Protein AF-0000000085113743 (afdb_homodimer)

Sequence (530 aa):
MKLGFIGAGNMARAIINGLIAEQKISGEDVYIHSAHKSSYESYAKEKGLNPCESNSDVVKNAEIVFLAVKPIVSKDVLEEVSTEFERKNPVLVSMVTGVSIAELADALHFPAAKIIRIMPNVNVEIGEGMTALKAGKKVTETEFSEVTDLFDSIGKTTEMEEKDFSTFVALAGSSPAYVYLFIDAMSRSGVKYGLNKRQATEIAAQAVLGSALKVLEASKSPMDLVDDVCSPGGTTVAGLLAMEEYGFTTSVIKGLDATVDKDKKMKLGFIGAGNMARAIINGLIAEQKISGEDVYIHSAHKSSYESYAKEKGLNPCESNSDVVKNAEIVFLAVKPIVSKDVLEEVSTEFERKNPVLVSMVTGVSIAELADALHFPAAKIIRIMPNVNVEIGEGMTALKAGKKVTETEFSEVTDLFDSIGKTTEMEEKDFSTFVALAGSSPAYVYLFIDAMSRSGVKYGLNKRQATEIAAQAVLGSALKVLEASKSPMDLVDDVCSPGGTTVAGLLAMEEYGFTTSVIKGLDATVDKDKK

Structure (mmCIF, N/CA/C/O backbone):
data_AF-0000000085113743-model_v1
#
loop_
_entity.id
_entity.type
_entity.pdbx_description
1 polymer 'Pyrroline-5-carboxylate reductase'
#
loop_
_atom_site.group_PDB
_atom_site.id
_atom_site.type_symbol
_atom_site.label_atom_id
_atom_site.label_alt_id
_atom_site.label_comp_id
_atom_site.label_asym_id
_atom_site.label_entity_id
_atom_site.label_seq_id
_atom_site.pdbx_PDB_ins_code
_atom_site.Cartn_x
_atom_site.Cartn_y
_atom_site.Cartn_z
_atom_site.occupancy
_atom_site.B_iso_or_equiv
_atom_site.auth_seq_id
_atom_site.auth_comp_id
_atom_site.auth_asym_id
_atom_site.auth_atom_id
_atom_site.pdbx_PDB_model_num
ATOM 1 N N . MET A 1 1 ? 1.242 13 29.062 1 93.88 1 MET A N 1
ATOM 2 C CA . MET A 1 1 ? 1.198 14.047 28.031 1 93.88 1 MET A CA 1
ATOM 3 C C . MET A 1 1 ? -0.242 14.43 27.719 1 93.88 1 MET A C 1
ATOM 5 O O . MET A 1 1 ? -1.102 13.562 27.562 1 93.88 1 MET A O 1
ATOM 9 N N . LYS A 1 2 ? -0.592 15.703 27.812 1 98.38 2 LYS A N 1
ATOM 10 C CA . LYS A 1 2 ? -1.937 16.203 27.531 1 98.38 2 LYS A CA 1
ATOM 11 C C . LYS A 1 2 ? -1.987 16.922 26.188 1 98.38 2 LYS A C 1
ATOM 13 O O . LYS A 1 2 ? -1.237 17.875 25.953 1 98.38 2 LYS A O 1
ATOM 18 N N . LEU A 1 3 ? -2.883 16.438 25.312 1 98.81 3 LEU A N 1
ATOM 19 C CA . LEU A 1 3 ? -3.035 17.016 23.984 1 98.81 3 LEU A CA 1
ATOM 20 C C . LEU A 1 3 ? -4.309 17.844 23.891 1 98.81 3 LEU A C 1
ATOM 22 O O . LEU A 1 3 ? -5.34 17.469 24.453 1 98.81 3 LEU A O 1
ATOM 26 N N . GLY A 1 4 ? -4.211 18.969 23.281 1 98.75 4 GLY A N 1
ATOM 27 C CA . GLY A 1 4 ? -5.371 19.781 22.969 1 98.75 4 GLY A CA 1
ATOM 28 C C . GLY A 1 4 ? -5.629 19.938 21.484 1 98.75 4 GLY A C 1
ATOM 29 O O . GLY A 1 4 ? -4.688 20.062 20.703 1 98.75 4 GLY A O 1
ATOM 30 N N . PHE A 1 5 ? -6.895 19.875 21.109 1 98.75 5 PHE A N 1
ATOM 31 C CA . PHE A 1 5 ? -7.289 20.078 19.719 1 98.75 5 PHE A CA 1
ATOM 32 C C . PHE A 1 5 ? -8.281 21.219 19.594 1 98.75 5 PHE A C 1
ATOM 34 O O . PHE A 1 5 ? -9.375 21.172 20.172 1 98.75 5 PHE A O 1
ATOM 41 N N . ILE A 1 6 ? -7.844 22.266 18.938 1 98.12 6 ILE A N 1
ATOM 42 C CA . ILE A 1 6 ? -8.758 23.312 18.516 1 98.12 6 ILE A CA 1
ATOM 43 C C . ILE A 1 6 ? -9.273 23.031 17.109 1 98.12 6 ILE A C 1
ATOM 45 O O . ILE A 1 6 ? -8.547 23.219 16.125 1 98.12 6 ILE A O 1
ATOM 49 N N . GLY A 1 7 ? -10.492 22.688 17 1 96.56 7 GLY A N 1
ATOM 50 C CA . GLY A 1 7 ? -11.047 22.109 15.781 1 96.56 7 GLY A CA 1
ATOM 51 C C . GLY A 1 7 ? -11.234 20.609 15.875 1 96.56 7 GLY A C 1
ATOM 52 O O . GLY A 1 7 ? -10.344 19.891 16.344 1 96.56 7 GLY A O 1
ATOM 53 N N . ALA A 1 8 ? -12.383 20.141 15.5 1 95.31 8 ALA A N 1
ATOM 54 C CA . ALA A 1 8 ? -12.727 18.719 15.602 1 95.31 8 ALA A CA 1
ATOM 55 C C . ALA A 1 8 ? -13.164 18.172 14.25 1 95.31 8 ALA A C 1
ATOM 57 O O . ALA A 1 8 ? -14.102 17.375 14.172 1 95.31 8 ALA A O 1
ATOM 58 N N . GLY A 1 9 ? -12.5 18.672 13.211 1 92.44 9 GLY A N 1
ATOM 59 C CA . GLY A 1 9 ? -12.812 18.188 11.875 1 92.44 9 GLY A CA 1
ATOM 60 C C . GLY A 1 9 ? -12.273 16.797 11.609 1 92.44 9 GLY A C 1
ATOM 61 O O . GLY A 1 9 ? -11.836 16.109 12.531 1 92.44 9 GLY A O 1
ATOM 62 N N . ASN A 1 10 ? -12.312 16.359 10.367 1 91.62 10 ASN A N 1
ATOM 63 C CA . ASN A 1 10 ? -11.945 15.008 9.961 1 91.62 10 ASN A CA 1
ATOM 64 C C . ASN A 1 10 ? -10.492 14.695 10.305 1 91.62 10 ASN A C 1
ATOM 66 O O . ASN A 1 10 ? -10.18 13.609 10.789 1 91.62 10 ASN A O 1
ATOM 70 N N . MET A 1 11 ? -9.602 15.633 10.047 1 94.44 11 MET A N 1
ATOM 71 C CA . MET A 1 11 ? -8.18 15.383 10.266 1 94.44 11 MET A CA 1
ATOM 72 C C . MET A 1 11 ? -7.871 15.281 11.758 1 94.44 11 MET A C 1
ATOM 74 O O . MET A 1 11 ? -7.094 14.422 12.172 1 94.44 11 MET A O 1
ATOM 78 N N . ALA A 1 12 ? -8.445 16.219 12.539 1 96.94 12 ALA A N 1
ATOM 79 C CA . ALA A 1 12 ? -8.266 16.141 13.984 1 96.94 12 ALA A CA 1
ATOM 80 C C . ALA A 1 12 ? -8.719 14.781 14.523 1 96.94 12 ALA A C 1
ATOM 82 O O . ALA A 1 12 ? -8 14.141 15.289 1 96.94 12 ALA A O 1
ATOM 83 N N . ARG A 1 13 ? -9.883 14.367 14.078 1 96.81 13 ARG A N 1
ATOM 84 C CA . ARG A 1 13 ? -10.438 13.086 14.523 1 96.81 13 ARG A CA 1
ATOM 85 C C . ARG A 1 13 ? -9.547 11.93 14.078 1 96.81 13 ARG A C 1
ATOM 87 O O . ARG A 1 13 ? -9.344 10.977 14.828 1 96.81 13 ARG A O 1
ATOM 94 N N . ALA A 1 14 ? -9.039 11.977 12.859 1 96.94 14 ALA A N 1
ATOM 95 C CA . ALA A 1 14 ? -8.164 10.93 12.344 1 96.94 14 ALA A CA 1
ATOM 96 C C . ALA A 1 14 ? -6.918 10.781 13.219 1 96.94 14 ALA A C 1
ATOM 98 O O . ALA A 1 14 ? -6.512 9.656 13.539 1 96.94 14 ALA A O 1
ATOM 99 N N . ILE A 1 15 ? -6.352 11.898 13.586 1 98.44 15 ILE A N 1
ATOM 100 C CA . ILE A 1 15 ? -5.152 11.891 14.414 1 98.44 15 ILE A CA 1
ATOM 101 C C . ILE A 1 15 ? -5.484 11.32 15.797 1 98.44 15 ILE A C 1
ATOM 103 O O . ILE A 1 15 ? -4.797 10.414 16.281 1 98.44 15 ILE A O 1
ATOM 107 N N . ILE A 1 16 ? -6.566 11.805 16.406 1 98.44 16 ILE A N 1
ATOM 108 C CA . ILE A 1 16 ? -6.977 11.352 17.734 1 98.44 16 ILE A CA 1
ATOM 109 C C . ILE A 1 16 ? -7.262 9.852 17.703 1 98.44 16 ILE A C 1
ATOM 111 O O . ILE A 1 16 ? -6.758 9.102 18.547 1 98.44 16 ILE A O 1
ATOM 115 N N . ASN A 1 17 ? -8.07 9.422 16.719 1 98 17 ASN A N 1
ATOM 116 C CA . ASN A 1 17 ? -8.414 8.008 16.594 1 98 17 ASN A CA 1
ATOM 117 C C . ASN A 1 17 ? -7.164 7.141 16.422 1 98 17 ASN A C 1
ATOM 119 O O . ASN A 1 17 ? -7.047 6.09 17.062 1 98 17 ASN A O 1
ATOM 123 N N . GLY A 1 18 ? -6.266 7.586 15.57 1 98.25 18 GLY A N 1
ATOM 124 C CA . GLY A 1 18 ? -5.031 6.848 15.367 1 98.25 18 GLY A CA 1
ATOM 125 C C . GLY A 1 18 ? -4.199 6.711 16.625 1 98.25 18 GLY A C 1
ATOM 126 O O . GLY A 1 18 ? -3.715 5.621 16.938 1 98.25 18 GLY A O 1
ATOM 127 N N . LEU A 1 19 ? -4.016 7.816 17.312 1 98.56 19 LEU A N 1
ATOM 128 C CA . LEU A 1 19 ? -3.195 7.816 18.516 1 98.56 19 LEU A CA 1
ATOM 129 C C . LEU A 1 19 ? -3.803 6.922 19.594 1 98.56 19 LEU A C 1
ATOM 131 O O . LEU A 1 19 ? -3.08 6.223 20.312 1 98.56 19 LEU A O 1
ATOM 135 N N . ILE A 1 20 ? -5.121 6.98 19.719 1 98.31 20 ILE A N 1
ATOM 136 C CA . ILE A 1 20 ? -5.805 6.141 20.688 1 98.31 20 ILE A CA 1
ATOM 137 C C . ILE A 1 20 ? -5.68 4.672 20.297 1 98.31 20 ILE A C 1
ATOM 139 O O . ILE A 1 20 ? -5.383 3.818 21.125 1 98.31 20 ILE A O 1
ATOM 143 N N . ALA A 1 21 ? -5.898 4.375 19.047 1 97.5 21 ALA A N 1
ATOM 144 C CA . ALA A 1 21 ? -5.832 3.002 18.547 1 97.5 21 ALA A CA 1
ATOM 145 C C . ALA A 1 21 ? -4.441 2.406 18.766 1 97.5 21 ALA A C 1
ATOM 147 O O . ALA A 1 21 ? -4.312 1.217 19.062 1 97.5 21 ALA A O 1
ATOM 148 N N . GLU A 1 22 ? -3.465 3.203 18.594 1 97.5 22 GLU A N 1
ATOM 149 C CA . GLU A 1 22 ? -2.086 2.754 18.766 1 97.5 22 GLU A CA 1
ATOM 150 C C . GLU A 1 22 ? -1.679 2.807 20.234 1 97.5 22 GLU A C 1
ATOM 152 O O . GLU A 1 22 ? -0.511 2.596 20.578 1 97.5 22 GLU A O 1
ATOM 157 N N . GLN A 1 23 ? -2.594 3.172 21.156 1 97 23 GLN A N 1
ATOM 158 C CA . GLN A 1 23 ? -2.396 3.242 22.594 1 97 23 GLN A CA 1
ATOM 159 C C . GLN A 1 23 ? -1.28 4.223 22.953 1 97 23 GLN A C 1
ATOM 161 O O . GLN A 1 23 ? -0.516 3.986 23.891 1 97 23 GLN A O 1
ATOM 166 N N . LYS A 1 24 ? -1.139 5.195 22.078 1 96.88 24 LYS A N 1
ATOM 167 C CA . LYS A 1 24 ? -0.133 6.219 22.344 1 96.88 24 LYS A CA 1
ATOM 168 C C . LYS A 1 24 ? -0.659 7.258 23.328 1 96.88 24 LYS A C 1
ATOM 170 O O . LYS A 1 24 ? 0.116 7.879 24.062 1 96.88 24 LYS A O 1
ATOM 175 N N . ILE A 1 25 ? -1.967 7.457 23.344 1 97.31 25 ILE A N 1
ATOM 176 C CA . ILE A 1 25 ? -2.621 8.383 24.266 1 97.31 25 ILE A CA 1
ATOM 177 C C . ILE A 1 25 ? -3.963 7.805 24.719 1 97.31 25 ILE A C 1
ATOM 179 O O . ILE A 1 25 ? -4.535 6.949 24.031 1 97.31 25 ILE A O 1
ATOM 183 N N . SER A 1 26 ? -4.371 8.195 25.875 1 97.81 26 SER A N 1
ATOM 184 C CA . SER A 1 26 ? -5.719 7.895 26.344 1 97.81 26 SER A CA 1
ATOM 185 C C . SER A 1 26 ? -6.676 9.047 26.047 1 97.81 26 SER A C 1
ATOM 187 O O . SER A 1 26 ? -6.273 10.211 26.047 1 97.81 26 SER A O 1
ATOM 189 N N . GLY A 1 27 ? -7.895 8.703 25.828 1 98 27 GLY A N 1
ATOM 190 C CA . GLY A 1 27 ? -8.891 9.734 25.594 1 98 27 GLY A CA 1
ATOM 191 C C . GLY A 1 27 ? -8.938 10.781 26.688 1 98 27 GLY A C 1
ATOM 192 O O . GLY A 1 27 ? -9.188 11.953 26.422 1 98 27 GLY A O 1
ATOM 193 N N . GLU A 1 28 ? -8.656 10.398 27.922 1 97.94 28 GLU A N 1
ATOM 194 C CA . GLU A 1 28 ? -8.734 11.289 29.078 1 97.94 28 GLU A CA 1
ATOM 195 C C . GLU A 1 28 ? -7.641 12.352 29.016 1 97.94 28 GLU A C 1
ATOM 197 O O . GLU A 1 28 ? -7.723 13.367 29.703 1 97.94 28 GLU A O 1
ATOM 202 N N . ASP A 1 29 ? -6.676 12.094 28.188 1 98.5 29 ASP A N 1
ATOM 203 C CA . ASP A 1 29 ? -5.562 13.031 28.078 1 98.5 29 ASP A CA 1
ATOM 204 C C . ASP A 1 29 ? -5.742 13.953 26.875 1 98.5 29 ASP A C 1
ATOM 206 O O . ASP A 1 29 ? -4.828 14.703 26.516 1 98.5 29 ASP A O 1
ATOM 210 N N . VAL A 1 30 ? -6.871 13.922 26.234 1 98.75 30 VAL A N 1
ATOM 211 C CA . VAL A 1 30 ? -7.141 14.734 25.062 1 98.75 30 VAL A CA 1
ATOM 212 C C . VAL A 1 30 ? -8.219 15.773 25.375 1 98.75 30 VAL A C 1
ATOM 214 O O . VAL A 1 30 ? -9.312 15.422 25.844 1 98.75 30 VAL A O 1
ATOM 217 N N . TYR A 1 31 ? -7.906 17.031 25.188 1 98.56 31 TYR A N 1
ATOM 218 C CA . TYR A 1 31 ? -8.836 18.141 25.328 1 98.56 31 TYR A CA 1
ATOM 219 C C . TYR A 1 31 ? -9.227 18.688 23.953 1 98.56 31 TYR A C 1
ATOM 221 O O . TYR A 1 31 ? -8.367 18.922 23.109 1 98.56 31 TYR A O 1
ATOM 229 N N . ILE A 1 32 ? -10.57 18.906 23.781 1 98.31 32 ILE A N 1
ATOM 230 C CA . ILE A 1 32 ? -11 19.219 22.422 1 98.31 32 ILE A CA 1
ATOM 231 C C . ILE A 1 32 ? -12.102 20.281 22.469 1 98.31 32 ILE A C 1
ATOM 233 O O . ILE A 1 32 ? -12.906 20.312 23.406 1 98.31 32 ILE A O 1
ATOM 237 N N . HIS A 1 33 ? -12.07 21.188 21.531 1 97.38 33 HIS A N 1
ATOM 238 C CA . HIS A 1 33 ? -13.133 22.172 21.328 1 97.38 33 HIS A CA 1
ATOM 239 C C . HIS A 1 33 ? -13.297 22.516 19.844 1 97.38 33 HIS A C 1
ATOM 241 O O . HIS A 1 33 ? -12.32 22.5 19.094 1 97.38 33 HIS A O 1
ATOM 247 N N . SER A 1 34 ? -14.555 22.734 19.438 1 95.31 34 SER A N 1
ATOM 248 C CA . SER A 1 34 ? -14.875 23.266 18.109 1 95.31 34 SER A CA 1
ATOM 249 C C . SER A 1 34 ? -16.031 24.25 18.172 1 95.31 34 SER A C 1
ATOM 251 O O . SER A 1 34 ? -16.641 24.438 19.234 1 95.31 34 SER A O 1
ATOM 253 N N . ALA A 1 35 ? -16.297 24.922 17.047 1 89.31 35 ALA A N 1
ATOM 254 C CA . ALA A 1 35 ? -17.266 26.016 17.016 1 89.31 35 ALA A CA 1
ATOM 255 C C . ALA A 1 35 ? -18.656 25.531 17.375 1 89.31 35 ALA A C 1
ATOM 257 O O . ALA A 1 35 ? -19.422 26.219 18.062 1 89.31 35 ALA A O 1
ATOM 258 N N . HIS A 1 36 ? -18.953 24.328 16.953 1 87.75 36 HIS A N 1
ATOM 259 C CA . HIS A 1 36 ? -20.297 23.797 17.219 1 87.75 36 HIS A CA 1
ATOM 260 C C . HIS A 1 36 ? -20.234 22.578 18.125 1 87.75 36 HIS A C 1
ATOM 262 O O . HIS A 1 36 ? -19.906 21.469 17.688 1 87.75 36 HIS A O 1
ATOM 268 N N . LYS A 1 37 ? -20.781 22.781 19.266 1 84.94 37 LYS A N 1
ATOM 269 C CA . LYS A 1 37 ? -20.719 21.75 20.297 1 84.94 37 LYS A CA 1
ATOM 270 C C . LYS A 1 37 ? -21.344 20.453 19.797 1 84.94 37 LYS A C 1
ATOM 272 O O . LYS A 1 37 ? -20.844 19.359 20.078 1 84.94 37 LYS A O 1
ATOM 277 N N . SER A 1 38 ? -22.391 20.594 19.125 1 85.38 38 SER A N 1
ATOM 278 C CA . SER A 1 38 ? -23.141 19.438 18.672 1 85.38 38 SER A CA 1
ATOM 279 C C . SER A 1 38 ? -22.344 18.609 17.672 1 85.38 38 SER A C 1
ATOM 281 O O . SER A 1 38 ? -22.594 17.406 17.516 1 85.38 38 SER A O 1
ATOM 283 N N . SER A 1 39 ? -21.328 19.234 17.188 1 83.56 39 SER A N 1
ATOM 284 C CA . SER A 1 39 ? -20.594 18.562 16.125 1 83.56 39 SER A CA 1
ATOM 285 C C . SER A 1 39 ? -19.562 17.594 16.688 1 83.56 39 SER A C 1
ATOM 287 O O . SER A 1 39 ? -19.125 16.672 16 1 83.56 39 SER A O 1
ATOM 289 N N . TYR A 1 40 ? -19.156 17.812 18 1 91.25 40 TYR A N 1
ATOM 290 C CA . TYR A 1 40 ? -18.062 16.938 18.438 1 91.25 40 TYR A CA 1
ATOM 291 C C . TYR A 1 40 ? -18.344 16.344 19.812 1 91.25 40 TYR A C 1
ATOM 293 O O . TYR A 1 40 ? -17.578 15.531 20.312 1 91.25 40 TYR A O 1
ATOM 301 N N . GLU A 1 41 ? -19.391 16.75 20.469 1 91.56 41 GLU A N 1
ATOM 302 C CA . GLU A 1 41 ? -19.703 16.25 21.812 1 91.56 41 GLU A CA 1
ATOM 303 C C . GLU A 1 41 ? -19.875 14.734 21.812 1 91.56 41 GLU A C 1
ATOM 305 O O . GLU A 1 41 ? -19.391 14.055 22.719 1 91.56 41 GLU A O 1
ATOM 310 N N . SER A 1 42 ? -20.719 14.312 20.859 1 94.44 42 SER A N 1
ATOM 311 C CA . SER A 1 42 ? -20.938 12.875 20.781 1 94.44 42 SER A CA 1
ATOM 312 C C . SER A 1 42 ? -19.641 12.125 20.516 1 94.44 42 SER A C 1
ATOM 314 O O . SER A 1 42 ? -19.406 11.055 21.094 1 94.44 42 SER A O 1
ATOM 316 N N . TYR A 1 43 ? -18.797 12.672 19.75 1 96.62 43 TYR A N 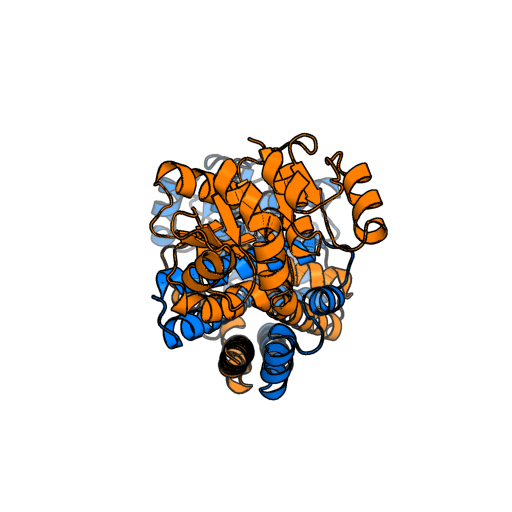1
ATOM 317 C CA . TYR A 1 43 ? -17.5 12.078 19.438 1 96.62 43 TYR A CA 1
ATOM 318 C C . TYR A 1 43 ? -16.625 12.039 20.688 1 96.62 43 TYR A C 1
ATOM 320 O O . TYR A 1 43 ? -15.992 11.023 20.969 1 96.62 43 TYR A O 1
ATOM 328 N N . ALA A 1 44 ? -16.578 13.156 21.406 1 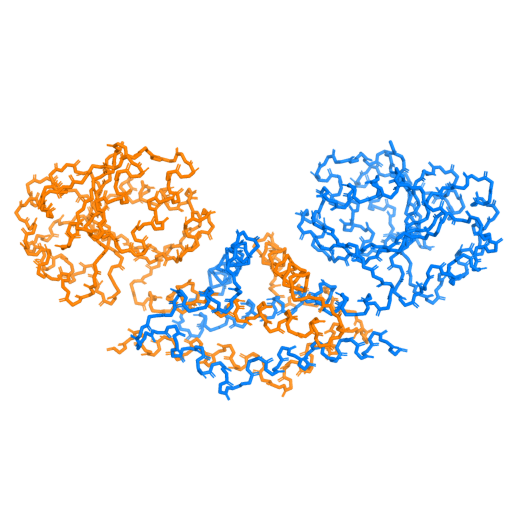97.25 44 ALA A N 1
ATOM 329 C CA . ALA A 1 44 ? -15.789 13.242 22.641 1 97.25 44 ALA A CA 1
ATOM 330 C C . ALA A 1 44 ? -16.234 12.195 23.656 1 97.25 44 ALA A C 1
ATOM 332 O O . ALA A 1 44 ? -15.398 11.562 24.312 1 97.25 44 ALA A O 1
ATOM 333 N N . LYS A 1 45 ? -17.531 12.078 23.734 1 96.5 45 LYS A N 1
ATOM 334 C CA . LYS A 1 45 ? -18.078 11.086 24.656 1 96.5 45 LYS A CA 1
ATOM 335 C C . LYS A 1 45 ? -17.703 9.672 24.234 1 96.5 45 LYS A C 1
ATOM 337 O O . LYS A 1 45 ? -17.281 8.867 25.062 1 96.5 45 LYS A O 1
ATOM 342 N N . GLU A 1 46 ? -17.859 9.422 23.016 1 97.12 46 GLU A N 1
ATOM 343 C CA . GLU A 1 46 ? -17.562 8.102 22.469 1 97.12 46 GLU A CA 1
ATOM 344 C C . GLU A 1 46 ? -16.109 7.715 22.719 1 97.12 46 GLU A C 1
ATOM 346 O O . GLU A 1 46 ? -15.805 6.555 23.031 1 97.12 46 GLU A O 1
ATOM 351 N N . LYS A 1 47 ? -15.18 8.633 22.625 1 97.75 47 LYS A N 1
ATOM 352 C CA . LYS A 1 47 ? -13.75 8.336 22.703 1 97.75 47 LYS A CA 1
ATOM 353 C C . LYS A 1 47 ? -13.195 8.625 24.094 1 97.75 47 LYS A C 1
ATOM 355 O O . LYS A 1 47 ? -12.016 8.398 24.344 1 97.75 47 LYS A O 1
ATOM 360 N N . GLY A 1 48 ? -14.039 9.133 24.969 1 98.12 48 GLY A N 1
ATOM 361 C CA . GLY A 1 48 ? -13.609 9.453 26.328 1 98.12 48 GLY A CA 1
ATOM 362 C C . GLY A 1 48 ? -12.719 10.68 26.391 1 98.12 48 GLY A C 1
ATOM 363 O O . GLY A 1 48 ? -11.773 10.727 27.172 1 98.12 48 GLY A O 1
ATOM 364 N N . LEU A 1 49 ? -12.914 11.641 25.516 1 98.44 49 LEU A N 1
ATOM 365 C CA . LEU A 1 49 ? -12.133 12.875 25.484 1 98.44 49 LEU A CA 1
ATOM 366 C C . LEU A 1 49 ? -12.695 13.891 26.469 1 98.44 49 LEU A C 1
ATOM 368 O O . LEU A 1 49 ? -13.742 13.656 27.078 1 98.44 49 LEU A O 1
ATOM 372 N N . ASN A 1 50 ? -11.977 15 26.703 1 98 50 ASN A N 1
ATOM 373 C CA . ASN A 1 50 ? -12.43 16.125 27.531 1 98 50 ASN A CA 1
ATOM 374 C C . ASN A 1 50 ? -12.906 17.281 26.672 1 98 50 ASN A C 1
ATOM 376 O O . ASN A 1 50 ? -12.102 18.109 26.234 1 98 50 ASN A O 1
ATOM 380 N N . PRO A 1 51 ? -14.25 17.344 26.438 1 97.31 51 PRO A N 1
ATOM 381 C CA . PRO A 1 51 ? -14.727 18.516 25.719 1 97.31 51 PRO A CA 1
ATOM 382 C C . PRO A 1 51 ? -14.562 19.812 26.5 1 97.31 51 PRO A C 1
ATOM 384 O O . PRO A 1 51 ? -14.789 19.828 27.719 1 97.31 51 PRO A O 1
ATOM 387 N N . CYS A 1 52 ? -14.102 20.828 25.828 1 96.69 52 CYS A N 1
ATOM 388 C CA . CYS A 1 52 ? -13.883 22.125 26.469 1 96.69 52 CYS A CA 1
ATOM 389 C C . CYS A 1 52 ? -14.945 23.125 26.047 1 96.69 52 CYS A C 1
ATOM 391 O O . CYS A 1 52 ? -15.609 22.938 25.031 1 96.69 52 CYS A O 1
ATOM 393 N N . GLU A 1 53 ? -15.086 24.203 26.812 1 94.69 53 GLU A N 1
ATOM 394 C CA . GLU A 1 53 ? -16.125 25.203 26.562 1 94.69 53 GLU A CA 1
ATOM 395 C C . GLU A 1 53 ? -15.625 26.281 25.594 1 94.69 53 GLU A C 1
ATOM 397 O O . GLU A 1 53 ? -16.422 27.016 25 1 94.69 53 GLU A O 1
ATOM 402 N N . SER A 1 54 ? -14.328 26.375 25.516 1 96.25 54 SER A N 1
ATOM 403 C CA . SER A 1 54 ? -13.742 27.391 24.656 1 96.25 54 SER A CA 1
ATOM 404 C C . SER A 1 54 ? -12.375 26.953 24.141 1 96.25 54 SER A C 1
ATOM 406 O O . SER A 1 54 ? -11.773 26.031 24.672 1 96.25 54 SER A O 1
ATOM 408 N N . ASN A 1 55 ? -11.922 27.609 23.094 1 97.88 55 ASN A N 1
ATOM 409 C CA . ASN A 1 55 ? -10.57 27.391 22.609 1 97.88 55 ASN A CA 1
ATOM 410 C C . ASN A 1 55 ? -9.531 27.672 23.688 1 97.88 55 ASN A C 1
ATOM 412 O O . ASN A 1 55 ? -8.531 26.969 23.797 1 97.88 55 ASN A O 1
ATOM 416 N N . SER A 1 56 ? -9.773 28.703 24.453 1 97.5 56 SER A N 1
ATOM 417 C CA . SER A 1 56 ? -8.867 29.078 25.531 1 97.5 56 SER A CA 1
ATOM 418 C C . SER A 1 56 ? -8.742 27.984 26.578 1 97.5 56 SER A C 1
ATOM 420 O O . SER A 1 56 ? -7.664 27.766 27.125 1 97.5 56 SER A O 1
ATOM 422 N N . ASP A 1 57 ? -9.844 27.359 26.797 1 97.38 57 ASP A N 1
ATOM 423 C CA . ASP A 1 57 ? -9.836 26.266 27.766 1 97.38 57 ASP A CA 1
ATOM 424 C C . ASP A 1 57 ? -8.953 25.125 27.281 1 97.38 57 ASP A C 1
ATOM 426 O O . ASP A 1 57 ? -8.297 24.453 28.078 1 97.38 57 ASP A O 1
ATOM 430 N N . VAL A 1 58 ? -8.961 24.828 26 1 98.38 58 VAL A N 1
ATOM 431 C CA . VAL A 1 58 ? -8.094 23.812 25.422 1 98.38 58 VAL A CA 1
ATOM 432 C C . VAL A 1 58 ? -6.633 24.156 25.719 1 98.38 58 VAL A C 1
ATOM 434 O O . VAL A 1 58 ? -5.867 23.312 26.188 1 98.38 58 VAL A O 1
ATOM 437 N N . VAL A 1 59 ? -6.242 25.359 25.469 1 98.44 59 VAL A N 1
ATOM 438 C CA . VAL A 1 59 ? -4.863 25.812 25.625 1 98.44 59 VAL A CA 1
ATOM 439 C C . VAL A 1 59 ? -4.449 25.703 27.094 1 98.44 59 VAL A C 1
ATOM 441 O O . VAL A 1 59 ? -3.336 25.266 27.391 1 98.44 59 VAL A O 1
ATOM 444 N N . LYS A 1 60 ? -5.34 26.031 28 1 97.62 60 LYS A N 1
ATOM 445 C CA . LYS A 1 60 ? -5.051 26.016 29.422 1 97.62 60 LYS A CA 1
ATOM 446 C C . LYS A 1 60 ? -4.73 24.609 29.922 1 97.62 60 LYS A C 1
ATOM 448 O O . LYS A 1 60 ? -3.945 24.438 30.844 1 97.62 60 LYS A O 1
ATOM 453 N N . ASN A 1 61 ? -5.238 23.688 29.234 1 97.94 61 ASN A N 1
ATOM 454 C CA . ASN A 1 61 ? -5.207 22.328 29.797 1 97.94 61 ASN A CA 1
ATOM 455 C C . ASN A 1 61 ? -4.211 21.438 29.047 1 97.94 61 ASN A C 1
ATOM 457 O O . ASN A 1 61 ? -3.918 20.328 29.5 1 97.94 61 ASN A O 1
ATOM 461 N N . ALA A 1 62 ? -3.672 21.875 27.984 1 98.44 62 ALA A N 1
ATOM 462 C CA . ALA A 1 62 ? -2.871 21 27.141 1 98.44 62 ALA A CA 1
ATOM 463 C C . ALA A 1 62 ? -1.407 21.422 27.141 1 98.44 62 ALA A C 1
ATOM 465 O O . ALA A 1 62 ? -1.099 22.609 27.312 1 98.44 62 ALA A O 1
ATOM 466 N N . GLU A 1 63 ? -0.546 20.484 26.922 1 98.38 63 GLU A N 1
ATOM 467 C CA . GLU A 1 63 ? 0.882 20.734 26.75 1 98.38 63 GLU A CA 1
ATOM 468 C C . GLU A 1 63 ? 1.241 20.922 25.281 1 98.38 63 GLU A C 1
ATOM 470 O O . GLU A 1 63 ? 2.189 21.641 24.953 1 98.38 63 GLU A O 1
ATOM 475 N N . ILE A 1 64 ? 0.612 20.25 24.438 1 98.75 64 ILE A N 1
ATOM 476 C CA . ILE A 1 64 ? 0.668 20.375 22.984 1 98.75 64 ILE A CA 1
ATOM 477 C C . ILE A 1 64 ? -0.722 20.688 22.438 1 98.75 64 ILE A C 1
ATOM 479 O O . ILE A 1 64 ? -1.692 20 22.75 1 98.75 64 ILE A O 1
ATOM 483 N N . VAL A 1 65 ? -0.808 21.766 21.719 1 98.81 65 VAL A N 1
ATOM 484 C CA . VAL A 1 65 ? -2.092 22.203 21.188 1 98.81 65 VAL A CA 1
ATOM 485 C C . VAL A 1 65 ? -2.078 22.094 19.656 1 98.81 65 VAL A C 1
ATOM 487 O O . VAL A 1 65 ? -1.257 22.734 19 1 98.81 65 VAL A O 1
ATOM 490 N N . PHE A 1 66 ? -2.977 21.297 19.125 1 98.88 66 PHE A N 1
ATOM 491 C CA . PHE A 1 66 ? -3.145 21.156 17.688 1 98.88 66 PHE A CA 1
ATOM 492 C C . PHE A 1 66 ? -4.156 22.172 17.156 1 98.88 66 PHE A C 1
ATOM 494 O O . PHE A 1 66 ? -5.273 22.266 17.672 1 98.88 66 PHE A O 1
ATOM 501 N N . LEU A 1 67 ? -3.748 22.922 16.234 1 98.62 67 LEU A N 1
ATOM 502 C CA . LEU A 1 67 ? -4.645 23.828 15.531 1 98.62 67 LEU A CA 1
ATOM 503 C C . LEU A 1 67 ? -5.199 23.172 14.273 1 98.62 67 LEU A C 1
ATOM 505 O O . LEU A 1 67 ? -4.516 23.109 13.25 1 98.62 67 LEU A O 1
ATOM 509 N N . ALA A 1 68 ? -6.402 22.719 14.328 1 97 68 ALA A N 1
ATOM 510 C CA . ALA A 1 68 ? -7.062 21.969 13.266 1 97 68 ALA A CA 1
ATOM 511 C C . ALA A 1 68 ? -8.328 22.672 12.797 1 97 68 ALA A C 1
ATOM 513 O O . ALA A 1 68 ? -9.406 22.078 12.758 1 97 68 ALA A O 1
ATOM 514 N N . VAL A 1 69 ? -8.195 23.875 12.352 1 96.06 69 VAL A N 1
ATOM 515 C CA . VAL A 1 69 ? -9.305 24.688 11.859 1 96.06 69 VAL A CA 1
ATOM 516 C C . VAL A 1 69 ? -9.062 25.062 10.406 1 96.06 69 VAL A C 1
ATOM 518 O O . VAL A 1 69 ? -7.98 24.828 9.867 1 96.06 69 VAL A O 1
ATOM 521 N N . LYS A 1 70 ? -10.078 25.625 9.773 1 91.56 70 LYS A N 1
ATOM 522 C CA . LYS A 1 70 ? -9.93 26.125 8.406 1 91.56 70 LYS A CA 1
ATOM 523 C C . LYS A 1 70 ? -9.055 27.375 8.359 1 91.56 70 LYS A C 1
ATOM 525 O O . LYS A 1 70 ? -9.039 28.156 9.305 1 91.56 70 LYS A O 1
ATOM 530 N N . PRO A 1 71 ? -8.398 27.531 7.238 1 92.5 71 PRO A N 1
ATOM 531 C CA . PRO A 1 71 ? -7.523 28.703 7.121 1 92.5 71 PRO A CA 1
ATOM 532 C C . PRO A 1 71 ? -8.258 30.016 7.355 1 92.5 71 PRO A C 1
ATOM 534 O O . PRO A 1 71 ? -7.742 30.906 8.039 1 92.5 71 PRO A O 1
ATOM 537 N N . ILE A 1 72 ? -9.469 30.125 6.996 1 91.69 72 ILE A N 1
ATOM 538 C CA . ILE A 1 72 ? -10.203 31.375 6.992 1 91.69 72 ILE A CA 1
ATOM 539 C C . ILE A 1 72 ? -10.492 31.812 8.43 1 91.69 72 ILE A C 1
ATOM 541 O O . ILE A 1 72 ? -10.641 33 8.703 1 91.69 72 ILE A O 1
ATOM 545 N N . VAL A 1 73 ? -10.484 30.875 9.375 1 94.88 73 VAL A N 1
ATOM 546 C CA . VAL A 1 73 ? -10.852 31.25 10.734 1 94.88 73 VAL A CA 1
ATOM 547 C C . VAL A 1 73 ? -9.617 31.188 11.633 1 94.88 73 VAL A C 1
ATOM 549 O O . VAL A 1 73 ? -9.695 31.516 12.82 1 94.88 73 VAL A O 1
ATOM 552 N N . SER A 1 74 ? -8.484 30.719 11.156 1 96.5 74 SER A N 1
ATOM 553 C CA . SER A 1 74 ? -7.301 30.453 11.961 1 96.5 74 SER A CA 1
ATOM 554 C C . SER A 1 74 ? -6.809 31.703 12.672 1 96.5 74 SER A C 1
ATOM 556 O O . SER A 1 74 ? -6.453 31.656 13.852 1 96.5 74 SER A O 1
ATOM 558 N N . LYS A 1 75 ? -6.785 32.812 11.984 1 96.81 75 LYS A N 1
ATOM 559 C CA . LYS A 1 75 ? -6.312 34.062 12.578 1 96.81 75 LYS A CA 1
ATOM 560 C C . LYS A 1 75 ? -7.168 34.438 13.773 1 96.81 75 LYS A C 1
ATOM 562 O O . LYS A 1 75 ? -6.645 34.812 14.836 1 96.81 75 LYS A O 1
ATOM 567 N N . ASP A 1 76 ? -8.477 34.438 13.562 1 97.06 76 ASP A N 1
ATOM 568 C CA . ASP A 1 76 ? -9.398 34.781 14.633 1 97.06 76 ASP A CA 1
ATOM 569 C C . ASP A 1 76 ? -9.219 33.906 15.852 1 97.06 76 ASP A C 1
ATOM 571 O O . ASP A 1 76 ? -9.227 34.375 16.984 1 97.06 76 ASP A O 1
ATOM 575 N N . VAL A 1 77 ? -9.094 32.594 15.625 1 97.88 77 VAL A N 1
ATOM 576 C CA . VAL A 1 77 ? -8.914 31.625 16.688 1 97.88 77 VAL A CA 1
ATOM 577 C C . VAL A 1 77 ? -7.621 31.922 17.453 1 97.88 77 VAL A C 1
ATOM 579 O O . VAL A 1 77 ? -7.59 31.875 18.688 1 97.88 77 VAL A O 1
ATOM 582 N N . LEU A 1 78 ? -6.578 32.156 16.719 1 98.06 78 LEU A N 1
ATOM 583 C CA . LEU A 1 78 ? -5.277 32.406 17.344 1 98.06 78 LEU A CA 1
ATOM 584 C C . LEU A 1 78 ? -5.305 33.688 18.172 1 98.06 78 LEU A C 1
ATOM 586 O O . LEU A 1 78 ? -4.711 33.75 19.25 1 98.06 78 LEU A O 1
ATOM 590 N N . GLU A 1 79 ? -5.961 34.688 17.656 1 97.12 79 GLU A N 1
ATOM 591 C CA . GLU A 1 79 ? -6.117 35.906 18.422 1 97.12 79 GLU A CA 1
ATOM 592 C C . GLU A 1 79 ? -6.887 35.688 19.719 1 97.12 79 GLU A C 1
ATOM 594 O O . GLU A 1 79 ? -6.539 36.219 20.766 1 97.12 79 GLU A O 1
ATOM 599 N N . GLU A 1 80 ? -7.84 34.875 19.562 1 96.75 80 GLU A N 1
ATOM 600 C CA . GLU A 1 80 ? -8.695 34.562 20.703 1 96.75 80 GLU A CA 1
ATOM 601 C C . GLU A 1 80 ? -7.895 33.906 21.812 1 96.75 80 GLU A C 1
ATOM 603 O O . GLU A 1 80 ? -8.156 34.125 23 1 96.75 80 GLU A O 1
ATOM 608 N N . VAL A 1 81 ? -6.938 33.094 21.484 1 97.56 81 VAL A N 1
ATOM 609 C CA . VAL A 1 81 ? -6.277 32.281 22.5 1 97.56 81 VAL A CA 1
ATOM 610 C C . VAL A 1 81 ? -4.91 32.875 22.828 1 97.56 81 VAL A C 1
ATOM 612 O O . VAL A 1 81 ? -4.121 32.281 23.562 1 97.56 81 VAL A O 1
ATOM 615 N N . SER A 1 82 ? -4.59 34 22.297 1 97 82 SER A N 1
ATOM 616 C CA . SER A 1 82 ? -3.254 34.594 22.391 1 97 82 SER A CA 1
ATOM 617 C C . SER A 1 82 ? -2.818 34.781 23.844 1 97 82 SER A C 1
ATOM 619 O O . SER A 1 82 ? -1.682 34.469 24.188 1 97 82 SER A O 1
ATOM 621 N N . THR A 1 83 ? -3.678 35.25 24.688 1 96.31 83 THR A N 1
ATOM 622 C CA . THR A 1 83 ? -3.359 35.5 26.078 1 96.31 83 THR A CA 1
ATOM 623 C C . THR A 1 83 ? -3.002 34.219 26.797 1 96.31 83 THR A C 1
ATOM 625 O O . THR A 1 83 ? -2.031 34.156 27.562 1 96.31 83 THR A O 1
ATOM 628 N N . GLU A 1 84 ? -3.816 33.188 26.594 1 96.12 84 GLU A N 1
ATOM 629 C CA . GLU A 1 84 ? -3.561 31.891 27.219 1 96.12 84 GLU A CA 1
ATOM 630 C C . GLU A 1 84 ? -2.258 31.281 26.719 1 96.12 84 GLU A C 1
ATOM 632 O O . GLU A 1 84 ? -1.54 30.625 27.484 1 96.12 84 GLU A O 1
ATOM 637 N N . PHE A 1 85 ? -1.939 31.438 25.453 1 96.06 85 PHE A N 1
ATOM 638 C CA . PHE A 1 85 ? -0.697 30.922 24.891 1 96.06 85 PHE A CA 1
ATOM 639 C C . PHE A 1 85 ? 0.508 31.609 25.516 1 96.06 85 PHE A C 1
ATOM 641 O O . PHE A 1 85 ? 1.526 30.969 25.781 1 96.06 85 PHE A O 1
ATOM 648 N N . GLU A 1 86 ? 0.36 32.875 25.672 1 94.75 86 GLU A N 1
ATOM 649 C CA . GLU A 1 86 ? 1.453 33.625 26.297 1 94.75 86 GLU A CA 1
ATOM 650 C C . GLU A 1 86 ? 1.695 33.156 27.734 1 94.75 86 GLU A C 1
ATOM 652 O O . GLU A 1 86 ? 2.842 33.062 28.172 1 94.75 86 GLU A O 1
ATOM 657 N N . ARG A 1 87 ? 0.642 32.906 28.406 1 95.12 87 ARG A N 1
ATOM 658 C CA . ARG A 1 87 ? 0.728 32.531 29.812 1 95.12 87 ARG A CA 1
ATOM 659 C C . ARG A 1 87 ? 1.294 31.109 29.969 1 95.12 87 ARG A C 1
ATOM 661 O O . ARG A 1 87 ? 2.166 30.875 30.812 1 95.12 87 ARG A O 1
ATOM 668 N N . LYS A 1 88 ? 0.89 30.203 29.172 1 95.44 88 LYS A N 1
ATOM 669 C CA . LYS A 1 88 ? 1.219 28.797 29.344 1 95.44 88 LYS A CA 1
ATOM 670 C C . LYS A 1 88 ? 2.379 28.391 28.438 1 95.44 88 LYS A C 1
ATOM 672 O O . LYS A 1 88 ? 3.156 27.484 28.781 1 95.44 88 LYS A O 1
ATOM 677 N N . ASN A 1 89 ? 2.482 28.906 27.266 1 95.62 89 ASN A N 1
ATOM 678 C CA . ASN A 1 89 ? 3.467 28.688 26.219 1 95.62 89 ASN A CA 1
ATOM 679 C C . ASN A 1 89 ? 3.553 27.203 25.828 1 95.62 89 ASN A C 1
ATOM 681 O O . ASN A 1 89 ? 4.637 26.625 25.828 1 95.62 89 ASN A O 1
ATOM 685 N N . PRO A 1 90 ? 2.41 26.609 25.562 1 98.06 90 PRO A N 1
ATOM 686 C CA . PRO A 1 90 ? 2.449 25.25 25.016 1 98.06 90 PRO A CA 1
ATOM 687 C C . PRO A 1 90 ? 3.025 25.188 23.609 1 98.06 90 PRO A C 1
ATOM 689 O O . PRO A 1 90 ? 3.227 26.219 22.969 1 98.06 90 PRO A O 1
ATOM 692 N N . VAL A 1 91 ? 3.436 24 23.141 1 98.69 91 VAL A N 1
ATOM 693 C CA . VAL A 1 91 ? 3.814 23.828 21.75 1 98.69 91 VAL A CA 1
ATOM 694 C C . VAL A 1 91 ? 2.57 23.875 20.859 1 98.69 91 VAL A C 1
ATOM 696 O O . VAL A 1 91 ? 1.614 23.125 21.094 1 98.69 91 VAL A O 1
ATOM 699 N N . LEU A 1 92 ? 2.518 24.812 19.953 1 98.81 92 LEU A N 1
ATOM 700 C CA . LEU A 1 92 ? 1.449 24.875 18.969 1 98.81 92 LEU A CA 1
ATOM 701 C C . LEU A 1 92 ? 1.795 24.047 17.734 1 98.81 92 LEU A C 1
ATOM 703 O O . LEU A 1 92 ? 2.828 24.266 17.094 1 98.81 92 LEU A O 1
ATOM 707 N N . VAL A 1 93 ? 1.001 23.062 17.406 1 98.88 93 VAL A N 1
ATOM 708 C CA . VAL A 1 93 ? 1.153 22.234 16.219 1 98.88 93 VAL A CA 1
ATOM 709 C C . VAL A 1 93 ? 0.054 22.578 15.211 1 98.88 93 VAL A C 1
ATOM 711 O O . VAL A 1 93 ? -1.11 22.219 15.414 1 98.88 93 VAL A O 1
ATOM 714 N N . SER A 1 94 ? 0.427 23.172 14.156 1 98.69 94 SER A N 1
ATOM 715 C CA . SER A 1 94 ? -0.574 23.656 13.211 1 98.69 94 SER A CA 1
ATOM 716 C C . SER A 1 94 ? -0.624 22.781 11.961 1 98.69 94 SER A C 1
ATOM 718 O O . SER A 1 94 ? 0.415 22.469 11.383 1 98.69 94 SER A O 1
ATOM 720 N N . MET A 1 95 ? -1.813 22.422 11.555 1 97.25 95 MET A N 1
ATOM 721 C CA . MET A 1 95 ? -2.023 21.719 10.289 1 97.25 95 MET A CA 1
ATOM 722 C C . MET A 1 95 ? -2.883 22.547 9.344 1 97.25 95 MET A C 1
ATOM 724 O O . MET A 1 95 ? -3.559 21.984 8.469 1 97.25 95 MET A O 1
ATOM 728 N N . VAL A 1 96 ? -2.959 23.859 9.648 1 94.81 96 VAL A N 1
ATOM 729 C CA . VAL A 1 96 ? -3.703 24.781 8.781 1 94.81 96 VAL A CA 1
ATOM 730 C C . VAL A 1 96 ? -2.947 24.969 7.473 1 94.81 96 VAL A C 1
ATOM 732 O O . VAL A 1 96 ? -1.79 25.406 7.473 1 94.81 96 VAL A O 1
ATOM 735 N N . THR A 1 97 ? -3.641 24.734 6.367 1 88.94 97 THR A N 1
ATOM 736 C CA . THR A 1 97 ? -3.012 24.781 5.055 1 88.94 97 THR A CA 1
ATOM 737 C C . THR A 1 97 ? -2.727 26.234 4.645 1 88.94 97 THR A C 1
ATOM 739 O O . THR A 1 97 ? -3.562 27.109 4.852 1 88.94 97 THR A O 1
ATOM 742 N N . GLY A 1 98 ? -1.524 26.453 4.137 1 89.38 98 GLY A N 1
ATOM 743 C CA . GLY A 1 98 ? -1.206 27.734 3.51 1 89.38 98 GLY A CA 1
ATOM 744 C C . GLY A 1 98 ? -0.78 28.797 4.504 1 89.38 98 GLY A C 1
ATOM 745 O O . GLY A 1 98 ? -0.634 29.969 4.145 1 89.38 98 GLY A O 1
ATOM 746 N N . VAL A 1 99 ? -0.675 28.531 5.762 1 94.88 99 VAL A N 1
ATOM 747 C CA . VAL A 1 99 ? -0.279 29.5 6.77 1 94.88 99 VAL A CA 1
ATOM 748 C C . VAL A 1 99 ? 1.099 29.141 7.32 1 94.88 99 VAL A C 1
ATOM 750 O O . VAL A 1 99 ? 1.301 28.047 7.836 1 94.88 99 VAL A O 1
ATOM 753 N N . SER A 1 100 ? 1.998 30 7.227 1 96.38 100 SER A N 1
ATOM 754 C CA . SER A 1 100 ? 3.377 29.75 7.633 1 96.38 100 SER A CA 1
ATOM 755 C C . SER A 1 100 ? 3.541 29.875 9.141 1 96.38 100 SER A C 1
ATOM 757 O O . SER A 1 100 ? 2.658 30.391 9.828 1 96.38 100 SER A O 1
ATOM 759 N N . ILE A 1 101 ? 4.645 29.422 9.625 1 97.75 101 ILE A N 1
ATOM 760 C CA . ILE A 1 101 ? 4.988 29.531 11.039 1 97.75 101 ILE A CA 1
ATOM 761 C C . ILE A 1 101 ? 5.039 31.016 11.438 1 97.75 101 ILE A C 1
ATOM 763 O O . ILE A 1 101 ? 4.531 31.391 12.492 1 97.75 101 ILE A O 1
ATOM 767 N N . ALA A 1 102 ? 5.629 31.828 10.562 1 96.75 102 ALA A N 1
ATOM 768 C CA . ALA A 1 102 ? 5.73 33.25 10.836 1 96.75 102 ALA A CA 1
ATOM 769 C C . ALA A 1 102 ? 4.348 33.906 10.945 1 96.75 102 ALA A C 1
ATOM 771 O O . ALA A 1 102 ? 4.105 34.719 11.844 1 96.75 102 ALA A O 1
ATOM 772 N N . GLU A 1 103 ? 3.484 33.531 10.07 1 96.44 103 GLU A N 1
ATOM 773 C CA . GLU A 1 103 ? 2.127 34.062 10.094 1 96.44 103 GLU A CA 1
ATOM 774 C C . GLU A 1 103 ? 1.379 33.625 11.352 1 96.44 103 GLU A C 1
ATOM 776 O O . GLU A 1 103 ? 0.586 34.375 11.906 1 96.44 103 GLU A O 1
ATOM 781 N N . LEU A 1 104 ? 1.6 32.406 11.766 1 97.56 104 LEU A N 1
ATOM 782 C CA . LEU A 1 104 ? 0.979 31.891 12.984 1 97.56 104 LEU A CA 1
ATOM 783 C C . LEU A 1 104 ? 1.459 32.656 14.211 1 97.56 104 LEU A C 1
ATOM 785 O O . LEU A 1 104 ? 0.654 33.031 15.062 1 97.56 104 LEU A O 1
ATOM 789 N N . ALA A 1 105 ? 2.748 32.844 14.266 1 96.69 105 ALA A N 1
ATOM 790 C CA . ALA A 1 105 ? 3.322 33.594 15.383 1 96.69 105 ALA A CA 1
ATOM 791 C C . ALA A 1 105 ? 2.791 35.031 15.414 1 96.69 105 ALA A C 1
ATOM 793 O O . ALA A 1 105 ? 2.514 35.562 16.484 1 96.69 105 ALA A O 1
ATOM 794 N N . ASP A 1 106 ? 2.703 35.625 14.258 1 96.56 106 ASP A N 1
ATOM 795 C CA . ASP A 1 106 ? 2.174 36.969 14.148 1 96.56 106 ASP A CA 1
ATOM 796 C C . ASP A 1 106 ? 0.727 37.031 14.625 1 96.56 106 ASP A C 1
ATOM 798 O O . ASP A 1 106 ? 0.353 37.969 15.359 1 96.56 106 ASP A O 1
ATOM 802 N N . ALA A 1 107 ? -0.031 36.062 14.227 1 96.81 107 ALA A N 1
ATOM 803 C CA . ALA A 1 107 ? -1.443 36.031 14.594 1 96.81 107 ALA A CA 1
ATOM 804 C C . ALA A 1 107 ? -1.611 35.844 16.109 1 96.81 107 ALA A C 1
ATOM 806 O O . ALA A 1 107 ? -2.553 36.375 16.703 1 96.81 107 ALA A O 1
ATOM 807 N N . LEU A 1 108 ? -0.715 35.156 16.719 1 96.38 108 LEU A N 1
ATOM 808 C CA . LEU A 1 108 ? -0.732 34.906 18.172 1 96.38 108 LEU A CA 1
ATOM 809 C C . LEU A 1 108 ? -0.251 36.156 18.922 1 96.38 108 LEU A C 1
ATOM 811 O O . LEU A 1 108 ? -0.43 36.25 20.125 1 96.38 108 LEU A O 1
ATOM 815 N N . HIS A 1 109 ? 0.371 37.094 18.203 1 95.25 109 HIS A N 1
ATOM 816 C CA . HIS A 1 109 ? 1.031 38.25 18.797 1 95.25 109 HIS A CA 1
ATOM 817 C C . HIS A 1 109 ? 2.035 37.812 19.859 1 95.25 109 HIS A C 1
ATOM 819 O O . HIS A 1 109 ? 2.111 38.438 20.938 1 95.25 109 HIS A O 1
ATOM 825 N N . PHE A 1 110 ? 2.668 36.781 19.609 1 93.81 110 PHE A N 1
ATOM 826 C CA . PHE A 1 110 ? 3.615 36.156 20.547 1 93.81 110 PHE A CA 1
ATOM 827 C C . PHE A 1 110 ? 4.82 35.594 19.797 1 93.81 110 PHE A C 1
ATOM 829 O O . PHE A 1 110 ? 4.902 34.406 19.562 1 93.81 110 PHE A O 1
ATOM 836 N N . PRO A 1 111 ? 5.832 36.375 19.547 1 90.62 111 PRO A N 1
ATOM 837 C CA . PRO A 1 111 ? 6.984 35.969 18.75 1 90.62 111 PRO A CA 1
ATOM 838 C C . PRO A 1 111 ? 7.742 34.812 19.359 1 90.62 111 PRO A C 1
ATOM 840 O O . PRO A 1 111 ? 8.461 34.094 18.641 1 90.62 111 PRO A O 1
ATOM 843 N N . ALA A 1 112 ? 7.578 34.594 20.641 1 93.06 112 ALA A N 1
ATOM 844 C CA . ALA A 1 112 ? 8.312 33.531 21.328 1 93.06 112 ALA A CA 1
ATOM 845 C C . ALA A 1 112 ? 7.543 32.219 21.266 1 93.06 112 ALA A C 1
ATOM 847 O O . ALA A 1 112 ? 7.988 31.219 21.812 1 93.06 112 ALA A O 1
ATOM 848 N N . ALA A 1 113 ? 6.453 32.219 20.562 1 96.5 113 ALA A N 1
ATOM 849 C CA . ALA A 1 113 ? 5.602 31.031 20.516 1 96.5 113 ALA A CA 1
ATOM 850 C C . ALA A 1 113 ? 6.363 29.828 19.938 1 96.5 113 ALA A C 1
ATOM 852 O O . ALA A 1 113 ? 7.133 29.984 18.984 1 96.5 113 ALA A O 1
ATOM 853 N N . LYS A 1 114 ? 6.277 28.656 20.531 1 98.38 114 LYS A N 1
ATOM 854 C CA . LYS A 1 114 ? 6.809 27.391 20.031 1 98.38 114 LYS A CA 1
ATOM 855 C C . LYS A 1 114 ? 5.852 26.75 19.031 1 98.38 114 LYS A C 1
ATOM 857 O O . LYS A 1 114 ? 4.848 26.141 19.422 1 98.38 114 LYS A O 1
ATOM 862 N N . ILE A 1 115 ? 6.223 26.844 17.75 1 98.69 115 ILE A N 1
ATOM 863 C CA . ILE A 1 115 ? 5.277 26.438 16.719 1 98.69 115 ILE A CA 1
ATOM 864 C C . ILE A 1 115 ? 5.902 25.359 15.836 1 98.69 115 ILE A C 1
ATOM 866 O O . ILE A 1 115 ? 7.055 25.484 15.414 1 98.69 115 ILE A O 1
ATOM 870 N N . ILE A 1 116 ? 5.227 24.297 15.656 1 98.88 116 ILE A N 1
ATOM 871 C CA . ILE A 1 116 ? 5.543 23.266 14.672 1 98.88 116 ILE A CA 1
ATOM 872 C C . ILE A 1 116 ? 4.449 23.203 13.609 1 98.88 116 ILE A C 1
ATOM 874 O O . ILE A 1 116 ? 3.266 23.094 13.938 1 98.88 116 ILE A O 1
ATOM 878 N N . ARG A 1 117 ? 4.793 23.391 12.367 1 98.75 117 ARG A N 1
ATOM 879 C CA . ARG A 1 117 ? 3.857 23.188 11.266 1 98.75 117 ARG A CA 1
ATOM 880 C C . ARG A 1 117 ? 3.875 21.75 10.797 1 98.75 117 ARG A C 1
ATOM 882 O O . ARG A 1 117 ? 4.945 21.141 10.648 1 98.75 117 ARG A O 1
ATOM 889 N N . ILE A 1 118 ? 2.699 21.188 10.594 1 98.69 118 ILE A N 1
ATOM 890 C CA . ILE A 1 118 ? 2.633 19.812 10.109 1 98.69 118 ILE A CA 1
ATOM 891 C C . ILE A 1 118 ? 1.638 19.734 8.953 1 98.69 118 ILE A C 1
ATOM 893 O O . ILE A 1 118 ? 0.807 20.625 8.773 1 98.69 118 ILE A O 1
ATOM 897 N N . MET A 1 119 ? 1.783 18.703 8.172 1 98 119 MET A N 1
ATOM 898 C CA . MET A 1 119 ? 0.811 18.297 7.164 1 98 119 MET A CA 1
ATOM 899 C C . MET A 1 119 ? 0.653 16.781 7.156 1 98 119 MET A C 1
ATOM 901 O O . MET A 1 119 ? 1.448 16.062 6.531 1 98 119 MET A O 1
ATOM 905 N N . PRO A 1 120 ? -0.337 16.297 7.805 1 98 120 PRO A N 1
ATOM 906 C CA . PRO A 1 120 ? -0.607 14.852 7.781 1 98 120 PRO A CA 1
ATOM 907 C C . PRO A 1 120 ? -1.498 14.438 6.609 1 98 120 PRO A C 1
ATOM 909 O O . PRO A 1 120 ? -1.906 15.281 5.812 1 98 120 PRO A O 1
ATOM 912 N N . ASN A 1 121 ? -1.65 13.156 6.402 1 97.12 121 ASN A N 1
ATOM 913 C CA . ASN A 1 121 ? -2.707 12.648 5.535 1 97.12 121 ASN A CA 1
ATOM 914 C C . ASN A 1 121 ? -3.674 11.75 6.301 1 97.12 121 ASN A C 1
ATOM 916 O O . ASN A 1 121 ? -3.453 11.445 7.477 1 97.12 121 ASN A O 1
ATOM 920 N N . VAL A 1 122 ? -4.734 11.414 5.695 1 96.44 122 VAL A N 1
ATOM 921 C CA . VAL A 1 122 ? -5.871 10.781 6.352 1 96.44 122 VAL A CA 1
ATOM 922 C C . VAL A 1 122 ? -5.477 9.398 6.859 1 96.44 122 VAL A C 1
ATOM 924 O O . VAL A 1 122 ? -6.148 8.828 7.723 1 96.44 122 VAL A O 1
ATOM 927 N N . ASN A 1 123 ? -4.449 8.828 6.41 1 98.25 123 ASN A N 1
ATOM 928 C CA . ASN A 1 123 ? -4.043 7.473 6.766 1 98.25 123 ASN A CA 1
ATOM 929 C C . ASN A 1 123 ? -3.51 7.406 8.195 1 98.25 123 ASN A C 1
ATOM 931 O O . ASN A 1 123 ? -3.314 6.316 8.734 1 98.25 123 ASN A O 1
ATOM 935 N N . VAL A 1 124 ? -3.322 8.547 8.867 1 98.31 124 VAL A N 1
ATOM 936 C CA . VAL A 1 124 ? -2.951 8.562 10.281 1 98.31 124 VAL A CA 1
ATOM 937 C C . VAL A 1 124 ? -4.016 7.844 11.102 1 98.31 124 VAL A C 1
ATOM 939 O O . VAL A 1 124 ? -3.721 7.285 12.164 1 98.31 124 VAL A O 1
ATOM 942 N N . GLU A 1 125 ? -5.191 7.816 10.594 1 97.06 125 GLU A N 1
ATOM 943 C CA . GLU A 1 125 ? -6.32 7.207 11.289 1 97.06 125 GLU A CA 1
ATOM 944 C C . GLU A 1 125 ? -6.074 5.723 11.547 1 97.06 125 GLU A C 1
ATOM 946 O O . GLU A 1 125 ? -6.52 5.176 12.555 1 97.06 125 GLU A O 1
ATOM 951 N N . ILE A 1 126 ? -5.316 5.086 10.633 1 97.19 126 ILE A N 1
ATOM 952 C CA . ILE A 1 126 ? -5.125 3.645 10.742 1 97.19 126 ILE A CA 1
ATOM 953 C C . ILE A 1 126 ? -3.658 3.338 11.031 1 97.19 126 ILE A C 1
ATOM 955 O O . ILE A 1 126 ? -3.182 2.232 10.758 1 97.19 126 ILE A O 1
ATOM 959 N N . GLY A 1 127 ? -2.971 4.336 11.406 1 97.88 127 GLY A N 1
ATOM 960 C CA . GLY A 1 127 ? -1.6 4.148 11.852 1 97.88 127 GLY A CA 1
ATOM 961 C C . GLY A 1 127 ? -0.607 4.066 10.711 1 97.88 127 GLY A C 1
ATOM 962 O O . GLY A 1 127 ? 0.526 3.617 10.891 1 97.88 127 GLY A O 1
ATOM 963 N N . GLU A 1 128 ? -1.01 4.398 9.508 1 98.25 128 GLU A N 1
ATOM 964 C CA . GLU A 1 128 ? -0.146 4.324 8.336 1 98.25 128 GLU A CA 1
ATOM 965 C C . GLU A 1 128 ? -0.062 5.676 7.633 1 98.25 128 GLU A C 1
ATOM 967 O O . GLU A 1 128 ? -0.075 5.742 6.398 1 98.25 128 GLU A O 1
ATOM 972 N N . GLY A 1 129 ? -0.048 6.727 8.383 1 98.56 129 GLY A N 1
ATOM 973 C CA . GLY A 1 129 ? -0.001 8.086 7.863 1 98.56 129 GLY A CA 1
ATOM 974 C C . GLY A 1 129 ? 1.367 8.477 7.336 1 98.56 129 GLY A C 1
ATOM 975 O O . GLY A 1 129 ? 2.342 7.742 7.523 1 98.56 129 GLY A O 1
ATOM 976 N N . MET A 1 130 ? 1.464 9.484 6.586 1 98.75 130 MET A N 1
ATOM 977 C CA . MET A 1 130 ? 2.643 10.258 6.203 1 98.75 130 MET A CA 1
ATOM 978 C C . MET A 1 130 ? 2.48 11.727 6.59 1 98.75 130 MET A C 1
ATOM 980 O O . MET A 1 130 ? 1.526 12.383 6.168 1 98.75 130 MET A O 1
ATOM 984 N N . THR A 1 131 ? 3.4 12.234 7.434 1 98.81 131 THR A N 1
ATOM 985 C CA . THR A 1 131 ? 3.242 13.586 7.961 1 98.81 131 THR A CA 1
ATOM 986 C C . THR A 1 131 ? 4.508 14.406 7.738 1 98.81 131 THR A C 1
ATOM 988 O O . THR A 1 131 ? 5.609 13.961 8.086 1 98.81 131 THR A O 1
ATOM 991 N N . ALA A 1 132 ? 4.395 15.516 7.117 1 98.75 132 ALA A N 1
ATOM 992 C CA . ALA A 1 132 ? 5.48 16.484 7.031 1 98.75 132 ALA A CA 1
ATOM 993 C C . ALA A 1 132 ? 5.504 17.391 8.258 1 98.75 132 ALA A C 1
ATOM 995 O O . ALA A 1 132 ? 4.453 17.781 8.773 1 98.75 132 ALA A O 1
ATOM 996 N N . LEU A 1 133 ? 6.695 17.734 8.75 1 98.75 133 LEU A N 1
ATOM 997 C CA . LEU A 1 133 ? 6.844 18.594 9.922 1 98.75 133 LEU A CA 1
ATOM 998 C C . LEU A 1 133 ? 7.914 19.656 9.68 1 98.75 133 LEU A C 1
ATOM 1000 O O . LEU A 1 133 ? 8.922 19.391 9.016 1 98.75 133 LEU A O 1
ATOM 1004 N N . LYS A 1 134 ? 7.734 20.75 10.211 1 98.69 134 LYS A N 1
ATOM 1005 C CA . LYS A 1 134 ? 8.727 21.828 10.281 1 98.69 134 LYS A CA 1
ATOM 1006 C C . LYS A 1 134 ? 8.641 22.562 11.609 1 98.69 134 LYS A C 1
ATOM 1008 O O . LYS A 1 134 ? 7.586 23.078 11.977 1 98.69 134 LYS A O 1
ATOM 1013 N N . ALA A 1 135 ? 9.727 22.625 12.328 1 98.69 135 ALA A N 1
ATOM 1014 C CA . ALA A 1 135 ? 9.781 23.328 13.609 1 98.69 135 ALA A CA 1
ATOM 1015 C C . ALA A 1 135 ? 10.102 24.812 13.414 1 98.69 135 ALA A C 1
ATOM 1017 O O . ALA A 1 135 ? 10.93 25.156 12.57 1 98.69 135 ALA A O 1
ATOM 1018 N N . GLY A 1 136 ? 9.398 25.656 14.156 1 98.19 136 GLY A N 1
ATOM 1019 C CA . GLY A 1 136 ? 9.828 27.031 14.289 1 98.19 136 GLY A CA 1
ATOM 1020 C C . GLY A 1 136 ? 11.094 27.188 15.109 1 98.19 136 GLY A C 1
ATOM 1021 O O . GLY A 1 136 ? 11.57 26.234 15.719 1 98.19 136 GLY A O 1
ATOM 1022 N N . LYS A 1 137 ? 11.594 28.359 15.156 1 96.75 137 LYS A N 1
ATOM 1023 C CA . LYS A 1 137 ? 12.898 28.656 15.742 1 96.75 137 LYS A CA 1
ATOM 1024 C C . LYS A 1 137 ? 12.875 28.484 17.25 1 96.75 137 LYS A C 1
ATOM 1026 O O . LYS A 1 137 ? 13.906 28.219 17.875 1 96.75 137 LYS A O 1
ATOM 1031 N N . LYS A 1 138 ? 11.727 28.609 17.844 1 97.56 138 LYS A N 1
ATOM 1032 C CA . LYS A 1 138 ? 11.641 28.641 19.312 1 97.56 138 LYS A CA 1
ATOM 1033 C C . LYS A 1 138 ? 11.359 27.25 19.859 1 97.56 138 LYS A C 1
ATOM 1035 O O . LYS A 1 138 ? 11.305 27.047 21.078 1 97.56 138 LYS A O 1
ATOM 1040 N N . VAL A 1 139 ? 11.18 26.25 19.016 1 98.5 139 VAL A N 1
ATOM 1041 C CA . VAL A 1 139 ? 10.914 24.875 19.422 1 98.5 139 VAL A CA 1
ATOM 1042 C C . VAL A 1 139 ? 12.227 24.172 19.781 1 98.5 139 VAL A C 1
ATOM 1044 O O . VAL A 1 139 ? 13.188 24.234 19.016 1 98.5 139 VAL A O 1
ATOM 1047 N N . THR A 1 140 ? 12.258 23.531 20.922 1 98.19 140 THR A N 1
ATOM 1048 C CA . THR A 1 140 ? 13.445 22.781 21.297 1 98.19 140 THR A CA 1
ATOM 1049 C C . THR A 1 140 ? 13.492 21.438 20.594 1 98.19 140 THR A C 1
ATOM 1051 O O . THR A 1 140 ? 12.477 20.953 20.078 1 98.19 140 THR A O 1
ATOM 1054 N N . GLU A 1 141 ? 14.695 20.859 20.594 1 98.19 141 GLU A N 1
ATOM 1055 C CA . GLU A 1 141 ? 14.852 19.531 20 1 98.19 141 GLU A CA 1
ATOM 1056 C C . GLU A 1 141 ? 13.961 18.5 20.688 1 98.19 141 GLU A C 1
ATOM 1058 O O . GLU A 1 141 ? 13.406 17.625 20.047 1 98.19 141 GLU A O 1
ATOM 1063 N N . THR A 1 142 ? 13.891 18.609 21.938 1 98.25 142 THR A N 1
ATOM 1064 C CA . THR A 1 142 ? 13.078 17.688 22.719 1 98.25 142 THR A CA 1
ATOM 1065 C C . THR A 1 142 ? 11.602 17.812 22.359 1 98.25 142 THR A C 1
ATOM 1067 O O . THR A 1 142 ? 10.914 16.812 22.172 1 98.25 142 THR A O 1
ATOM 1070 N N . GLU A 1 143 ? 11.141 19.047 22.281 1 98.12 143 GLU A N 1
ATOM 1071 C CA . GLU A 1 143 ? 9.75 19.297 21.922 1 98.12 143 GLU A CA 1
ATOM 1072 C C . GLU A 1 143 ? 9.445 18.797 20.5 1 98.12 143 GLU A C 1
ATOM 1074 O O . GLU A 1 143 ? 8.406 18.188 20.266 1 98.12 143 GLU A O 1
ATOM 1079 N N . PHE A 1 144 ? 10.391 19.062 19.625 1 98.69 144 PHE A N 1
ATOM 1080 C CA . PHE A 1 144 ? 10.219 18.609 18.234 1 98.69 144 PHE A CA 1
ATOM 1081 C C . PHE A 1 144 ? 10.172 17.094 18.172 1 98.69 144 PHE A C 1
ATOM 1083 O O . PHE A 1 144 ? 9.336 16.516 17.469 1 98.69 144 PHE A O 1
ATOM 1090 N N . SER A 1 145 ? 11 16.438 18.875 1 98.5 145 SER A N 1
ATOM 1091 C CA . SER A 1 145 ? 11.055 14.977 18.906 1 98.5 145 SER A CA 1
ATOM 1092 C C . SER A 1 145 ? 9.773 14.383 19.484 1 98.5 145 SER A C 1
ATOM 1094 O O . SER A 1 145 ? 9.305 13.344 19.031 1 98.5 145 SER A O 1
ATOM 1096 N N . GLU A 1 146 ? 9.281 15.039 20.438 1 98.06 146 GLU A N 1
ATOM 1097 C CA . GLU A 1 146 ? 8.047 14.57 21.062 1 98.06 146 GLU A CA 1
ATOM 1098 C C . GLU A 1 146 ? 6.895 14.555 20.047 1 98.06 146 GLU A C 1
ATOM 1100 O O . GLU A 1 146 ? 6.137 13.586 19.984 1 98.06 146 GLU A O 1
ATOM 1105 N N . VAL A 1 147 ? 6.77 15.617 19.312 1 98.62 147 VAL A N 1
ATOM 1106 C CA . VAL A 1 147 ? 5.707 15.703 18.312 1 98.62 147 VAL A CA 1
ATOM 1107 C C . VAL A 1 147 ? 5.977 14.719 17.188 1 98.62 147 VAL A C 1
ATOM 1109 O O . VAL A 1 147 ? 5.059 14.047 16.703 1 98.62 147 VAL A O 1
ATOM 1112 N N . THR A 1 148 ? 7.23 14.641 16.781 1 98.69 148 THR A N 1
ATOM 1113 C CA . THR A 1 148 ? 7.617 13.688 15.734 1 98.69 148 THR A CA 1
ATOM 1114 C C . THR A 1 148 ? 7.281 12.266 16.156 1 98.69 148 THR A C 1
ATOM 1116 O O . THR A 1 148 ? 6.758 11.484 15.359 1 98.69 148 THR A O 1
ATOM 1119 N N . ASP A 1 149 ? 7.543 11.945 17.375 1 98.38 149 ASP A N 1
ATOM 1120 C CA . ASP A 1 149 ? 7.285 10.609 17.891 1 98.38 149 ASP A CA 1
ATOM 1121 C C . ASP A 1 149 ? 5.793 10.297 17.891 1 98.38 149 ASP A C 1
ATOM 1123 O O . ASP A 1 149 ? 5.391 9.148 17.672 1 98.38 149 ASP A O 1
ATOM 1127 N N . LEU A 1 150 ? 4.98 11.289 18.219 1 98.31 150 LEU A N 1
ATOM 1128 C CA . LEU A 1 150 ? 3.537 11.102 18.156 1 98.31 150 LEU A CA 1
ATOM 1129 C C . LEU A 1 150 ? 3.111 10.633 16.766 1 98.31 150 LEU A C 1
ATOM 1131 O O . LEU A 1 150 ? 2.361 9.664 16.641 1 98.31 150 LEU A O 1
ATOM 1135 N N . PHE A 1 151 ? 3.662 11.266 15.773 1 98.75 151 PHE A N 1
ATOM 1136 C CA . PHE A 1 151 ? 3.229 10.977 14.414 1 98.75 151 PHE A CA 1
ATOM 1137 C C . PHE A 1 151 ? 3.918 9.719 13.883 1 98.75 151 PHE A C 1
ATOM 1139 O O . PHE A 1 151 ? 3.359 9 13.055 1 98.75 151 PHE A O 1
ATOM 1146 N N . ASP A 1 152 ? 5.129 9.414 14.398 1 98.56 152 ASP A N 1
ATOM 1147 C CA . ASP A 1 152 ? 5.785 8.156 14.055 1 98.56 152 ASP A CA 1
ATOM 1148 C C . ASP A 1 152 ? 4.98 6.957 14.562 1 98.56 152 ASP A C 1
ATOM 1150 O O . ASP A 1 152 ? 5.039 5.871 13.984 1 98.56 152 ASP A O 1
ATOM 1154 N N . SER A 1 153 ? 4.211 7.203 15.609 1 98.31 153 SER A N 1
ATOM 1155 C CA . SER A 1 153 ? 3.4 6.125 16.156 1 98.31 153 SER A CA 1
ATOM 1156 C C . SER A 1 153 ? 2.195 5.824 15.281 1 98.31 153 SER A C 1
ATOM 1158 O O . SER A 1 153 ? 1.601 4.75 15.375 1 98.31 153 SER A O 1
ATOM 1160 N N . ILE A 1 154 ? 1.82 6.777 14.43 1 98.5 154 ILE A N 1
ATOM 1161 C CA . ILE A 1 154 ? 0.649 6.566 13.586 1 98.5 154 ILE A CA 1
ATOM 1162 C C . ILE A 1 154 ? 1.035 6.738 12.117 1 98.5 154 ILE A C 1
ATOM 1164 O O . ILE A 1 154 ? 0.244 7.242 11.312 1 98.5 154 ILE A O 1
ATOM 1168 N N . GLY A 1 155 ? 2.213 6.402 11.766 1 98.44 155 GLY A N 1
ATOM 1169 C CA . GLY A 1 155 ? 2.717 6.469 10.398 1 98.44 155 GLY A CA 1
ATOM 1170 C C . GLY A 1 155 ? 4.199 6.781 10.328 1 98.44 155 GLY A C 1
ATOM 1171 O O . GLY A 1 155 ? 4.984 6.281 11.133 1 98.44 155 GLY A O 1
ATOM 1172 N N . LYS A 1 156 ? 4.582 7.512 9.305 1 98.62 156 LYS A N 1
ATOM 1173 C CA . LYS A 1 156 ? 5.945 7.992 9.102 1 98.62 156 LYS A CA 1
ATOM 1174 C C . LYS A 1 156 ? 5.984 9.516 9.008 1 98.62 156 LYS A C 1
ATOM 1176 O O . LYS A 1 156 ? 4.973 10.148 8.711 1 98.62 156 LYS A O 1
ATOM 1181 N N . THR A 1 157 ? 7.121 10.039 9.336 1 98.75 157 THR A N 1
ATOM 1182 C CA . THR A 1 157 ? 7.273 11.492 9.297 1 98.75 157 THR A CA 1
ATOM 1183 C C . THR A 1 157 ? 8.438 11.891 8.406 1 98.75 157 THR A C 1
ATOM 1185 O O . THR A 1 157 ? 9.305 11.07 8.094 1 98.75 157 THR A O 1
ATOM 1188 N N . THR A 1 158 ? 8.391 13.062 7.891 1 98.62 158 THR A N 1
ATOM 1189 C CA . THR A 1 158 ? 9.492 13.664 7.152 1 98.62 158 THR A CA 1
ATOM 1190 C C . THR A 1 158 ? 9.594 15.156 7.457 1 98.62 158 THR A C 1
ATOM 1192 O O . THR A 1 158 ? 8.578 15.852 7.543 1 98.62 158 THR A O 1
ATOM 1195 N N . GLU A 1 159 ? 10.781 15.586 7.789 1 98.19 159 GLU A N 1
ATOM 1196 C CA . GLU A 1 159 ? 11 17.016 7.945 1 98.19 159 GLU A CA 1
ATOM 1197 C C . GLU A 1 159 ? 11.172 17.703 6.594 1 98.19 159 GLU A C 1
ATOM 1199 O O . GLU A 1 159 ? 11.836 17.172 5.703 1 98.19 159 GLU A O 1
ATOM 1204 N N . MET A 1 160 ? 10.531 18.875 6.488 1 96.94 160 MET A N 1
ATOM 1205 C CA . MET A 1 160 ? 10.648 19.578 5.219 1 96.94 160 MET A CA 1
ATOM 1206 C C . MET A 1 160 ? 10.484 21.078 5.426 1 96.94 160 MET A C 1
ATOM 1208 O O . MET A 1 160 ? 9.938 21.516 6.438 1 96.94 160 MET A O 1
ATOM 1212 N N . GLU A 1 161 ? 11.016 21.812 4.457 1 97.44 161 GLU A N 1
ATOM 1213 C CA . GLU A 1 161 ? 10.852 23.266 4.496 1 97.44 161 GLU A CA 1
ATOM 1214 C C . GLU A 1 161 ? 9.414 23.656 4.176 1 97.44 161 GLU A C 1
ATOM 1216 O O . GLU A 1 161 ? 8.734 22.984 3.402 1 97.44 161 GLU A O 1
ATOM 1221 N N . GLU A 1 162 ? 8.992 24.781 4.719 1 96.94 162 GLU A N 1
ATOM 1222 C CA . GLU A 1 162 ? 7.613 25.234 4.543 1 96.94 162 GLU A CA 1
ATOM 1223 C C . GLU A 1 162 ? 7.273 25.422 3.066 1 96.94 162 GLU A C 1
ATOM 1225 O O . GLU A 1 162 ? 6.145 25.172 2.646 1 96.94 162 GLU A O 1
ATOM 1230 N N . LYS A 1 163 ? 8.234 25.844 2.262 1 95.81 163 LYS A N 1
ATOM 1231 C CA . LYS A 1 163 ? 8 26.109 0.844 1 95.81 163 LYS A CA 1
ATOM 1232 C C . LYS A 1 163 ? 7.617 24.828 0.1 1 95.81 163 LYS A C 1
ATOM 1234 O O . LYS A 1 163 ? 7.07 24.891 -1.003 1 95.81 163 LYS A O 1
ATOM 1239 N N . ASP A 1 164 ? 7.965 23.672 0.654 1 97.38 164 ASP A N 1
ATOM 1240 C CA . ASP A 1 164 ? 7.754 22.391 -0.017 1 97.38 164 ASP A CA 1
ATOM 1241 C C . ASP A 1 164 ? 6.449 21.734 0.44 1 97.38 164 ASP A C 1
ATOM 1243 O O . ASP A 1 164 ? 6.102 20.656 -0.015 1 97.38 164 ASP A O 1
ATOM 1247 N N . PHE A 1 165 ? 5.656 22.375 1.321 1 97.44 165 PHE A N 1
ATOM 1248 C CA . PHE A 1 165 ? 4.465 21.766 1.901 1 97.44 165 PHE A CA 1
ATOM 1249 C C . PHE A 1 165 ? 3.381 21.594 0.845 1 97.44 165 PHE A C 1
ATOM 1251 O O . PHE A 1 165 ? 2.594 20.641 0.909 1 97.44 165 PHE A O 1
ATOM 1258 N N . SER A 1 166 ? 3.346 22.469 -0.13 1 97 166 SER A N 1
ATOM 1259 C CA . SER A 1 166 ? 2.369 22.281 -1.199 1 97 166 SER A CA 1
ATOM 1260 C C . SER A 1 166 ? 2.66 21.016 -2.004 1 97 166 SER A C 1
ATOM 1262 O O . SER A 1 166 ? 1.736 20.328 -2.434 1 97 166 SER A O 1
ATOM 1264 N N . THR A 1 167 ? 3.932 20.812 -2.283 1 98 167 THR A N 1
ATOM 1265 C CA . THR A 1 167 ? 4.336 19.578 -2.947 1 98 167 THR A CA 1
ATOM 1266 C C . THR A 1 167 ? 3.934 18.359 -2.119 1 98 167 THR A C 1
ATOM 1268 O O . THR A 1 167 ? 3.457 17.359 -2.662 1 98 167 THR A O 1
ATOM 1271 N N . PHE A 1 168 ? 4.059 18.453 -0.78 1 98.44 168 PHE A N 1
ATOM 1272 C CA . PHE A 1 168 ? 3.668 17.375 0.111 1 98.44 168 PHE A CA 1
ATOM 1273 C C . PHE A 1 168 ? 2.164 17.141 0.047 1 98.44 168 PHE A C 1
ATOM 1275 O O . PHE A 1 168 ? 1.711 15.992 0.063 1 98.44 168 PHE A O 1
ATOM 1282 N N . VAL A 1 169 ? 1.43 18.172 -0 1 97 169 VAL A N 1
ATOM 1283 C CA . VAL A 1 169 ? -0.02 18.047 -0.092 1 97 169 VAL A CA 1
ATOM 1284 C C . VAL A 1 169 ? -0.386 17.188 -1.307 1 97 169 VAL A C 1
ATOM 1286 O O . VAL A 1 169 ? -1.232 16.297 -1.215 1 97 169 VAL A O 1
ATOM 1289 N N . ALA A 1 170 ? 0.244 17.422 -2.406 1 98.06 170 ALA A N 1
ATOM 1290 C CA . ALA A 1 170 ? -0.025 16.656 -3.619 1 98.06 170 ALA A CA 1
ATOM 1291 C C . ALA A 1 170 ? 0.407 15.203 -3.453 1 98.06 170 ALA A C 1
ATOM 1293 O O . ALA A 1 170 ? -0.351 14.289 -3.771 1 98.06 170 ALA A O 1
ATOM 1294 N N . LEU A 1 171 ? 1.58 14.945 -2.932 1 98.56 171 LEU A N 1
ATOM 1295 C CA . LEU A 1 171 ? 2.199 13.625 -2.883 1 98.56 171 LEU A CA 1
ATOM 1296 C C . LEU A 1 171 ? 1.531 12.75 -1.825 1 98.56 171 LEU A C 1
ATOM 1298 O O . LEU A 1 171 ? 1.435 11.531 -1.991 1 98.56 171 LEU A O 1
ATOM 1302 N N . ALA A 1 172 ? 1.094 13.414 -0.741 1 98.31 172 ALA A N 1
ATOM 1303 C CA . ALA A 1 172 ? 0.655 12.57 0.365 1 98.31 172 ALA A CA 1
ATOM 1304 C C . ALA A 1 172 ? -0.679 13.055 0.93 1 98.31 172 ALA A C 1
ATOM 1306 O O . ALA A 1 172 ? -1.461 12.258 1.456 1 98.31 172 ALA A O 1
ATOM 1307 N N . GLY A 1 173 ? -0.944 14.297 0.851 1 96.69 173 GLY A N 1
ATOM 1308 C CA . GLY A 1 173 ? -2.197 14.82 1.368 1 96.69 173 GLY A CA 1
ATOM 1309 C C . GLY A 1 173 ? -3.398 14.438 0.526 1 96.69 173 GLY A C 1
ATOM 1310 O O . GLY A 1 173 ? -4.387 13.914 1.045 1 96.69 173 GLY A O 1
ATOM 1311 N N . SER A 1 174 ? -3.232 14.664 -0.761 1 97.56 174 SER A N 1
ATOM 1312 C CA . SER A 1 174 ? -4.332 14.438 -1.694 1 97.56 174 SER A CA 1
ATOM 1313 C C . SER A 1 174 ? -4.227 13.062 -2.346 1 97.56 174 SER A C 1
ATOM 1315 O O . SER A 1 174 ? -5.223 12.516 -2.82 1 97.56 174 SER A O 1
ATOM 1317 N N . SER A 1 175 ? -3.062 12.516 -2.387 1 98.38 175 SER A N 1
ATOM 1318 C CA . SER A 1 175 ? -2.762 11.344 -3.199 1 98.38 175 SER A CA 1
ATOM 1319 C C . SER A 1 175 ? -3.562 10.133 -2.734 1 98.38 175 SER A C 1
ATOM 1321 O O . SER A 1 175 ? -3.832 9.219 -3.52 1 98.38 175 SER A O 1
ATOM 1323 N N . PRO A 1 176 ? -3.982 10 -1.436 1 98.62 176 PRO A N 1
ATOM 1324 C CA . PRO A 1 176 ? -4.859 8.875 -1.103 1 98.62 176 PRO A CA 1
ATOM 1325 C C . PRO A 1 176 ? -6.039 8.742 -2.061 1 98.62 176 PRO A C 1
ATOM 1327 O O . PRO A 1 176 ? -6.371 7.629 -2.492 1 98.62 176 PRO A O 1
ATOM 1330 N N . ALA A 1 177 ? -6.652 9.82 -2.42 1 98.62 177 ALA A N 1
ATOM 1331 C CA . ALA A 1 177 ? -7.766 9.789 -3.367 1 98.62 177 ALA A CA 1
ATOM 1332 C C . ALA A 1 177 ? -7.328 9.211 -4.711 1 98.62 177 ALA A C 1
ATOM 1334 O O . ALA A 1 177 ? -8.086 8.484 -5.355 1 98.62 177 ALA A O 1
ATOM 1335 N N . TYR A 1 178 ? -6.145 9.539 -5.164 1 98.88 178 TYR A N 1
ATOM 1336 C CA . TYR A 1 178 ? -5.629 9.062 -6.441 1 98.88 178 TYR A CA 1
ATOM 1337 C C . TYR A 1 178 ? -5.32 7.574 -6.383 1 98.88 178 TYR A C 1
ATOM 1339 O O . TYR A 1 178 ? -5.5 6.855 -7.367 1 98.88 178 TYR A O 1
ATOM 1347 N N . VAL A 1 179 ? -4.844 7.152 -5.25 1 98.94 179 VAL A N 1
ATOM 1348 C CA . VAL A 1 179 ? -4.59 5.73 -5.043 1 98.94 179 VAL A CA 1
ATOM 1349 C C . VAL A 1 179 ? -5.91 4.961 -5.059 1 98.94 179 VAL A C 1
ATOM 1351 O O . VAL A 1 179 ? -6.004 3.889 -5.656 1 98.94 179 VAL A O 1
ATOM 1354 N N . TYR A 1 180 ? -6.965 5.535 -4.344 1 98.88 180 TYR A N 1
ATOM 1355 C CA . TYR A 1 180 ? -8.281 4.914 -4.387 1 98.88 180 TYR A CA 1
ATOM 1356 C C . TYR A 1 180 ? -8.781 4.789 -5.824 1 98.88 180 TYR A C 1
ATOM 1358 O O . TYR A 1 180 ? -9.328 3.754 -6.207 1 98.88 180 TYR A O 1
ATOM 1366 N N . LEU A 1 181 ? -8.602 5.844 -6.57 1 98.88 181 LEU A N 1
ATOM 1367 C CA . LEU A 1 181 ? -9.016 5.848 -7.969 1 98.88 181 LEU A CA 1
ATOM 1368 C C . LEU A 1 181 ? -8.266 4.773 -8.758 1 98.88 181 LEU A C 1
ATOM 1370 O O . LEU A 1 181 ? -8.859 4.082 -9.586 1 98.88 181 LEU A O 1
ATOM 1374 N N . PHE A 1 182 ? -6.965 4.645 -8.516 1 98.94 182 PHE A N 1
ATOM 1375 C CA . PHE A 1 182 ? -6.133 3.635 -9.156 1 98.94 182 PHE A CA 1
ATOM 1376 C C . PHE A 1 182 ? -6.645 2.232 -8.844 1 98.94 182 PHE A C 1
ATOM 1378 O O . PHE A 1 182 ? -6.848 1.426 -9.758 1 98.94 182 PHE A O 1
ATOM 1385 N N . ILE A 1 183 ? -6.938 1.938 -7.59 1 98.88 183 ILE A N 1
ATOM 1386 C CA . ILE A 1 183 ? -7.422 0.634 -7.152 1 98.88 183 ILE A CA 1
ATOM 1387 C C . ILE A 1 183 ? -8.797 0.363 -7.758 1 98.88 183 ILE A C 1
ATOM 1389 O O . ILE A 1 183 ? -9.078 -0.755 -8.195 1 98.88 183 ILE A O 1
ATOM 1393 N N . ASP A 1 184 ? -9.609 1.417 -7.785 1 98.81 184 ASP A N 1
ATOM 1394 C CA . ASP A 1 184 ? -10.938 1.255 -8.375 1 98.81 184 ASP A CA 1
ATOM 1395 C C . ASP A 1 184 ? -10.844 0.915 -9.859 1 98.81 184 ASP A C 1
ATOM 1397 O O . ASP A 1 184 ? -11.586 0.06 -10.352 1 98.81 184 ASP A O 1
ATOM 1401 N N . ALA A 1 185 ? -10.008 1.61 -10.555 1 98.81 185 ALA A N 1
ATOM 1402 C CA . ALA A 1 185 ? -9.812 1.338 -11.977 1 98.81 185 ALA A CA 1
ATOM 1403 C C . ALA A 1 185 ? -9.352 -0.099 -12.203 1 98.81 185 ALA A C 1
ATOM 1405 O O . ALA A 1 185 ? -9.859 -0.79 -13.094 1 98.81 185 ALA A O 1
ATOM 1406 N N . MET A 1 186 ? -8.414 -0.566 -11.445 1 98.81 186 MET A N 1
ATOM 1407 C CA . MET A 1 186 ? -7.961 -1.953 -11.516 1 98.81 186 MET A CA 1
ATOM 1408 C C . MET A 1 186 ? -9.117 -2.916 -11.258 1 98.81 186 MET A C 1
ATOM 1410 O O . MET A 1 186 ? -9.297 -3.889 -11.992 1 98.81 186 MET A O 1
ATOM 1414 N N . SER A 1 187 ? -9.852 -2.598 -10.211 1 98.56 187 SER A N 1
ATOM 1415 C CA . SER A 1 187 ? -10.969 -3.451 -9.828 1 98.56 187 SER A CA 1
ATOM 1416 C C . SER A 1 187 ? -12 -3.549 -10.945 1 98.56 187 SER A C 1
ATOM 1418 O O . SER A 1 187 ? -12.555 -4.621 -11.195 1 98.56 187 SER A O 1
ATOM 1420 N N . ARG A 1 188 ? -12.281 -2.48 -11.586 1 98.31 188 ARG A N 1
ATOM 1421 C CA . ARG A 1 188 ? -13.25 -2.465 -12.68 1 98.31 188 ARG A CA 1
ATOM 1422 C C . ARG A 1 188 ? -12.758 -3.307 -13.852 1 98.31 188 ARG A C 1
ATOM 1424 O O . ARG A 1 188 ? -13.562 -3.926 -14.555 1 98.31 188 ARG A O 1
ATOM 1431 N N . SER A 1 189 ? -11.492 -3.252 -14.086 1 98.38 189 SER A N 1
ATOM 1432 C CA . SER A 1 189 ? -10.945 -4.148 -15.102 1 98.38 189 SER A CA 1
ATOM 1433 C C . SER A 1 189 ? -11.203 -5.609 -14.742 1 98.38 189 SER A C 1
ATOM 1435 O O . SER A 1 189 ? -11.492 -6.43 -15.617 1 98.38 189 SER A O 1
ATOM 1437 N N . GLY A 1 190 ? -10.977 -5.965 -13.438 1 98.38 190 GLY A N 1
ATOM 1438 C CA . GLY A 1 190 ? -11.328 -7.305 -13 1 98.38 190 GLY A CA 1
ATOM 1439 C C . GLY A 1 190 ? -12.773 -7.664 -13.273 1 98.38 190 GLY A C 1
ATOM 1440 O O . GLY A 1 190 ? -13.07 -8.766 -13.75 1 98.38 190 GLY A O 1
ATOM 1441 N N . VAL A 1 191 ? -13.703 -6.738 -13.008 1 98.31 191 VAL A N 1
ATOM 1442 C CA . VAL A 1 191 ? -15.125 -6.945 -13.25 1 98.31 191 VAL A CA 1
ATOM 1443 C C . VAL A 1 191 ? -15.375 -7.129 -14.742 1 98.31 191 VAL A C 1
ATOM 1445 O O . VAL A 1 191 ? -16.156 -7.984 -15.148 1 98.31 191 VAL A O 1
ATOM 1448 N N . LYS A 1 192 ? -14.734 -6.348 -15.539 1 98.31 192 LYS A N 1
ATOM 1449 C CA . LYS A 1 192 ? -14.82 -6.449 -17 1 98.31 192 LYS A CA 1
ATOM 1450 C C . LYS A 1 192 ? -14.578 -7.883 -17.453 1 98.31 192 LYS A C 1
ATOM 1452 O O . LYS A 1 192 ? -15.234 -8.359 -18.391 1 98.31 192 LYS A O 1
ATOM 1457 N N . TYR A 1 193 ? -13.703 -8.57 -16.812 1 97.81 193 TYR A N 1
ATOM 1458 C CA . TYR A 1 193 ? -13.32 -9.914 -17.25 1 97.81 193 TYR A CA 1
ATOM 1459 C C . TYR A 1 193 ? -14.023 -10.977 -16.406 1 97.81 193 TYR A C 1
ATOM 1461 O O . TYR A 1 193 ? -13.648 -12.148 -16.453 1 97.81 193 TYR A O 1
ATOM 1469 N N . GLY A 1 194 ? -14.953 -10.562 -15.57 1 97.12 194 GLY A N 1
ATOM 1470 C CA . GLY A 1 194 ? -15.883 -11.555 -15.039 1 97.12 194 GLY A CA 1
ATOM 1471 C C . GLY A 1 194 ? -15.773 -11.727 -13.539 1 97.12 194 GLY A C 1
ATOM 1472 O O . GLY A 1 194 ? -16.531 -12.492 -12.938 1 97.12 194 GLY A O 1
ATOM 1473 N N . LEU A 1 195 ? -14.914 -11.039 -12.836 1 98.06 195 LEU A N 1
ATOM 1474 C CA . LEU A 1 195 ? -14.836 -11.125 -11.383 1 98.06 195 LEU A CA 1
ATOM 1475 C C . LEU A 1 195 ? -15.906 -10.25 -10.734 1 98.06 195 LEU A C 1
ATOM 1477 O O . LEU A 1 195 ? -16.344 -9.266 -11.32 1 98.06 195 LEU A O 1
ATOM 1481 N N . ASN A 1 196 ? -16.312 -10.703 -9.578 1 97.06 196 ASN A N 1
ATOM 1482 C CA . ASN A 1 196 ? -17.156 -9.766 -8.836 1 97.06 196 ASN A CA 1
ATOM 1483 C C . ASN A 1 196 ? -16.344 -8.602 -8.273 1 97.06 196 ASN A C 1
ATOM 1485 O O . ASN A 1 196 ? -15.141 -8.734 -8.055 1 97.06 196 ASN A O 1
ATOM 1489 N N . LYS A 1 197 ? -17.047 -7.516 -8.047 1 97.31 197 LYS A N 1
ATOM 1490 C CA . LYS A 1 197 ? -16.375 -6.266 -7.699 1 97.31 197 LYS A CA 1
ATOM 1491 C C . LYS A 1 197 ? -15.633 -6.391 -6.375 1 97.31 197 LYS A C 1
ATOM 1493 O O . LYS A 1 197 ? -14.523 -5.867 -6.227 1 97.31 197 LYS A O 1
ATOM 1498 N N . ARG A 1 198 ? -16.203 -6.984 -5.391 1 97.12 198 ARG A N 1
ATOM 1499 C CA . ARG A 1 198 ? -15.594 -7.137 -4.074 1 97.12 198 ARG A CA 1
ATOM 1500 C C . ARG A 1 198 ? -14.281 -7.906 -4.168 1 97.12 198 ARG A C 1
ATOM 1502 O O . ARG A 1 198 ? -13.258 -7.461 -3.646 1 97.12 198 ARG A O 1
ATOM 1509 N N . GLN A 1 199 ? -14.258 -9.047 -4.836 1 98 199 GLN A N 1
ATOM 1510 C CA . GLN A 1 199 ? -13.062 -9.867 -5.012 1 98 199 GLN A CA 1
ATOM 1511 C C . GLN A 1 199 ? -11.992 -9.117 -5.801 1 98 199 GLN A C 1
ATOM 1513 O O . GLN A 1 199 ? -10.82 -9.125 -5.426 1 98 199 GLN A O 1
ATOM 1518 N N . ALA A 1 200 ? -12.422 -8.453 -6.875 1 98.62 200 ALA A N 1
ATOM 1519 C CA . ALA A 1 200 ? -11.492 -7.691 -7.707 1 98.62 200 ALA A CA 1
ATOM 1520 C C . ALA A 1 200 ? -10.82 -6.582 -6.902 1 98.62 200 ALA A C 1
ATOM 1522 O O . ALA A 1 200 ? -9.617 -6.355 -7.027 1 98.62 200 ALA A O 1
ATOM 1523 N N . THR A 1 201 ? -11.594 -5.879 -6.07 1 98.75 201 THR A N 1
ATOM 1524 C CA . THR A 1 201 ? -11.07 -4.777 -5.27 1 98.75 201 THR A CA 1
ATOM 1525 C C . THR A 1 201 ? -10.07 -5.293 -4.234 1 98.75 201 THR A C 1
ATOM 1527 O O . THR A 1 201 ? -9.016 -4.688 -4.023 1 98.75 201 THR A O 1
ATOM 1530 N N . GLU A 1 202 ? -10.391 -6.398 -3.613 1 98.5 202 GLU A N 1
ATOM 1531 C CA . GLU A 1 202 ? -9.484 -6.977 -2.621 1 98.5 202 GLU A CA 1
ATOM 1532 C C . GLU A 1 202 ? -8.164 -7.395 -3.254 1 98.5 202 GLU A C 1
ATOM 1534 O O . GLU A 1 202 ? -7.094 -7.148 -2.689 1 98.5 202 GLU A O 1
ATOM 1539 N N . ILE A 1 203 ? -8.273 -8.055 -4.398 1 98.81 203 ILE A N 1
ATOM 1540 C CA . ILE A 1 203 ? -7.078 -8.492 -5.113 1 98.81 203 ILE A CA 1
ATOM 1541 C C . ILE A 1 203 ? -6.223 -7.281 -5.477 1 98.81 203 ILE A C 1
ATOM 1543 O O . ILE A 1 203 ? -5.02 -7.258 -5.195 1 98.81 203 ILE A O 1
ATOM 1547 N N . ALA A 1 204 ? -6.848 -6.234 -6.055 1 98.81 204 ALA A N 1
ATOM 1548 C CA . ALA A 1 204 ? -6.137 -5.035 -6.492 1 98.81 204 ALA A CA 1
ATOM 1549 C C . ALA A 1 204 ? -5.496 -4.312 -5.312 1 98.81 204 ALA A C 1
ATOM 1551 O O . ALA A 1 204 ? -4.316 -3.963 -5.355 1 98.81 204 ALA A O 1
ATOM 1552 N N . ALA A 1 205 ? -6.273 -4.105 -4.238 1 98.88 205 ALA A N 1
ATOM 1553 C CA . ALA A 1 205 ? -5.793 -3.365 -3.072 1 98.88 205 ALA A CA 1
ATOM 1554 C C . ALA A 1 205 ? -4.625 -4.09 -2.408 1 98.88 205 ALA A C 1
ATOM 1556 O O . ALA A 1 205 ? -3.652 -3.459 -1.991 1 98.88 205 ALA A O 1
ATOM 1557 N N . GLN A 1 206 ? -4.688 -5.406 -2.326 1 98.88 206 GLN A N 1
ATOM 1558 C CA . GLN A 1 206 ? -3.613 -6.188 -1.723 1 98.88 206 GLN A CA 1
ATOM 1559 C C . GLN A 1 206 ? -2.342 -6.113 -2.562 1 98.88 206 GLN A C 1
ATOM 1561 O O . GLN A 1 206 ? -1.235 -6.047 -2.021 1 98.88 206 GLN A O 1
ATOM 1566 N N . ALA A 1 207 ? -2.527 -6.191 -3.885 1 98.81 207 ALA A N 1
ATOM 1567 C CA . ALA A 1 207 ? -1.375 -6.062 -4.773 1 98.81 207 ALA A CA 1
ATOM 1568 C C . ALA A 1 207 ? -0.716 -4.695 -4.625 1 98.81 207 ALA A C 1
ATOM 1570 O O . ALA A 1 207 ? 0.512 -4.59 -4.586 1 98.81 207 ALA A O 1
ATOM 1571 N N . VAL A 1 208 ? -1.528 -3.65 -4.52 1 98.88 208 VAL A N 1
ATOM 1572 C CA . VAL A 1 208 ? -1.016 -2.295 -4.344 1 98.88 208 VAL A CA 1
ATOM 1573 C C . VAL A 1 208 ? -0.296 -2.182 -3.004 1 98.88 208 VAL A C 1
ATOM 1575 O O . VAL A 1 208 ? 0.809 -1.64 -2.928 1 98.88 208 VAL A O 1
ATOM 1578 N N . LEU A 1 209 ? -0.898 -2.713 -1.943 1 98.81 209 LEU A N 1
ATOM 1579 C CA . LEU A 1 209 ? -0.319 -2.686 -0.604 1 98.81 209 LEU A CA 1
ATOM 1580 C C . LEU A 1 209 ? 1.058 -3.344 -0.594 1 98.81 209 LEU A C 1
ATOM 1582 O O . LEU A 1 209 ? 2.037 -2.734 -0.161 1 98.81 209 LEU A O 1
ATOM 1586 N N . GLY A 1 210 ? 1.134 -4.57 -1.069 1 98.75 210 GLY A N 1
ATOM 1587 C CA . GLY A 1 210 ? 2.396 -5.289 -1.078 1 98.75 210 GLY A CA 1
ATOM 1588 C C . GLY A 1 210 ? 3.467 -4.605 -1.91 1 98.75 210 GLY A C 1
ATOM 1589 O O . GLY A 1 210 ? 4.641 -4.605 -1.54 1 98.75 210 GLY A O 1
ATOM 1590 N N . SER A 1 211 ? 3.082 -4.043 -3.027 1 98.81 211 SER A N 1
ATOM 1591 C CA . SER A 1 211 ? 4.031 -3.385 -3.92 1 98.81 211 SER A CA 1
ATOM 1592 C C . SER A 1 211 ? 4.582 -2.105 -3.297 1 98.81 211 SER A C 1
ATOM 1594 O O . SER A 1 211 ? 5.766 -1.797 -3.447 1 98.81 211 SER A O 1
ATOM 1596 N N . ALA A 1 212 ? 3.674 -1.344 -2.635 1 98.81 212 ALA A N 1
ATOM 1597 C CA . ALA A 1 212 ? 4.141 -0.147 -1.94 1 98.81 212 ALA A CA 1
ATOM 1598 C C . ALA A 1 212 ? 5.148 -0.501 -0.853 1 98.81 212 ALA A C 1
ATOM 1600 O O . ALA A 1 212 ? 6.164 0.178 -0.696 1 98.81 212 ALA A O 1
ATOM 1601 N N . LEU A 1 213 ? 4.867 -1.514 -0.128 1 98.44 213 LEU A N 1
ATOM 1602 C CA . LEU A 1 213 ? 5.773 -1.963 0.922 1 98.44 213 LEU A CA 1
ATOM 1603 C C . LEU A 1 213 ? 7.113 -2.395 0.333 1 98.44 213 LEU A C 1
ATOM 1605 O O . LEU A 1 213 ? 8.164 -2.131 0.917 1 98.44 213 LEU A O 1
ATOM 1609 N N . LYS A 1 214 ? 7.047 -3.08 -0.79 1 97.62 214 LYS A N 1
ATOM 1610 C CA . LYS A 1 214 ? 8.281 -3.496 -1.454 1 97.62 214 LYS A CA 1
ATOM 1611 C C . LYS A 1 214 ? 9.148 -2.293 -1.805 1 97.62 214 LYS A C 1
ATOM 1613 O O . LYS A 1 214 ? 10.367 -2.332 -1.635 1 97.62 214 LYS A O 1
ATOM 1618 N N . VAL A 1 215 ? 8.562 -1.247 -2.303 1 98.38 215 VAL A N 1
ATOM 1619 C CA . VAL A 1 215 ? 9.297 -0.033 -2.637 1 98.38 215 VAL A CA 1
ATOM 1620 C C . VAL A 1 215 ? 9.945 0.54 -1.381 1 98.38 215 VAL A C 1
ATOM 1622 O O . VAL A 1 215 ? 11.102 0.969 -1.414 1 98.38 215 VAL A O 1
ATOM 1625 N N . LEU A 1 216 ? 9.219 0.588 -0.244 1 98 216 LEU A N 1
ATOM 1626 C CA . LEU A 1 216 ? 9.703 1.173 1.002 1 98 216 LEU A CA 1
ATOM 1627 C C . LEU A 1 216 ? 10.859 0.362 1.571 1 98 216 LEU A C 1
ATOM 1629 O O . LEU A 1 216 ? 11.75 0.914 2.223 1 98 216 LEU A O 1
ATOM 1633 N N . GLU A 1 217 ? 10.883 -0.949 1.286 1 95.56 217 GLU A N 1
ATOM 1634 C CA . GLU A 1 217 ? 11.875 -1.833 1.896 1 95.56 217 GLU A CA 1
ATOM 1635 C C . GLU A 1 217 ? 13.07 -2.053 0.969 1 95.56 217 GLU A C 1
ATOM 1637 O O . GLU A 1 217 ? 14.133 -2.488 1.411 1 95.56 217 GLU A O 1
ATOM 1642 N N . ALA A 1 218 ? 12.844 -1.79 -0.246 1 91.81 218 ALA A N 1
ATOM 1643 C CA . ALA A 1 218 ? 13.867 -2.111 -1.237 1 91.81 218 ALA A CA 1
ATOM 1644 C C . ALA A 1 218 ? 14.977 -1.061 -1.243 1 91.81 218 ALA A C 1
ATOM 1646 O O . ALA A 1 218 ? 14.734 0.102 -0.907 1 91.81 218 ALA A O 1
ATOM 1647 N N . SER A 1 219 ? 16.188 -1.504 -1.597 1 91.88 219 SER A N 1
ATOM 1648 C CA . SER A 1 219 ? 17.297 -0.584 -1.859 1 91.88 219 SER A CA 1
ATOM 1649 C C . SER A 1 219 ? 17.281 -0.11 -3.309 1 91.88 219 SER A C 1
ATOM 1651 O O . SER A 1 219 ? 17.906 0.902 -3.641 1 91.88 219 SER A O 1
ATOM 1653 N N . LYS A 1 220 ? 16.547 -0.793 -4.148 1 93.19 220 LYS A N 1
ATOM 1654 C CA . LYS A 1 220 ? 16.438 -0.482 -5.57 1 93.19 220 LYS A CA 1
ATOM 1655 C C . LYS A 1 220 ? 15.438 0.644 -5.809 1 93.19 220 LYS A C 1
ATOM 1657 O O . LYS A 1 220 ? 14.539 0.869 -4.992 1 93.19 220 LYS A O 1
ATOM 1662 N N . SER A 1 221 ? 15.625 1.398 -6.918 1 96.75 221 SER A N 1
ATOM 1663 C CA . SER A 1 221 ? 14.633 2.383 -7.336 1 96.75 221 SER A CA 1
ATOM 1664 C C . SER A 1 221 ? 13.344 1.707 -7.789 1 96.75 221 SER A C 1
ATOM 1666 O O . SER A 1 221 ? 13.352 0.53 -8.156 1 96.75 221 SER A O 1
ATOM 1668 N N . PRO A 1 222 ? 12.227 2.447 -7.762 1 98 222 PRO A N 1
ATOM 1669 C CA . PRO A 1 222 ? 10.977 1.878 -8.281 1 98 222 PRO A CA 1
ATOM 1670 C C . PRO A 1 222 ? 11.117 1.359 -9.711 1 98 222 PRO A C 1
ATOM 1672 O O . PRO A 1 222 ? 10.586 0.292 -10.031 1 98 222 PRO A O 1
ATOM 1675 N N . MET A 1 223 ? 11.828 2.043 -10.555 1 97.69 223 MET A N 1
ATOM 1676 C CA . MET A 1 223 ? 11.969 1.626 -11.945 1 97.69 223 MET A CA 1
ATOM 1677 C C . MET A 1 223 ? 12.82 0.366 -12.062 1 97.69 223 MET A C 1
ATOM 1679 O O . MET A 1 223 ? 12.578 -0.474 -12.93 1 97.69 223 MET A O 1
ATOM 1683 N N . ASP A 1 224 ? 13.805 0.206 -11.188 1 97.56 224 ASP A N 1
ATOM 1684 C CA . ASP A 1 224 ? 14.539 -1.056 -11.133 1 97.56 224 ASP A CA 1
ATOM 1685 C C . ASP A 1 224 ? 13.609 -2.211 -10.75 1 97.56 224 ASP A C 1
ATOM 1687 O O . ASP A 1 224 ? 13.75 -3.32 -11.273 1 97.56 224 ASP A O 1
ATOM 1691 N N . LEU A 1 225 ? 12.734 -1.958 -9.836 1 97.5 225 LEU A N 1
ATOM 1692 C CA . LEU A 1 225 ? 11.766 -2.973 -9.438 1 97.5 225 LEU A CA 1
ATOM 1693 C C . LEU A 1 225 ? 10.844 -3.33 -10.594 1 97.5 225 LEU A C 1
ATOM 1695 O O . LEU A 1 225 ? 10.453 -4.488 -10.75 1 97.5 225 LEU A O 1
ATOM 1699 N N . VAL A 1 226 ? 10.422 -2.273 -11.398 1 97.88 226 VAL A N 1
ATOM 1700 C CA . VAL A 1 226 ? 9.641 -2.535 -12.602 1 97.88 226 VAL A CA 1
ATOM 1701 C C . VAL A 1 226 ? 10.383 -3.533 -13.492 1 97.88 226 VAL A C 1
ATOM 1703 O O . VAL A 1 226 ? 9.789 -4.508 -13.969 1 97.88 226 VAL A O 1
ATOM 1706 N N . ASP A 1 227 ? 11.656 -3.326 -13.672 1 95.88 227 ASP A N 1
ATOM 1707 C CA . ASP A 1 227 ? 12.469 -4.191 -14.516 1 95.88 227 ASP A CA 1
ATOM 1708 C C . ASP A 1 227 ? 12.539 -5.605 -13.953 1 95.88 227 ASP A C 1
ATOM 1710 O O . ASP A 1 227 ? 12.539 -6.582 -14.711 1 95.88 227 ASP A O 1
ATOM 1714 N N . ASP A 1 228 ? 12.602 -5.684 -12.68 1 93.56 228 ASP A N 1
ATOM 1715 C CA . ASP A 1 228 ? 12.688 -6.988 -12.023 1 93.56 228 ASP A CA 1
ATOM 1716 C C . ASP A 1 228 ? 11.445 -7.824 -12.305 1 93.56 228 ASP A C 1
ATOM 1718 O O . ASP A 1 228 ? 11.516 -9.055 -12.375 1 93.56 228 ASP A O 1
ATOM 1722 N N . VAL A 1 229 ? 10.312 -7.184 -12.469 1 94.5 229 VAL A N 1
ATOM 1723 C CA . VAL A 1 229 ? 9.039 -7.891 -12.617 1 94.5 229 VAL A CA 1
ATOM 1724 C C . VAL A 1 229 ? 8.773 -8.164 -14.094 1 94.5 229 VAL A C 1
ATOM 1726 O O . VAL A 1 229 ? 7.988 -9.055 -14.438 1 94.5 229 VAL A O 1
ATOM 1729 N N . CYS A 1 230 ? 9.391 -7.41 -14.953 1 94.12 230 CYS A N 1
ATOM 1730 C CA . CYS A 1 230 ? 9.172 -7.531 -16.391 1 94.12 230 CYS A CA 1
ATOM 1731 C C . CYS A 1 230 ? 10.094 -8.578 -17 1 94.12 230 CYS A C 1
ATOM 1733 O O . CYS A 1 230 ? 11.312 -8.406 -17 1 94.12 230 CYS A O 1
ATOM 1735 N N . SER A 1 231 ? 9.586 -9.672 -17.516 1 90.19 231 SER A N 1
ATOM 1736 C CA . SER A 1 231 ? 10.352 -10.641 -18.297 1 90.19 231 SER A CA 1
ATOM 1737 C C . SER A 1 231 ? 10.344 -10.281 -19.781 1 90.19 231 SER A C 1
ATOM 1739 O O . SER A 1 231 ? 9.422 -9.625 -20.266 1 90.19 231 SER A O 1
ATOM 1741 N N . PRO A 1 232 ? 11.406 -10.656 -20.547 1 91.94 232 PRO A N 1
ATOM 1742 C CA . PRO A 1 232 ? 11.422 -10.383 -21.984 1 91.94 232 PRO A CA 1
ATOM 1743 C C . PRO A 1 232 ? 10.195 -10.945 -22.703 1 91.94 232 PRO A C 1
ATOM 1745 O O . PRO A 1 232 ? 9.945 -12.156 -22.641 1 91.94 232 PRO A O 1
ATOM 1748 N N . GLY A 1 233 ? 9.469 -10.047 -23.359 1 92.06 233 GLY A N 1
ATOM 1749 C CA . GLY A 1 233 ? 8.289 -10.461 -24.109 1 92.06 233 GLY A CA 1
ATOM 1750 C C . GLY A 1 233 ? 7.129 -10.867 -23.219 1 92.06 233 GLY A C 1
ATOM 1751 O O . GLY A 1 233 ? 6.176 -11.5 -23.688 1 92.06 233 GLY A O 1
ATOM 1752 N N . GLY A 1 234 ? 7.156 -10.469 -21.984 1 93.38 234 GLY A N 1
ATOM 1753 C CA . GLY A 1 234 ? 6.176 -10.945 -21.016 1 93.38 234 GLY A CA 1
ATOM 1754 C C . GLY A 1 234 ? 4.914 -10.109 -20.984 1 93.38 234 GLY A C 1
ATOM 1755 O O . GLY A 1 234 ? 4.793 -9.125 -21.719 1 93.38 234 GLY A O 1
ATOM 1756 N N . THR A 1 235 ? 3.912 -10.523 -20.156 1 95.69 235 THR A N 1
ATOM 1757 C CA . THR A 1 235 ? 2.617 -9.867 -20.031 1 95.69 235 THR A CA 1
ATOM 1758 C C . THR A 1 235 ? 2.768 -8.5 -19.375 1 95.69 235 THR A C 1
ATOM 1760 O O . THR A 1 235 ? 2.109 -7.539 -19.781 1 95.69 235 THR A O 1
ATOM 1763 N N . THR A 1 236 ? 3.646 -8.391 -18.406 1 97 236 THR A N 1
ATOM 1764 C CA . THR A 1 236 ? 3.811 -7.18 -17.625 1 97 236 THR A CA 1
ATOM 1765 C C . THR A 1 236 ? 4.27 -6.02 -18.5 1 97 236 THR A C 1
ATOM 1767 O O . THR A 1 236 ? 3.727 -4.914 -18.422 1 97 236 THR A O 1
ATOM 1770 N N . VAL A 1 237 ? 5.297 -6.285 -19.359 1 97.81 237 VAL A N 1
ATOM 1771 C CA . VAL A 1 237 ? 5.812 -5.219 -20.219 1 97.81 237 VAL A CA 1
ATOM 1772 C C . VAL A 1 237 ? 4.75 -4.82 -21.234 1 97.81 237 VAL A C 1
ATOM 1774 O O . VAL A 1 237 ? 4.656 -3.652 -21.625 1 97.81 237 VAL A O 1
ATOM 1777 N N . ALA A 1 238 ? 3.971 -5.77 -21.719 1 98.06 238 ALA A N 1
ATOM 1778 C CA . ALA A 1 238 ? 2.871 -5.445 -22.625 1 98.06 238 ALA A C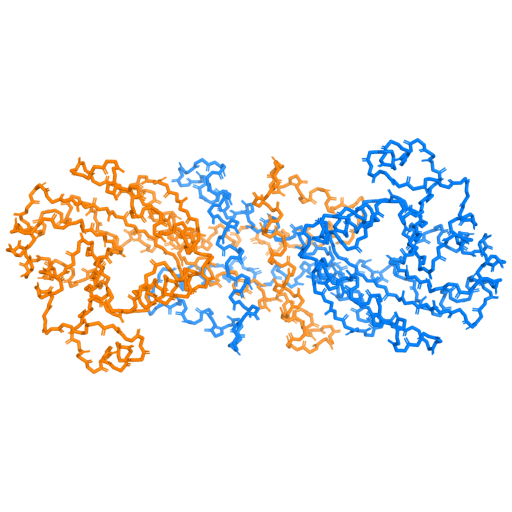A 1
ATOM 1779 C C . ALA A 1 238 ? 1.903 -4.457 -21.969 1 98.06 238 ALA A C 1
ATOM 1781 O O . ALA A 1 238 ? 1.479 -3.488 -22.609 1 98.06 238 ALA A O 1
ATOM 1782 N N . GLY A 1 239 ? 1.534 -4.703 -20.75 1 98.62 239 GLY A N 1
ATOM 1783 C CA . GLY A 1 239 ? 0.655 -3.805 -20.016 1 98.62 239 GLY A CA 1
ATOM 1784 C C . GLY A 1 239 ? 1.273 -2.443 -19.75 1 98.62 239 GLY A C 1
ATOM 1785 O O . GLY A 1 239 ? 0.612 -1.415 -19.906 1 98.62 239 GLY A O 1
ATOM 1786 N N . LEU A 1 240 ? 2.562 -2.445 -19.359 1 98.56 240 LEU A N 1
ATOM 1787 C CA . LEU A 1 240 ? 3.279 -1.207 -19.078 1 98.56 240 LEU A CA 1
ATOM 1788 C C . LEU A 1 240 ? 3.297 -0.294 -20.297 1 98.56 240 LEU A C 1
ATOM 1790 O O . LEU A 1 240 ? 3.039 0.906 -20.188 1 98.56 240 LEU A O 1
ATOM 1794 N N . LEU A 1 241 ? 3.668 -0.878 -21.406 1 98.38 241 LEU A N 1
ATOM 1795 C CA . LEU A 1 241 ? 3.76 -0.1 -22.641 1 98.38 241 LEU A CA 1
ATOM 1796 C C . LEU A 1 241 ? 2.391 0.433 -23.047 1 98.38 241 LEU A C 1
ATOM 1798 O O . LEU A 1 241 ? 2.277 1.563 -23.531 1 98.38 241 LEU A O 1
ATOM 1802 N N . ALA A 1 242 ? 1.354 -0.347 -22.891 1 98.75 242 ALA A N 1
ATOM 1803 C CA . ALA A 1 242 ? -0.001 0.116 -23.172 1 98.75 242 ALA A CA 1
ATOM 1804 C C . ALA A 1 242 ? -0.389 1.27 -22.25 1 98.75 242 ALA A C 1
ATOM 1806 O O . ALA A 1 242 ? -0.988 2.252 -22.688 1 98.75 242 ALA A O 1
ATOM 1807 N N . MET A 1 243 ? -0.112 1.143 -20.922 1 98.75 243 MET A N 1
ATOM 1808 C CA . MET A 1 243 ? -0.399 2.219 -19.984 1 98.75 243 MET A CA 1
ATOM 1809 C C . MET A 1 243 ? 0.258 3.521 -20.422 1 98.75 243 MET A C 1
ATOM 1811 O O . MET A 1 243 ? -0.376 4.578 -20.406 1 98.75 243 MET A O 1
ATOM 1815 N N . GLU A 1 244 ? 1.521 3.432 -20.828 1 98.38 244 GLU A N 1
ATOM 1816 C CA . GLU A 1 244 ? 2.244 4.621 -21.266 1 98.38 244 GLU A CA 1
ATOM 1817 C C . GLU A 1 244 ? 1.655 5.188 -22.547 1 98.38 244 GLU A C 1
ATOM 1819 O O . GLU A 1 244 ? 1.562 6.406 -22.719 1 98.38 244 GLU A O 1
ATOM 1824 N N . GLU A 1 245 ? 1.336 4.293 -23.469 1 98.44 245 GLU A N 1
ATOM 1825 C CA . GLU A 1 245 ? 0.72 4.715 -24.719 1 98.44 245 GLU A CA 1
ATOM 1826 C C . GLU A 1 245 ? -0.536 5.543 -24.469 1 98.44 245 GLU A C 1
ATOM 1828 O O . GLU A 1 245 ? -0.819 6.492 -25.203 1 98.44 245 GLU A O 1
ATOM 1833 N N . TYR A 1 246 ? -1.211 5.262 -23.406 1 98.5 246 TYR A N 1
ATOM 1834 C CA . TYR A 1 246 ? -2.475 5.941 -23.141 1 98.5 246 TYR A CA 1
ATOM 1835 C C . TYR A 1 246 ? -2.303 7.012 -22.062 1 98.5 246 TYR A C 1
ATOM 1837 O O . TYR A 1 246 ? -3.285 7.477 -21.484 1 98.5 246 TYR A O 1
ATOM 1845 N N . GLY A 1 247 ? -1.081 7.352 -21.672 1 98.44 247 GLY A N 1
ATOM 1846 C CA . GLY A 1 247 ? -0.788 8.57 -20.938 1 98.44 247 GLY A CA 1
ATOM 1847 C C . GLY A 1 247 ? -0.762 8.352 -19.422 1 98.44 247 GLY A C 1
ATOM 1848 O O . GLY A 1 247 ? -1.067 9.266 -18.656 1 98.44 247 GLY A O 1
ATOM 1849 N N . PHE A 1 248 ? -0.409 7.184 -18.953 1 98.75 248 PHE A N 1
ATOM 1850 C CA . PHE A 1 248 ? -0.455 6.879 -17.516 1 98.75 248 PHE A CA 1
ATOM 1851 C C . PHE A 1 248 ? 0.426 7.844 -16.734 1 98.75 248 PHE A C 1
ATOM 1853 O O . PHE A 1 248 ? -0.065 8.586 -15.883 1 98.75 248 PHE A O 1
ATOM 1860 N N . THR A 1 249 ? 1.729 7.859 -17.047 1 98.75 249 THR A N 1
ATOM 1861 C CA . THR A 1 249 ? 2.668 8.695 -16.312 1 98.75 249 THR A CA 1
ATOM 1862 C C . THR A 1 249 ? 2.299 10.172 -16.438 1 98.75 249 THR A C 1
ATOM 1864 O O . THR A 1 249 ? 2.297 10.906 -15.453 1 98.75 249 THR A O 1
ATOM 1867 N N . THR A 1 250 ? 1.929 10.586 -17.625 1 98.69 250 THR A N 1
ATOM 1868 C CA . THR A 1 250 ? 1.534 11.969 -17.875 1 98.69 250 THR A CA 1
ATOM 1869 C C . THR A 1 250 ? 0.323 12.344 -17.016 1 98.69 250 THR A C 1
ATOM 1871 O O . THR A 1 250 ? 0.273 13.438 -16.438 1 98.69 250 THR A O 1
ATOM 1874 N N . SER A 1 251 ? -0.663 11.469 -16.953 1 98.81 251 SER A N 1
ATOM 1875 C CA . SER A 1 251 ? -1.871 11.75 -16.188 1 98.81 251 SER A CA 1
ATOM 1876 C C . SER A 1 251 ? -1.556 11.93 -14.711 1 98.81 251 SER A C 1
ATOM 1878 O O . SER A 1 251 ? -2.131 12.789 -14.047 1 98.81 251 SER A O 1
ATOM 1880 N N . VAL A 1 252 ? -0.647 11.117 -14.148 1 98.88 252 VAL A N 1
ATOM 1881 C CA . VAL A 1 252 ? -0.252 11.234 -12.75 1 98.88 252 VAL A CA 1
ATOM 1882 C C . VAL A 1 252 ? 0.424 12.578 -12.508 1 98.88 252 VAL A C 1
ATOM 1884 O O . VAL A 1 252 ? 0.06 13.312 -11.578 1 98.88 252 VAL A O 1
ATOM 1887 N N . ILE A 1 253 ? 1.379 12.953 -13.375 1 98.75 253 ILE A N 1
ATOM 1888 C CA . ILE A 1 253 ? 2.148 14.188 -13.219 1 98.75 253 ILE A CA 1
ATOM 1889 C C . ILE A 1 253 ? 1.218 15.391 -13.328 1 98.75 253 ILE A C 1
ATOM 1891 O O . ILE A 1 253 ? 1.279 16.312 -12.5 1 98.75 253 ILE A O 1
ATOM 1895 N N . LYS A 1 254 ? 0.329 15.375 -14.281 1 98.81 254 LYS A N 1
ATOM 1896 C CA . LYS A 1 254 ? -0.581 16.5 -14.484 1 98.81 254 LYS A CA 1
ATOM 1897 C C . LYS A 1 254 ? -1.575 16.625 -13.336 1 98.81 254 LYS A C 1
ATOM 1899 O O . LYS A 1 254 ? -1.982 17.719 -12.969 1 98.81 254 LYS A O 1
ATOM 1904 N N . GLY A 1 255 ? -2.055 15.453 -12.828 1 98.81 255 GLY A N 1
ATOM 1905 C CA . GLY A 1 255 ? -2.889 15.492 -11.633 1 98.81 255 GLY A CA 1
ATOM 1906 C C . GLY A 1 255 ? -2.205 16.141 -10.453 1 98.81 255 GLY A C 1
ATOM 1907 O O . GLY A 1 255 ? -2.791 17 -9.781 1 98.81 255 GLY A O 1
ATOM 1908 N N . LEU A 1 256 ? -0.973 15.781 -10.188 1 98.75 256 LEU A N 1
ATOM 1909 C CA . LEU A 1 256 ? -0.223 16.344 -9.07 1 98.75 256 LEU A CA 1
ATOM 1910 C C . LEU A 1 256 ? 0.109 17.812 -9.32 1 98.75 256 LEU A C 1
ATOM 1912 O O . LEU A 1 256 ? 0.103 18.609 -8.391 1 98.75 256 LEU A O 1
ATOM 1916 N N . ASP A 1 257 ? 0.411 18.188 -10.617 1 98.69 257 ASP A N 1
ATOM 1917 C CA . ASP A 1 257 ? 0.585 19.594 -10.969 1 98.69 257 ASP A CA 1
ATOM 1918 C C . ASP A 1 257 ? -0.642 20.422 -10.578 1 98.69 257 ASP A C 1
ATOM 1920 O O . ASP A 1 257 ? -0.516 21.484 -9.953 1 98.69 257 ASP A O 1
ATOM 1924 N N . ALA A 1 258 ? -1.787 19.938 -10.961 1 98.62 258 ALA A N 1
ATOM 1925 C CA . ALA A 1 258 ? -3.033 20.641 -10.68 1 98.62 258 ALA A CA 1
ATOM 1926 C C . ALA A 1 258 ? -3.268 20.781 -9.18 1 98.62 258 ALA A C 1
ATOM 1928 O O . ALA A 1 258 ? -3.801 21.781 -8.711 1 98.62 258 ALA A O 1
ATOM 1929 N N . THR A 1 259 ? -2.896 19.734 -8.461 1 98.06 259 THR A N 1
ATOM 1930 C CA . THR A 1 259 ? -3.035 19.75 -7.008 1 98.06 259 THR A CA 1
ATOM 1931 C C . THR A 1 259 ? -2.145 20.828 -6.395 1 98.06 259 THR A C 1
ATOM 1933 O O . THR A 1 259 ? -2.6 21.625 -5.57 1 98.06 259 THR A O 1
ATOM 1936 N N . VAL A 1 260 ? -0.876 20.859 -6.773 1 97.44 260 VAL A N 1
ATOM 1937 C CA . VAL A 1 260 ? 0.068 21.844 -6.254 1 97.44 260 VAL A CA 1
ATOM 1938 C C . VAL A 1 260 ? -0.396 23.25 -6.617 1 97.44 260 VAL A C 1
ATOM 1940 O O . VAL A 1 260 ? -0.4 24.141 -5.773 1 97.44 260 VAL A O 1
ATOM 1943 N N . ASP A 1 261 ? -0.781 23.453 -7.887 1 97 261 ASP A N 1
ATOM 1944 C CA . ASP A 1 261 ? -1.216 24.75 -8.367 1 97 261 ASP A CA 1
ATOM 1945 C C . ASP A 1 261 ? -2.416 25.266 -7.578 1 97 261 ASP A C 1
ATOM 1947 O O . ASP A 1 261 ? -2.477 26.438 -7.219 1 97 261 ASP A O 1
ATOM 1951 N N . LYS A 1 262 ? -3.381 24.406 -7.352 1 95.31 262 LYS A N 1
ATOM 1952 C CA . LYS A 1 262 ? -4.57 24.781 -6.59 1 95.31 262 LYS A CA 1
ATOM 1953 C C . LYS A 1 262 ? -4.211 25.125 -5.148 1 95.31 262 LYS A C 1
ATOM 1955 O O . LYS A 1 262 ? -4.773 26.062 -4.566 1 95.31 262 LYS A O 1
ATOM 1960 N N . ASP A 1 263 ? -3.281 24.375 -4.559 1 93.19 263 ASP A N 1
ATOM 1961 C CA . ASP A 1 263 ? -2.891 24.594 -3.168 1 93.19 263 ASP A CA 1
ATOM 1962 C C . ASP A 1 263 ? -2.174 25.938 -3.002 1 93.19 263 ASP A C 1
ATOM 1964 O O . ASP A 1 263 ? -2.303 26.578 -1.966 1 93.19 263 ASP A O 1
ATOM 1968 N N . LYS A 1 264 ? -1.462 26.359 -3.953 1 90.81 264 LYS A N 1
ATOM 1969 C CA . LYS A 1 264 ? -0.696 27.594 -3.891 1 90.81 264 LYS A CA 1
ATOM 1970 C C . LYS A 1 264 ? -1.59 28.812 -4.145 1 90.81 264 LYS A C 1
ATOM 1972 O O . LYS A 1 264 ? -1.183 29.953 -3.91 1 90.81 264 LYS A O 1
ATOM 1977 N N . LYS A 1 265 ? -2.707 28.562 -4.793 1 84.88 265 LYS A N 1
ATOM 1978 C CA . LYS A 1 265 ? -3.629 29.672 -5.023 1 84.88 265 LYS A CA 1
ATOM 1979 C C . LYS A 1 265 ? -4.414 30.016 -3.758 1 84.88 265 LYS A C 1
ATOM 1981 O O . LYS A 1 265 ? -4.66 31.188 -3.465 1 84.88 265 LYS A O 1
ATOM 1986 N N . MET B 1 1 ? 6.059 -30.531 8.133 1 93.81 1 MET B N 1
ATOM 1987 C CA . MET B 1 1 ? 5.648 -30.469 6.738 1 93.81 1 MET B CA 1
ATOM 1988 C C . MET B 1 1 ? 6.852 -30.297 5.82 1 93.81 1 MET B C 1
ATOM 1990 O O . MET B 1 1 ? 7.734 -29.469 6.098 1 93.81 1 MET B O 1
ATOM 1994 N N . LYS B 1 2 ? 7.027 -31.156 4.84 1 98.31 2 LYS B N 1
ATOM 1995 C CA . LYS B 1 2 ? 8.141 -31.094 3.896 1 98.31 2 LYS B CA 1
ATOM 1996 C C . LYS B 1 2 ? 7.684 -30.578 2.537 1 98.31 2 LYS B C 1
ATOM 1998 O O . LYS B 1 2 ? 6.773 -31.141 1.927 1 98.31 2 LYS B O 1
ATOM 2003 N N . LEU B 1 3 ? 8.336 -29.5 2.094 1 98.81 3 LEU B N 1
ATOM 2004 C CA . LEU B 1 3 ? 8 -28.875 0.818 1 98.81 3 LEU B CA 1
ATOM 2005 C C . LEU B 1 3 ? 9.055 -29.188 -0.236 1 98.81 3 LEU B C 1
ATOM 2007 O O . LEU B 1 3 ? 10.25 -29.219 0.068 1 98.81 3 LEU B O 1
ATOM 2011 N N . GLY B 1 4 ? 8.617 -29.484 -1.4 1 98.75 4 GLY B N 1
ATOM 2012 C CA . GLY B 1 4 ? 9.508 -29.641 -2.541 1 98.75 4 GLY B CA 1
ATOM 2013 C C . GLY B 1 4 ? 9.281 -28.609 -3.627 1 98.75 4 GLY B C 1
ATOM 2014 O O . GLY B 1 4 ? 8.133 -28.25 -3.914 1 98.75 4 GLY B O 1
ATOM 2015 N N . PHE B 1 5 ? 10.359 -28.125 -4.195 1 98.75 5 PHE B N 1
ATOM 2016 C CA . PHE B 1 5 ? 10.281 -27.172 -5.301 1 98.75 5 PHE B CA 1
ATOM 2017 C C . PHE B 1 5 ? 11.023 -27.703 -6.523 1 98.75 5 PHE B C 1
ATOM 2019 O O . PHE B 1 5 ? 12.234 -27.938 -6.469 1 98.75 5 PHE B O 1
ATOM 2026 N N . ILE B 1 6 ? 10.266 -27.969 -7.547 1 98.19 6 ILE B N 1
ATOM 2027 C CA . ILE B 1 6 ? 10.852 -28.219 -8.852 1 98.19 6 ILE B CA 1
ATOM 2028 C C . ILE B 1 6 ? 10.953 -26.922 -9.641 1 98.19 6 ILE B C 1
ATOM 2030 O O . ILE B 1 6 ? 9.945 -26.422 -10.156 1 98.19 6 ILE B O 1
ATOM 2034 N N . GLY B 1 7 ? 12.117 -26.453 -9.844 1 96.62 7 GLY B N 1
ATOM 2035 C CA . GLY B 1 7 ? 12.359 -25.094 -10.312 1 96.62 7 GLY B CA 1
ATOM 2036 C C . GLY B 1 7 ? 12.781 -24.141 -9.211 1 96.62 7 GLY B C 1
ATOM 2037 O O . GLY B 1 7 ? 12.195 -24.156 -8.125 1 96.62 7 GLY B O 1
ATOM 2038 N N . ALA B 1 8 ? 13.812 -23.406 -9.438 1 95.44 8 ALA B N 1
ATOM 2039 C CA . ALA B 1 8 ? 14.375 -22.484 -8.438 1 95.44 8 ALA B CA 1
ATOM 2040 C C . ALA B 1 8 ? 14.461 -21.062 -8.977 1 95.44 8 ALA B C 1
ATOM 2042 O O . ALA B 1 8 ? 15.438 -20.359 -8.734 1 95.44 8 ALA B O 1
ATOM 2043 N N . GLY B 1 9 ? 13.445 -20.719 -9.773 1 92.5 9 GLY B N 1
ATOM 2044 C CA . GLY B 1 9 ? 13.406 -19.375 -10.312 1 92.5 9 GLY B CA 1
ATOM 2045 C C . GLY B 1 9 ? 13.016 -18.328 -9.289 1 92.5 9 GLY B C 1
ATOM 2046 O O . GLY B 1 9 ? 12.984 -18.609 -8.086 1 92.5 9 GLY B O 1
ATOM 2047 N N . ASN B 1 10 ? 12.742 -17.125 -9.742 1 91.75 10 ASN B N 1
ATOM 2048 C CA . 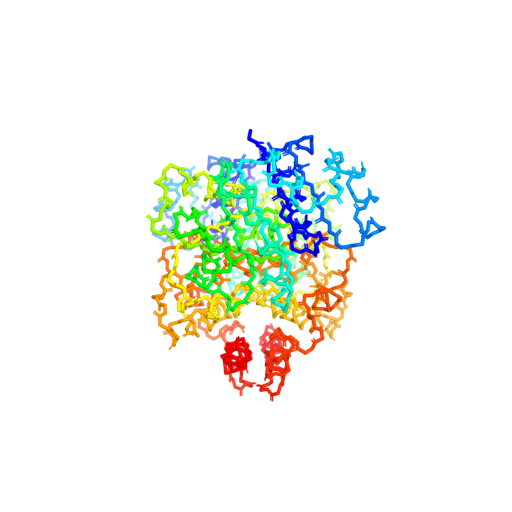ASN B 1 10 ? 12.469 -15.977 -8.875 1 91.75 10 ASN B CA 1
ATOM 2049 C C . ASN B 1 10 ? 11.242 -16.219 -8 1 91.75 10 ASN B C 1
ATOM 2051 O O . ASN B 1 10 ? 11.242 -15.898 -6.812 1 91.75 10 ASN B O 1
ATOM 2055 N N . MET B 1 11 ? 10.188 -16.781 -8.586 1 94.5 11 MET B N 1
ATOM 2056 C CA . MET B 1 11 ? 8.953 -16.969 -7.836 1 94.5 11 MET B CA 1
ATOM 2057 C C . MET B 1 11 ? 9.117 -18.047 -6.766 1 94.5 11 MET B C 1
ATOM 2059 O O . MET B 1 11 ? 8.633 -17.891 -5.645 1 94.5 11 MET B O 1
ATOM 2063 N N . ALA B 1 12 ? 9.758 -19.156 -7.145 1 97 12 ALA B N 1
ATOM 2064 C CA . ALA B 1 12 ? 10.039 -20.203 -6.16 1 97 12 ALA B CA 1
ATOM 2065 C C . ALA B 1 12 ? 10.82 -19.641 -4.973 1 97 12 ALA B C 1
ATOM 2067 O O . ALA B 1 12 ? 10.461 -19.859 -3.818 1 97 12 ALA B O 1
ATOM 2068 N N . ARG B 1 13 ? 11.844 -18.875 -5.289 1 96.94 13 ARG B N 1
ATOM 2069 C CA . ARG B 1 13 ? 12.672 -18.281 -4.246 1 96.94 13 ARG B CA 1
ATOM 2070 C C . ARG B 1 13 ? 11.867 -17.297 -3.393 1 96.94 13 ARG B C 1
ATOM 2072 O O . ARG B 1 13 ? 12.031 -17.25 -2.172 1 96.94 13 ARG B O 1
ATOM 2079 N N . ALA B 1 14 ? 11.016 -16.516 -4.012 1 97 14 ALA B N 1
ATOM 2080 C CA . ALA B 1 14 ? 10.18 -15.555 -3.285 1 97 14 ALA B CA 1
ATOM 2081 C C . ALA B 1 14 ? 9.289 -16.281 -2.27 1 97 14 ALA B C 1
ATOM 2083 O O . ALA B 1 14 ? 9.164 -15.828 -1.127 1 97 14 ALA B O 1
ATOM 2084 N N . ILE B 1 15 ? 8.711 -17.359 -2.703 1 98.44 15 ILE B N 1
ATOM 2085 C CA . ILE B 1 15 ? 7.836 -18.141 -1.829 1 98.44 15 ILE B CA 1
ATOM 2086 C C . ILE B 1 15 ? 8.641 -18.734 -0.677 1 98.44 15 ILE B C 1
ATOM 2088 O O . ILE B 1 15 ? 8.266 -18.594 0.489 1 98.44 15 ILE B O 1
ATOM 2092 N N . ILE B 1 16 ? 9.781 -19.344 -0.99 1 98.44 16 ILE B N 1
ATOM 2093 C CA . ILE B 1 16 ? 10.633 -19.969 0.018 1 98.44 16 ILE B CA 1
ATOM 2094 C C . ILE B 1 16 ? 11.102 -18.922 1.021 1 98.44 16 ILE B C 1
ATOM 2096 O O . ILE B 1 16 ? 10.977 -19.109 2.232 1 98.44 16 ILE B O 1
ATOM 2100 N N . ASN B 1 17 ? 11.625 -17.797 0.496 1 98.06 17 ASN B N 1
ATOM 2101 C CA . ASN B 1 17 ? 12.109 -16.719 1.357 1 98.06 17 ASN B CA 1
ATOM 2102 C C . ASN B 1 17 ? 11 -16.203 2.273 1 98.06 17 ASN B C 1
ATOM 2104 O O . ASN B 1 17 ? 11.227 -15.984 3.467 1 98.06 17 ASN B O 1
ATOM 2108 N N . GLY B 1 18 ? 9.828 -15.992 1.705 1 98.25 18 GLY B N 1
ATOM 2109 C CA . GLY B 1 18 ? 8.703 -15.516 2.498 1 98.25 18 GLY B CA 1
ATOM 2110 C C . GLY B 1 18 ? 8.32 -16.469 3.611 1 98.25 18 GLY B C 1
ATOM 2111 O O . GLY B 1 18 ? 8.109 -16.047 4.754 1 98.25 18 GLY B O 1
ATOM 2112 N N . LEU B 1 19 ? 8.203 -17.734 3.271 1 98.56 19 LEU B N 1
ATOM 2113 C CA . LEU B 1 19 ? 7.793 -18.734 4.246 1 98.56 19 LEU B CA 1
ATOM 2114 C C . LEU B 1 19 ? 8.812 -18.844 5.371 1 98.56 19 LEU B C 1
ATOM 2116 O O . LEU B 1 19 ? 8.445 -19.016 6.535 1 98.56 19 LEU B O 1
ATOM 2120 N N . ILE B 1 20 ? 10.086 -18.797 5.004 1 98.31 20 ILE B N 1
ATOM 2121 C CA . ILE B 1 20 ? 11.148 -18.875 6.004 1 98.31 20 ILE B CA 1
ATOM 2122 C C . ILE B 1 20 ? 11.109 -17.625 6.883 1 98.31 20 ILE B C 1
ATOM 2124 O O . ILE B 1 20 ? 11.203 -17.719 8.109 1 98.31 20 ILE B O 1
ATOM 2128 N N . ALA B 1 21 ? 10.984 -16.469 6.289 1 97.56 21 ALA B N 1
ATOM 2129 C CA . ALA B 1 21 ? 10.961 -15.203 7.02 1 97.56 21 ALA B CA 1
ATOM 2130 C C . ALA B 1 21 ? 9.805 -15.164 8.008 1 97.56 21 ALA B C 1
ATOM 2132 O O . ALA B 1 21 ? 9.93 -14.617 9.109 1 97.56 21 ALA B O 1
ATOM 2133 N N . GLU B 1 22 ? 8.711 -15.695 7.605 1 97.5 22 GLU B N 1
ATOM 2134 C CA . GLU B 1 22 ? 7.527 -15.727 8.461 1 97.5 22 GLU B CA 1
ATOM 2135 C C . GLU B 1 22 ? 7.578 -16.906 9.438 1 97.5 22 GLU B C 1
ATOM 2137 O O . GLU B 1 22 ? 6.609 -17.172 10.148 1 97.5 22 GLU B O 1
ATOM 2142 N N . GLN B 1 23 ? 8.672 -17.672 9.438 1 96.94 23 GLN B N 1
ATOM 2143 C CA . GLN B 1 23 ? 8.906 -18.812 10.32 1 96.94 23 GLN B CA 1
ATOM 2144 C C . GLN B 1 23 ? 7.824 -19.875 10.148 1 96.94 23 GLN B C 1
ATOM 2146 O O . GLN B 1 23 ? 7.422 -20.516 11.117 1 96.94 23 GLN B O 1
ATOM 2151 N N . LYS B 1 24 ? 7.281 -19.906 8.945 1 96.88 24 LYS B N 1
ATOM 2152 C CA . LYS B 1 24 ? 6.27 -20.922 8.664 1 96.88 24 LYS B CA 1
ATOM 2153 C C . LYS B 1 24 ? 6.918 -22.25 8.336 1 96.88 24 LYS B C 1
ATOM 2155 O O . LYS B 1 24 ? 6.316 -23.312 8.555 1 96.88 24 LYS B O 1
ATOM 2160 N N . ILE B 1 25 ? 8.125 -22.219 7.801 1 97.31 25 ILE B N 1
ATOM 2161 C CA . ILE B 1 25 ? 8.891 -23.422 7.48 1 97.31 25 ILE B CA 1
ATOM 2162 C C . ILE B 1 25 ? 10.367 -23.188 7.77 1 97.31 25 ILE B C 1
ATOM 2164 O O . ILE B 1 25 ? 10.82 -22.047 7.82 1 97.31 25 ILE B O 1
ATOM 2168 N N . SER B 1 26 ? 11.062 -24.266 8.055 1 97.81 26 SER B N 1
ATOM 2169 C CA . SER B 1 26 ? 12.516 -24.219 8.148 1 97.81 26 SER B CA 1
ATOM 2170 C C . SER B 1 26 ? 13.172 -24.625 6.84 1 97.81 26 SER B C 1
ATOM 2172 O O . SER B 1 26 ? 12.625 -25.453 6.098 1 97.81 26 SER B O 1
ATOM 2174 N N . GLY B 1 27 ? 14.305 -24.062 6.582 1 98 27 GLY B N 1
ATOM 2175 C CA . GLY B 1 27 ? 15.031 -24.438 5.379 1 98 27 GLY B CA 1
ATOM 2176 C C . GLY B 1 27 ? 15.258 -25.938 5.258 1 98 27 GLY B C 1
ATOM 2177 O O . GLY B 1 27 ? 15.25 -26.484 4.156 1 98 27 GLY B O 1
ATOM 2178 N N . GLU B 1 28 ? 15.414 -26.625 6.367 1 97.94 28 GLU B N 1
ATOM 2179 C CA . GLU B 1 28 ? 15.711 -28.047 6.387 1 97.94 28 GLU B CA 1
ATOM 2180 C C . GLU B 1 28 ? 14.523 -28.859 5.902 1 97.94 28 GLU B C 1
ATOM 2182 O O . GLU B 1 28 ? 14.664 -30.031 5.543 1 97.94 28 GLU B O 1
ATOM 2187 N N . ASP B 1 29 ? 13.398 -28.203 5.879 1 98.5 29 ASP B N 1
ATOM 2188 C CA . ASP B 1 29 ? 12.18 -28.906 5.461 1 98.5 29 ASP B CA 1
ATOM 2189 C C . ASP B 1 29 ? 11.859 -28.609 3.996 1 98.5 29 ASP B C 1
ATOM 2191 O O . ASP B 1 29 ? 10.789 -28.969 3.506 1 98.5 29 ASP B O 1
ATOM 2195 N N . VAL B 1 30 ? 12.734 -27.969 3.295 1 98.75 30 VAL B N 1
ATOM 2196 C CA . VAL B 1 30 ? 12.516 -27.609 1.9 1 98.75 30 VAL B CA 1
ATOM 2197 C C . VAL B 1 30 ? 13.484 -28.375 1.006 1 98.75 30 VAL B C 1
ATOM 2199 O O . VAL B 1 30 ? 14.703 -28.328 1.207 1 98.75 30 VAL B O 1
ATOM 2202 N N . TYR B 1 31 ? 12.961 -29.109 0.067 1 98.56 31 TYR B N 1
ATOM 2203 C CA . TYR B 1 31 ? 13.711 -29.812 -0.96 1 98.56 31 TYR B CA 1
ATOM 2204 C C . TYR B 1 31 ? 13.594 -29.109 -2.309 1 98.56 31 TYR B C 1
ATOM 2206 O O . TYR B 1 31 ? 12.492 -28.75 -2.73 1 98.56 31 TYR B O 1
ATOM 2214 N N . ILE B 1 32 ? 14.773 -28.938 -2.98 1 98.38 32 ILE B N 1
ATOM 2215 C CA . ILE B 1 32 ? 14.727 -28.094 -4.168 1 98.38 32 ILE B CA 1
ATOM 2216 C C . ILE B 1 32 ? 15.625 -28.672 -5.254 1 98.38 32 ILE B C 1
ATOM 2218 O O . ILE B 1 32 ? 16.672 -29.266 -4.957 1 98.38 32 ILE B O 1
ATOM 2222 N N . HIS B 1 33 ? 15.188 -28.578 -6.48 1 97.44 33 HIS B N 1
ATOM 2223 C CA . HIS B 1 33 ? 15.984 -28.938 -7.648 1 97.44 33 HIS B CA 1
ATOM 2224 C C . HIS B 1 33 ? 15.648 -28.047 -8.844 1 97.44 33 HIS B C 1
ATOM 2226 O O . HIS B 1 33 ? 14.508 -27.625 -9 1 97.44 33 HIS B O 1
ATOM 2232 N N . SER B 1 34 ? 16.672 -27.719 -9.633 1 95.44 34 SER B N 1
ATOM 2233 C CA . SER B 1 34 ? 16.5 -27.062 -10.922 1 95.44 34 SER B CA 1
ATOM 2234 C C . SER B 1 34 ? 17.484 -27.609 -11.961 1 95.44 34 SER B C 1
ATOM 2236 O O . SER B 1 34 ? 18.344 -28.438 -11.633 1 95.44 34 SER B O 1
ATOM 2238 N N . ALA B 1 35 ? 17.297 -27.188 -13.227 1 89.44 35 ALA B N 1
ATOM 2239 C CA . ALA B 1 35 ? 18.047 -27.75 -14.344 1 89.44 35 ALA B CA 1
ATOM 2240 C C . ALA B 1 35 ? 19.547 -27.516 -14.18 1 89.44 35 ALA B C 1
ATOM 2242 O O . ALA B 1 35 ? 20.359 -28.375 -14.5 1 89.44 35 ALA B O 1
ATOM 2243 N N . HIS B 1 36 ? 19.875 -26.375 -13.633 1 87.94 36 HIS B N 1
ATOM 2244 C CA . HIS B 1 36 ? 21.297 -26.031 -13.484 1 87.94 36 HIS B CA 1
ATOM 2245 C C . HIS B 1 36 ? 21.672 -25.906 -12.008 1 87.94 36 HIS B C 1
ATOM 2247 O O . HIS B 1 36 ? 21.391 -24.891 -11.375 1 87.94 36 HIS B O 1
ATOM 2253 N N . LYS B 1 37 ? 22.484 -26.812 -11.633 1 85.25 37 LYS B N 1
ATOM 2254 C CA . LYS B 1 37 ? 22.875 -26.875 -10.227 1 85.25 37 LYS B CA 1
ATOM 2255 C C . LYS B 1 37 ? 23.516 -25.578 -9.773 1 85.25 37 LYS B C 1
ATOM 2257 O O . LYS B 1 37 ? 23.266 -25.125 -8.648 1 85.25 37 LYS B O 1
ATOM 2262 N N . SER B 1 38 ? 24.281 -25.031 -10.602 1 85.5 38 SER B N 1
ATOM 2263 C CA . SER B 1 38 ? 25.016 -23.812 -10.258 1 85.5 38 SER B CA 1
ATOM 2264 C C . SER B 1 38 ? 24.078 -22.641 -10.008 1 85.5 38 SER B C 1
ATOM 2266 O O . SER B 1 38 ? 24.438 -21.688 -9.32 1 85.5 38 SER B O 1
ATOM 2268 N N . SER B 1 39 ? 22.891 -22.844 -10.477 1 84.25 39 SER B N 1
ATOM 2269 C CA . SER B 1 39 ? 21.984 -21.703 -10.414 1 84.25 39 SER B CA 1
ATOM 2270 C C . SER B 1 39 ? 21.312 -21.609 -9.047 1 84.25 39 SER B C 1
ATOM 2272 O O . SER B 1 39 ? 20.828 -20.547 -8.664 1 84.25 39 SER B O 1
ATOM 2274 N N . TYR B 1 40 ? 21.297 -22.766 -8.273 1 91.56 40 TYR B N 1
ATOM 2275 C CA . TYR B 1 40 ? 20.516 -22.656 -7.047 1 91.56 40 TYR B CA 1
ATOM 2276 C C . TYR B 1 40 ? 21.281 -23.234 -5.863 1 91.56 40 TYR B C 1
ATOM 2278 O O . TYR B 1 40 ? 20.828 -23.172 -4.723 1 91.56 40 TYR B O 1
ATOM 2286 N N . GLU B 1 41 ? 22.406 -23.844 -6.066 1 91.56 41 GLU B N 1
ATOM 2287 C CA . GLU B 1 41 ? 23.188 -24.453 -4.992 1 91.56 41 GLU B CA 1
ATOM 2288 C C . GLU B 1 41 ? 23.562 -23.422 -3.926 1 91.56 41 GLU B C 1
ATOM 2290 O O . GLU B 1 41 ? 23.469 -23.703 -2.73 1 91.56 41 GLU B O 1
ATOM 2295 N N . SER B 1 42 ? 24.109 -22.328 -4.434 1 94.5 42 SER B N 1
ATOM 2296 C CA . SER B 1 42 ? 24.5 -21.281 -3.49 1 94.5 42 SER B CA 1
ATOM 2297 C C . SER B 1 42 ? 23.297 -20.797 -2.697 1 94.5 42 SER B C 1
ATOM 2299 O O . SER B 1 42 ? 23.391 -20.531 -1.496 1 94.5 42 SER B O 1
ATOM 2301 N N . TYR B 1 43 ? 22.188 -20.688 -3.322 1 96.69 43 TYR B N 1
ATOM 2302 C CA . TYR B 1 43 ? 20.953 -20.266 -2.676 1 96.69 43 TYR B CA 1
ATOM 2303 C C . TYR B 1 43 ? 20.5 -21.281 -1.632 1 96.69 43 TYR B C 1
ATOM 2305 O O . TYR B 1 43 ? 20.141 -20.906 -0.512 1 96.69 43 TYR B O 1
ATOM 2313 N N . ALA B 1 44 ? 20.547 -22.547 -2.002 1 97.31 44 ALA B N 1
ATOM 2314 C CA . ALA B 1 44 ? 20.141 -23.609 -1.088 1 97.31 44 ALA B CA 1
ATOM 2315 C C . ALA B 1 44 ? 21.016 -23.609 0.165 1 97.31 44 ALA B C 1
ATOM 2317 O O . ALA B 1 44 ? 20.516 -23.797 1.277 1 97.31 44 ALA B O 1
ATOM 2318 N N . LYS B 1 45 ? 22.281 -23.422 -0.083 1 96.62 45 LYS B N 1
ATOM 2319 C CA . LYS B 1 45 ? 23.219 -23.375 1.038 1 96.62 45 LYS B CA 1
ATOM 2320 C C . LYS B 1 45 ? 22.938 -22.188 1.939 1 96.62 45 LYS B C 1
ATOM 2322 O O . LYS B 1 45 ? 22.891 -22.312 3.164 1 96.62 45 LYS B O 1
ATOM 2327 N N . GLU B 1 46 ? 22.75 -21.094 1.338 1 97.19 46 GLU B N 1
ATOM 2328 C CA . GLU B 1 46 ? 22.484 -19.859 2.074 1 97.19 46 GLU B CA 1
ATOM 2329 C C . GLU B 1 46 ? 21.25 -19.984 2.949 1 97.19 46 GLU B C 1
ATOM 2331 O O . GLU B 1 46 ? 21.219 -19.5 4.078 1 97.19 46 GLU B O 1
ATOM 2336 N N . LYS B 1 47 ? 20.219 -20.656 2.492 1 97.81 47 LYS B N 1
ATOM 2337 C CA . LYS B 1 47 ? 18.938 -20.703 3.18 1 97.81 47 LYS B CA 1
ATOM 2338 C C . LYS B 1 47 ? 18.781 -22 3.977 1 97.81 47 LYS B C 1
ATOM 2340 O O . LYS B 1 47 ? 17.781 -22.203 4.664 1 97.81 47 LYS B O 1
ATOM 2345 N N . GLY B 1 48 ? 19.781 -22.859 3.883 1 98.12 48 GLY B N 1
ATOM 2346 C CA . GLY B 1 48 ? 19.75 -24.141 4.594 1 98.12 48 GLY B CA 1
ATOM 2347 C C . GLY B 1 48 ? 18.766 -25.125 4 1 98.12 48 GLY B C 1
ATOM 2348 O O . GLY B 1 48 ? 18.094 -25.859 4.734 1 98.12 48 GLY B O 1
ATOM 2349 N N . LEU B 1 49 ? 18.531 -25.078 2.697 1 98.44 49 LEU B N 1
ATOM 2350 C CA . LEU B 1 49 ? 17.609 -25.984 2.02 1 98.44 49 LEU B CA 1
ATOM 2351 C C . LEU B 1 49 ? 18.297 -27.312 1.695 1 98.44 49 LEU B C 1
ATOM 2353 O O . LEU B 1 49 ? 19.5 -27.469 1.927 1 98.44 49 LEU B O 1
ATOM 2357 N N . ASN B 1 50 ? 17.531 -28.312 1.228 1 98 50 ASN B N 1
ATOM 2358 C CA . ASN B 1 50 ? 18.047 -29.594 0.761 1 98 50 ASN B CA 1
ATOM 2359 C C . ASN B 1 50 ? 18.078 -29.672 -0.763 1 98 50 ASN B C 1
ATOM 2361 O O . ASN B 1 50 ? 17.078 -30.016 -1.389 1 98 50 ASN B O 1
ATOM 2365 N N . PRO B 1 51 ? 19.266 -29.359 -1.337 1 97.31 51 PRO B N 1
ATOM 2366 C CA . PRO B 1 51 ? 19.328 -29.531 -2.789 1 97.31 51 PRO B CA 1
ATOM 2367 C C . PRO B 1 51 ? 19.234 -30.984 -3.215 1 97.31 51 PRO B C 1
ATOM 2369 O O . PRO B 1 51 ? 19.812 -31.859 -2.57 1 97.31 51 PRO B O 1
ATOM 2372 N N . CYS B 1 52 ? 18.453 -31.234 -4.223 1 96.69 52 CYS B N 1
ATOM 2373 C CA . CYS B 1 52 ? 18.266 -32.594 -4.719 1 96.69 52 CYS B CA 1
ATOM 2374 C C . CYS B 1 52 ? 19 -32.812 -6.035 1 96.69 52 CYS B C 1
ATOM 2376 O O . CYS B 1 52 ? 19.328 -31.844 -6.727 1 96.69 52 CYS B O 1
ATOM 2378 N N . GLU B 1 53 ? 19.219 -34.062 -6.402 1 94.69 53 GLU B N 1
ATOM 2379 C CA . GLU B 1 53 ? 19.969 -34.406 -7.605 1 94.69 53 GLU B CA 1
ATOM 2380 C C . GLU B 1 53 ? 19.062 -34.469 -8.828 1 94.69 53 GLU B C 1
ATOM 2382 O O . GLU B 1 53 ? 19.531 -34.406 -9.969 1 94.69 53 GLU B O 1
ATOM 2387 N N . SER B 1 54 ? 17.797 -34.656 -8.555 1 96.25 54 SER B N 1
ATOM 2388 C CA . SER B 1 54 ? 16.844 -34.75 -9.648 1 96.25 54 SER B CA 1
ATOM 2389 C C . SER B 1 54 ? 15.461 -34.281 -9.219 1 96.25 54 SER B C 1
ATOM 2391 O O . SER B 1 54 ? 15.18 -34.156 -8.023 1 96.25 54 SER B O 1
ATOM 2393 N N . ASN B 1 55 ? 14.625 -34 -10.203 1 97.88 55 ASN B N 1
ATOM 2394 C CA . ASN B 1 55 ? 13.234 -33.688 -9.922 1 97.88 55 ASN B CA 1
ATOM 2395 C C . ASN B 1 55 ? 12.531 -34.812 -9.172 1 97.88 55 ASN B C 1
ATOM 2397 O O . ASN B 1 55 ? 11.727 -34.562 -8.281 1 97.88 55 ASN B O 1
ATOM 2401 N N . SER B 1 56 ? 12.859 -36.031 -9.531 1 97.56 56 SER B N 1
ATOM 2402 C CA . SER B 1 56 ? 12.273 -37.188 -8.891 1 97.56 56 SER B CA 1
ATOM 2403 C C . SER B 1 56 ? 12.625 -37.25 -7.41 1 97.56 56 SER B C 1
ATOM 2405 O O . SER B 1 56 ? 11.805 -37.656 -6.59 1 97.56 56 SER B O 1
ATOM 2407 N N . ASP B 1 57 ? 13.82 -36.875 -7.148 1 97.38 57 ASP B N 1
ATOM 2408 C CA . ASP B 1 57 ? 14.258 -36.844 -5.754 1 97.38 57 ASP B CA 1
ATOM 2409 C C . ASP B 1 57 ? 13.438 -35.844 -4.938 1 97.38 57 ASP B C 1
ATOM 2411 O O . ASP B 1 57 ? 13.148 -36.094 -3.762 1 97.38 57 ASP B O 1
ATOM 2415 N N . VAL B 1 58 ? 13.102 -34.719 -5.504 1 98.38 58 VAL B N 1
ATOM 2416 C CA . VAL B 1 58 ? 12.25 -33.75 -4.84 1 98.38 58 VAL B CA 1
ATOM 2417 C C . V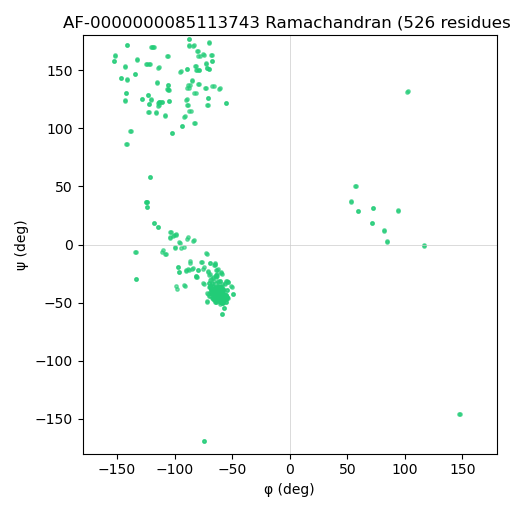AL B 1 58 ? 10.906 -34.375 -4.48 1 98.38 58 VAL B C 1
ATOM 2419 O O . VAL B 1 58 ? 10.453 -34.281 -3.34 1 98.38 58 VAL B O 1
ATOM 2422 N N . VAL B 1 59 ? 10.297 -35.062 -5.402 1 98.44 59 VAL B N 1
ATOM 2423 C CA . VAL B 1 59 ? 8.984 -35.656 -5.223 1 98.44 59 VAL B CA 1
ATOM 2424 C C . VAL B 1 59 ? 9.047 -36.719 -4.129 1 98.44 59 VAL B C 1
ATOM 2426 O O . VAL B 1 59 ? 8.148 -36.812 -3.285 1 98.44 59 VAL B O 1
ATOM 2429 N N . LYS B 1 60 ? 10.117 -37.469 -4.086 1 97.69 60 LYS B N 1
ATOM 2430 C CA . LYS B 1 60 ? 10.281 -38.562 -3.127 1 97.69 60 LYS B CA 1
ATOM 2431 C C . LYS B 1 60 ? 10.32 -38.031 -1.696 1 97.69 60 LYS B C 1
ATOM 2433 O O . LYS B 1 60 ? 9.883 -38.719 -0.766 1 97.69 60 LYS B O 1
ATOM 2438 N N . ASN B 1 61 ? 10.727 -36.875 -1.576 1 97.94 61 ASN B N 1
ATOM 2439 C CA . ASN B 1 61 ? 11.055 -36.375 -0.235 1 97.94 61 ASN B CA 1
ATOM 2440 C C . ASN B 1 61 ? 10.016 -35.375 0.272 1 97.94 61 ASN B C 1
ATOM 2442 O O . ASN B 1 61 ? 10.023 -35 1.446 1 97.94 61 ASN B O 1
ATOM 2446 N N . ALA B 1 62 ? 9.125 -34.969 -0.527 1 98.44 62 ALA B N 1
ATOM 2447 C CA . ALA B 1 62 ? 8.242 -33.875 -0.151 1 98.44 62 ALA B CA 1
ATOM 2448 C C . ALA B 1 62 ? 6.797 -34.344 -0.032 1 98.44 62 ALA B C 1
ATOM 2450 O O . ALA B 1 62 ? 6.395 -35.312 -0.693 1 98.44 62 ALA B O 1
ATOM 2451 N N . GLU B 1 63 ? 6.043 -33.688 0.799 1 98.38 63 GLU B N 1
ATOM 2452 C CA . GLU B 1 63 ? 4.613 -33.906 0.945 1 98.38 63 GLU B CA 1
ATOM 2453 C C . GLU B 1 63 ? 3.805 -33 0.021 1 98.38 63 GLU B C 1
ATOM 2455 O O . GLU B 1 63 ? 2.713 -33.375 -0.419 1 98.38 63 GLU B O 1
ATOM 2460 N N . ILE B 1 64 ? 4.234 -31.844 -0.189 1 98.75 64 ILE B N 1
ATOM 2461 C CA . ILE B 1 64 ? 3.729 -30.875 -1.148 1 98.75 64 ILE B CA 1
ATOM 2462 C C . ILE B 1 64 ? 4.832 -30.5 -2.133 1 98.75 64 ILE B C 1
ATOM 2464 O O . ILE B 1 64 ? 5.9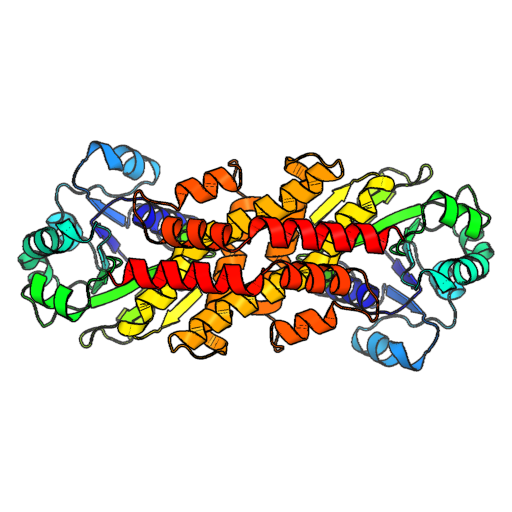38 -30.125 -1.727 1 98.75 64 ILE B O 1
ATOM 2468 N N . VAL B 1 65 ? 4.547 -30.656 -3.377 1 98.81 65 VAL B N 1
ATOM 2469 C CA . VAL B 1 65 ? 5.531 -30.375 -4.41 1 98.81 65 VAL B CA 1
ATOM 2470 C C . VAL B 1 65 ? 5.074 -29.188 -5.246 1 98.81 65 VAL B C 1
ATOM 2472 O O . VAL B 1 65 ? 4.008 -29.219 -5.867 1 98.81 65 VAL B O 1
ATOM 2475 N N . PHE B 1 66 ? 5.867 -28.141 -5.25 1 98.88 66 PHE B N 1
ATOM 2476 C CA . PHE B 1 66 ? 5.613 -26.969 -6.07 1 98.88 66 PHE B CA 1
ATOM 2477 C C . PHE B 1 66 ? 6.266 -27.109 -7.441 1 98.88 66 PHE B C 1
ATOM 2479 O O . PHE B 1 66 ? 7.461 -27.391 -7.539 1 98.88 66 PHE B O 1
ATOM 2486 N N . LEU B 1 67 ? 5.5 -26.969 -8.43 1 98.62 67 LEU B N 1
ATOM 2487 C CA . LEU B 1 67 ? 6.008 -26.922 -9.797 1 98.62 67 LEU B CA 1
ATOM 2488 C C . LEU B 1 67 ? 6.242 -25.484 -10.242 1 98.62 67 LEU B C 1
ATOM 2490 O O . LEU B 1 67 ? 5.297 -24.781 -10.609 1 98.62 67 LEU B O 1
ATOM 2494 N N . ALA B 1 68 ? 7.457 -25.062 -10.242 1 97 68 ALA B N 1
ATOM 2495 C CA . ALA B 1 68 ? 7.867 -23.688 -10.523 1 97 68 ALA B CA 1
ATOM 2496 C C . ALA B 1 68 ? 8.82 -23.641 -11.711 1 97 68 ALA B C 1
ATOM 2498 O O . ALA B 1 68 ? 9.914 -23.078 -11.617 1 97 68 ALA B O 1
ATOM 2499 N N . VAL B 1 69 ? 8.398 -24.125 -12.828 1 96.19 69 VAL B N 1
ATOM 2500 C CA . VAL B 1 69 ? 9.188 -24.141 -14.055 1 96.19 69 VAL B CA 1
ATOM 2501 C C . VAL B 1 69 ? 8.469 -23.359 -15.148 1 96.19 69 VAL B C 1
ATOM 2503 O O . VAL B 1 69 ? 7.316 -22.953 -14.969 1 96.19 69 VAL B O 1
ATOM 2506 N N . LYS B 1 70 ? 9.156 -23.109 -16.25 1 91.69 70 LYS B N 1
ATOM 2507 C CA . LYS B 1 70 ? 8.531 -22.453 -17.391 1 91.69 70 LYS B CA 1
ATOM 2508 C C . LYS B 1 70 ? 7.52 -23.375 -18.078 1 91.69 70 LYS B C 1
ATOM 2510 O O . LYS B 1 70 ? 7.68 -24.594 -18.078 1 91.69 70 LYS B O 1
ATOM 2515 N N . PRO B 1 71 ? 6.539 -22.734 -18.672 1 92.56 71 PRO B N 1
ATOM 2516 C CA . PRO B 1 71 ? 5.516 -23.547 -19.344 1 92.56 71 PRO B CA 1
ATOM 2517 C C . PRO B 1 71 ? 6.098 -24.5 -20.391 1 92.56 71 PRO B C 1
ATOM 2519 O O . PRO B 1 71 ? 5.691 -25.656 -20.469 1 92.56 71 PRO B O 1
ATOM 2522 N N . ILE B 1 72 ? 7.113 -24.141 -21.062 1 91.75 72 ILE B N 1
ATOM 2523 C CA . ILE B 1 72 ? 7.633 -24.859 -22.219 1 91.75 72 ILE B CA 1
ATOM 2524 C C . ILE B 1 72 ? 8.281 -26.172 -21.75 1 91.75 72 ILE B C 1
ATOM 2526 O O . ILE B 1 72 ? 8.328 -27.141 -22.516 1 91.75 72 ILE B O 1
ATOM 2530 N N . VAL B 1 73 ? 8.695 -26.234 -20.5 1 95 73 VAL B N 1
ATOM 2531 C CA . VAL B 1 73 ? 9.398 -27.438 -20.062 1 95 73 VAL B CA 1
ATOM 2532 C C . VAL B 1 73 ? 8.523 -28.234 -19.078 1 95 73 VAL B C 1
ATOM 2534 O O . VAL B 1 73 ? 8.898 -29.312 -18.641 1 95 73 VAL B O 1
ATOM 2537 N N . SER B 1 74 ? 7.363 -27.734 -18.688 1 96.56 74 SER B N 1
ATOM 2538 C CA . SER B 1 74 ? 6.531 -28.312 -17.641 1 96.56 74 SER B CA 1
ATOM 2539 C C . SER B 1 74 ? 6.102 -29.734 -17.984 1 96.56 74 SER B C 1
ATOM 2541 O O . SER B 1 74 ? 6.125 -30.625 -17.125 1 96.56 74 SER B O 1
ATOM 2543 N N . LYS B 1 75 ? 5.711 -29.953 -19.203 1 96.81 75 LYS B N 1
ATOM 2544 C CA . LYS B 1 75 ? 5.266 -31.281 -19.609 1 96.81 75 LYS B CA 1
ATOM 2545 C C . LYS B 1 75 ? 6.379 -32.312 -19.438 1 96.81 75 LYS B C 1
ATOM 2547 O O . LYS B 1 75 ? 6.152 -33.375 -18.906 1 96.81 75 LYS B O 1
ATOM 2552 N N . ASP B 1 76 ? 7.555 -31.953 -19.953 1 97.06 76 ASP B N 1
ATOM 2553 C CA . ASP B 1 76 ? 8.695 -32.844 -19.859 1 97.06 76 ASP B CA 1
ATOM 2554 C C . ASP B 1 76 ? 9.016 -33.188 -18.406 1 97.06 76 ASP B C 1
ATOM 2556 O O . ASP B 1 76 ? 9.305 -34.344 -18.062 1 97.06 76 ASP B O 1
ATOM 2560 N N . VAL B 1 77 ? 9.008 -32.188 -17.547 1 97.88 77 VAL B N 1
ATOM 2561 C CA . VAL B 1 77 ? 9.305 -32.344 -16.125 1 97.88 77 VAL B CA 1
ATOM 2562 C C . VAL B 1 77 ? 8.266 -33.281 -15.492 1 97.88 77 VAL B C 1
ATOM 2564 O O . VAL B 1 77 ? 8.617 -34.156 -14.711 1 97.88 77 VAL B O 1
ATOM 2567 N N . LEU B 1 78 ? 7.023 -33.031 -15.789 1 98.06 78 LEU B N 1
ATOM 2568 C CA . LEU B 1 78 ? 5.949 -33.844 -15.211 1 98.06 78 LEU B CA 1
ATOM 2569 C C . LEU B 1 78 ? 6.043 -35.281 -15.656 1 98.06 78 LEU B C 1
ATOM 2571 O O . LEU B 1 78 ? 5.805 -36.219 -14.867 1 98.06 78 LEU B O 1
ATOM 2575 N N . GLU B 1 79 ? 6.371 -35.5 -16.906 1 97.19 79 GLU B N 1
ATOM 2576 C CA . GLU B 1 79 ? 6.578 -36.844 -17.391 1 97.19 79 GLU B CA 1
ATOM 2577 C C . GLU B 1 79 ? 7.73 -37.531 -16.656 1 97.19 79 GLU B C 1
ATOM 2579 O O . GLU B 1 79 ? 7.641 -38.719 -16.312 1 97.19 79 GLU B O 1
ATOM 2584 N N . GLU B 1 80 ? 8.695 -36.781 -16.469 1 96.75 80 GLU B N 1
ATOM 2585 C CA . GLU B 1 80 ? 9.891 -37.281 -15.805 1 96.75 80 GLU B CA 1
ATOM 2586 C C . GLU B 1 80 ? 9.57 -37.781 -14.398 1 96.75 80 GLU B C 1
ATOM 2588 O O . GLU B 1 80 ? 10.141 -38.75 -13.938 1 96.75 80 GLU B O 1
ATOM 2593 N N . VAL B 1 81 ? 8.68 -37.125 -13.711 1 97.56 81 VAL B N 1
ATOM 2594 C CA . VAL B 1 81 ? 8.469 -37.438 -12.297 1 97.56 81 VAL B CA 1
ATOM 2595 C C . VAL B 1 81 ? 7.195 -38.25 -12.125 1 97.56 81 VAL B C 1
ATOM 2597 O O . VAL B 1 81 ? 6.75 -38.5 -11 1 97.56 81 VAL B O 1
ATOM 2600 N N . SER B 1 82 ? 6.578 -38.656 -13.18 1 97.06 82 SER B N 1
ATOM 2601 C CA . SER B 1 82 ? 5.262 -39.281 -13.156 1 97.06 82 SER B CA 1
ATOM 2602 C C . SER B 1 82 ? 5.262 -40.531 -12.273 1 97.06 82 SER B C 1
ATOM 2604 O O . SER B 1 82 ? 4.34 -40.75 -11.484 1 97.06 82 SER B O 1
ATOM 2606 N N . THR B 1 83 ? 6.27 -41.344 -12.375 1 96.38 83 THR B N 1
ATOM 2607 C CA . THR B 1 83 ? 6.355 -42.594 -11.617 1 96.38 83 THR B CA 1
ATOM 2608 C C . THR B 1 83 ? 6.41 -42.312 -10.117 1 96.38 83 THR B C 1
ATOM 2610 O O . THR B 1 83 ? 5.73 -43 -9.328 1 96.38 83 THR B O 1
ATOM 2613 N N . GLU B 1 84 ? 7.246 -41.375 -9.742 1 96.25 84 GLU B N 1
ATOM 2614 C CA . GLU B 1 84 ? 7.371 -41.031 -8.328 1 96.25 84 GLU B CA 1
ATOM 2615 C C . GLU B 1 84 ? 6.07 -40.438 -7.789 1 96.25 84 GLU B C 1
ATOM 2617 O O . GLU B 1 84 ? 5.715 -40.656 -6.633 1 96.25 84 GLU B O 1
ATOM 2622 N N . PHE B 1 85 ? 5.359 -39.625 -8.578 1 96.19 85 PHE B N 1
ATOM 2623 C CA . PHE B 1 85 ? 4.086 -39.062 -8.164 1 96.19 85 PHE B CA 1
ATOM 2624 C C . PHE B 1 85 ? 3.047 -40.156 -7.934 1 96.19 85 PHE B C 1
ATOM 2626 O O . PHE B 1 85 ? 2.25 -40.062 -6.996 1 96.19 85 PHE B O 1
ATOM 2633 N N . GLU B 1 86 ? 3.07 -41.094 -8.797 1 94.88 86 GLU B N 1
ATOM 2634 C CA . GLU B 1 86 ? 2.133 -42.219 -8.641 1 94.88 86 GLU B CA 1
ATOM 2635 C C . GLU B 1 86 ? 2.404 -42.969 -7.352 1 94.88 86 GLU B C 1
ATOM 2637 O O . GLU B 1 86 ? 1.472 -43.406 -6.672 1 94.88 86 GLU B O 1
ATOM 2642 N N . ARG B 1 87 ? 3.635 -43.156 -7.074 1 95.25 87 ARG B N 1
ATOM 2643 C CA . ARG B 1 87 ? 4.031 -43.938 -5.922 1 95.25 87 ARG B CA 1
ATOM 2644 C C . ARG B 1 87 ? 3.74 -43.219 -4.617 1 95.25 87 ARG B C 1
ATOM 2646 O O . ARG B 1 87 ? 3.203 -43.812 -3.676 1 95.25 87 ARG B O 1
ATOM 2653 N N . LYS B 1 88 ? 4.008 -41.969 -4.559 1 95.5 88 LYS B N 1
ATOM 2654 C CA . LYS B 1 88 ? 3.943 -41.188 -3.314 1 95.5 88 LYS B CA 1
ATOM 2655 C C . LYS B 1 88 ? 2.635 -40.438 -3.213 1 95.5 88 LYS B C 1
ATOM 2657 O O . LYS B 1 88 ? 2.127 -40.188 -2.113 1 95.5 88 LYS B O 1
ATOM 2662 N N . ASN B 1 89 ? 2.117 -39.906 -4.277 1 95.62 89 ASN B N 1
ATOM 2663 C CA . ASN B 1 89 ? 0.905 -39.125 -4.461 1 95.62 89 ASN B CA 1
ATOM 2664 C C . ASN B 1 89 ? 0.912 -37.875 -3.58 1 95.62 89 ASN B C 1
ATOM 2666 O O . ASN B 1 89 ? -0.03 -37.656 -2.822 1 95.62 89 ASN B O 1
ATOM 2670 N N . PRO B 1 90 ? 1.997 -37.125 -3.641 1 98.06 90 PRO B N 1
ATOM 2671 C CA . PRO B 1 90 ? 1.985 -35.844 -2.947 1 98.06 90 PRO B CA 1
ATOM 2672 C C . PRO B 1 90 ? 1.025 -34.844 -3.584 1 98.06 90 PRO B C 1
ATOM 2674 O O . PRO B 1 90 ? 0.505 -35.094 -4.676 1 98.06 90 PRO B O 1
ATOM 2677 N N . VAL B 1 91 ? 0.657 -33.781 -2.879 1 98.69 91 VAL B N 1
ATOM 2678 C CA . VAL B 1 91 ? -0.096 -32.688 -3.475 1 98.69 91 VAL B CA 1
ATOM 2679 C C . VAL B 1 91 ? 0.804 -31.891 -4.422 1 98.69 91 VAL B C 1
ATOM 2681 O O . VAL B 1 91 ? 1.879 -31.422 -4.023 1 98.69 91 VAL B O 1
ATOM 2684 N N . LEU B 1 92 ? 0.453 -31.812 -5.672 1 98.81 92 LEU B N 1
ATOM 2685 C CA . LEU B 1 92 ? 1.153 -30.984 -6.645 1 98.81 92 LEU B CA 1
ATOM 2686 C C . LEU B 1 92 ? 0.571 -29.578 -6.676 1 98.81 92 LEU B C 1
ATOM 2688 O O . LEU B 1 92 ? -0.626 -29.406 -6.906 1 98.81 92 LEU B O 1
ATOM 2692 N N . VAL B 1 93 ? 1.36 -28.578 -6.383 1 98.88 93 VAL B N 1
ATOM 2693 C CA . VAL B 1 93 ? 0.973 -27.188 -6.453 1 98.88 93 VAL B CA 1
ATOM 2694 C C . VAL B 1 93 ? 1.66 -26.516 -7.641 1 98.88 93 VAL B C 1
ATOM 2696 O O . VAL B 1 93 ? 2.871 -26.281 -7.613 1 98.88 93 VAL B O 1
ATOM 2699 N N . SER B 1 94 ? 0.904 -26.172 -8.609 1 98.69 94 SER B N 1
ATOM 2700 C CA . SER B 1 94 ? 1.497 -25.656 -9.836 1 98.69 94 SER B CA 1
ATOM 2701 C C . SER B 1 94 ? 1.29 -24.141 -9.961 1 98.69 94 SER B C 1
ATOM 2703 O O . SER B 1 94 ? 0.179 -23.656 -9.766 1 98.69 94 SER B O 1
ATOM 2705 N N . MET B 1 95 ? 2.344 -23.438 -10.312 1 97.25 95 MET B N 1
ATOM 2706 C CA . MET B 1 95 ? 2.26 -22.016 -10.617 1 97.25 95 MET B CA 1
ATOM 2707 C C . MET B 1 95 ? 2.67 -21.75 -12.062 1 97.25 95 MET B C 1
ATOM 2709 O O . MET B 1 95 ? 3.119 -20.656 -12.391 1 97.25 95 MET B O 1
ATOM 2713 N N . VAL B 1 96 ? 2.646 -22.844 -12.875 1 94.88 96 VAL B N 1
ATOM 2714 C CA . VAL B 1 96 ? 2.959 -22.703 -14.289 1 94.88 96 VAL B CA 1
ATOM 2715 C C . VAL B 1 96 ? 1.826 -21.969 -15 1 94.88 96 VAL B C 1
ATOM 2717 O O . VAL B 1 96 ? 0.673 -22.406 -14.961 1 94.88 96 VAL B O 1
ATOM 2720 N N . THR B 1 97 ? 2.186 -20.906 -15.688 1 89.06 97 THR B N 1
ATOM 2721 C CA . THR B 1 97 ? 1.192 -20.062 -16.328 1 89.06 97 THR B CA 1
ATOM 2722 C C . THR B 1 97 ? 0.597 -20.75 -17.562 1 89.06 97 THR B C 1
ATOM 2724 O O . THR B 1 97 ? 1.32 -21.375 -18.328 1 89.06 97 THR B O 1
ATOM 2727 N N . GLY B 1 98 ? -0.722 -20.688 -17.672 1 89.5 98 GLY B N 1
ATOM 2728 C CA . GLY B 1 98 ? -1.393 -21.109 -18.891 1 89.5 98 GLY B CA 1
ATOM 2729 C C . GLY B 1 98 ? -1.642 -22.609 -18.938 1 89.5 98 GLY B C 1
ATOM 2730 O O . GLY B 1 98 ? -2.047 -23.125 -19.984 1 89.5 98 GLY B O 1
ATOM 2731 N N . VAL B 1 99 ? -1.332 -23.375 -17.969 1 94.94 99 VAL B N 1
ATOM 2732 C CA . VAL B 1 99 ? -1.538 -24.812 -17.953 1 94.94 99 VAL B CA 1
ATOM 2733 C C . VAL B 1 99 ? -2.619 -25.172 -16.938 1 94.94 99 VAL B C 1
ATOM 2735 O O . VAL B 1 99 ? -2.498 -24.859 -15.758 1 94.94 99 VAL B O 1
ATOM 2738 N N . SER B 1 100 ? -3.623 -25.797 -17.344 1 96.31 100 SER B N 1
ATOM 2739 C CA . SER B 1 100 ? -4.766 -26.109 -16.5 1 96.31 100 SER B CA 1
ATOM 2740 C C . SER B 1 100 ? -4.48 -27.344 -15.633 1 96.31 100 SER B C 1
ATOM 2742 O O . SER B 1 100 ? -3.518 -28.062 -15.867 1 96.31 100 SER B O 1
ATOM 2744 N N . ILE B 1 101 ? -5.312 -27.547 -14.672 1 97.69 101 ILE B N 1
ATOM 2745 C CA . ILE B 1 101 ? -5.23 -28.719 -13.797 1 97.69 101 ILE B CA 1
ATOM 2746 C C . ILE B 1 101 ? -5.367 -29.984 -14.633 1 97.69 101 ILE B C 1
ATOM 2748 O O . ILE B 1 101 ? -4.625 -30.953 -14.43 1 97.69 101 ILE B O 1
ATOM 2752 N N . ALA B 1 102 ? -6.297 -29.969 -15.578 1 96.75 102 ALA B N 1
ATOM 2753 C CA . ALA B 1 102 ? -6.516 -31.125 -16.438 1 96.75 102 ALA B CA 1
ATOM 2754 C C . ALA B 1 102 ? -5.266 -31.438 -17.266 1 96.75 102 ALA B C 1
ATOM 2756 O O . ALA B 1 102 ? -4.883 -32.594 -17.391 1 96.75 102 ALA B O 1
ATOM 2757 N N . GLU B 1 103 ? -4.664 -30.422 -17.781 1 96.44 103 GLU B N 1
ATOM 2758 C CA . GLU B 1 103 ? -3.453 -30.609 -18.562 1 96.44 103 GLU B CA 1
ATOM 2759 C C . GLU B 1 103 ? -2.309 -31.141 -17.719 1 96.44 103 GLU B C 1
ATOM 2761 O O . GLU B 1 103 ? -1.502 -31.953 -18.172 1 96.44 103 GLU B O 1
ATOM 2766 N N . LEU B 1 104 ? -2.215 -30.688 -16.5 1 97.56 104 LEU B N 1
ATOM 2767 C CA . LEU B 1 104 ? -1.191 -31.156 -15.57 1 97.56 104 LEU B CA 1
ATOM 2768 C C . LEU B 1 104 ? -1.385 -32.625 -15.258 1 97.56 104 LEU B C 1
ATOM 2770 O O . LEU B 1 104 ? -0.425 -33.406 -15.273 1 97.56 104 LEU B O 1
ATOM 2774 N N . ALA B 1 105 ? -2.613 -32.969 -14.969 1 96.69 105 ALA B N 1
ATOM 2775 C CA . ALA B 1 105 ? -2.928 -34.375 -14.672 1 96.69 105 ALA B CA 1
ATOM 2776 C C . ALA B 1 105 ? -2.619 -35.281 -15.867 1 96.69 105 ALA B C 1
ATOM 2778 O O . ALA B 1 105 ? -2.111 -36.375 -15.703 1 96.69 105 ALA B O 1
ATOM 2779 N N . ASP B 1 106 ? -2.963 -34.781 -17.031 1 96.62 106 ASP B N 1
ATOM 2780 C CA . ASP B 1 106 ? -2.688 -35.531 -18.25 1 96.62 106 ASP B CA 1
ATOM 2781 C C . ASP B 1 106 ? -1.188 -35.75 -18.438 1 96.62 106 ASP B C 1
ATOM 2783 O O . ASP B 1 106 ? -0.744 -36.844 -18.781 1 96.62 106 ASP B O 1
ATOM 2787 N N . ALA B 1 107 ? -0.456 -34.719 -18.219 1 96.81 107 ALA B N 1
ATOM 2788 C CA . ALA B 1 107 ? 0.993 -34.75 -18.391 1 96.81 107 ALA B CA 1
ATOM 2789 C C . ALA B 1 107 ? 1.632 -35.719 -17.391 1 96.81 107 ALA B C 1
ATOM 2791 O O . ALA B 1 107 ? 2.625 -36.375 -17.703 1 96.81 107 ALA B O 1
ATOM 2792 N N . LEU B 1 108 ? 1.076 -35.844 -16.219 1 96.44 108 LEU B N 1
ATOM 2793 C CA . LEU B 1 108 ? 1.56 -36.75 -15.188 1 96.44 108 LEU B CA 1
ATOM 2794 C C . LEU B 1 108 ? 1.159 -38.188 -15.508 1 96.44 108 LEU B C 1
ATOM 2796 O O . LEU B 1 108 ? 1.681 -39.125 -14.906 1 96.44 108 LEU B O 1
ATOM 2800 N N . HIS B 1 109 ? 0.216 -38.375 -16.438 1 95.25 109 HIS B N 1
ATOM 2801 C CA . HIS B 1 109 ? -0.387 -39.656 -16.719 1 95.25 109 HIS B CA 1
ATOM 2802 C C . HIS B 1 109 ? -0.949 -40.312 -15.461 1 95.25 109 HIS B C 1
ATOM 2804 O O . HIS B 1 109 ? -0.783 -41.5 -15.242 1 95.25 109 HIS B O 1
ATOM 2810 N N . PHE B 1 110 ? -1.465 -39.531 -14.648 1 93.81 110 PHE B N 1
ATOM 2811 C CA . PHE B 1 110 ? -1.988 -39.938 -13.352 1 93.81 110 PHE B CA 1
ATOM 2812 C C . PHE B 1 110 ? -3.273 -39.188 -13.016 1 93.81 110 PHE B C 1
ATOM 2814 O O . PHE B 1 110 ? -3.258 -38.219 -12.258 1 93.81 110 PHE B O 1
ATOM 2821 N N . PRO B 1 111 ? -4.406 -39.656 -13.438 1 90.62 111 PRO B N 1
ATOM 2822 C CA . PRO B 1 111 ? -5.684 -38.969 -13.273 1 90.62 111 PRO B CA 1
ATOM 2823 C C . PRO B 1 111 ? -6.047 -38.719 -11.805 1 90.62 111 PRO B C 1
ATOM 2825 O O . PRO B 1 111 ? -6.84 -37.844 -11.492 1 90.62 111 PRO B O 1
ATOM 2828 N N . ALA B 1 112 ? -5.473 -39.531 -10.938 1 93.06 112 ALA B N 1
ATOM 2829 C CA . ALA B 1 112 ? -5.809 -39.406 -9.516 1 93.06 112 ALA B CA 1
ATOM 2830 C C . ALA B 1 112 ? -4.918 -38.406 -8.812 1 93.06 112 ALA B C 1
ATOM 2832 O O . ALA B 1 112 ? -5.027 -38.188 -7.602 1 93.06 112 ALA B O 1
ATOM 2833 N N . ALA B 1 113 ? -4.105 -37.719 -9.562 1 96.56 113 ALA B N 1
ATOM 2834 C CA . ALA B 1 113 ? -3.158 -36.781 -8.984 1 96.56 113 ALA B CA 1
ATOM 2835 C C . ALA B 1 113 ? -3.885 -35.656 -8.227 1 96.56 113 ALA B C 1
ATOM 2837 O O . ALA B 1 113 ? -4.922 -35.188 -8.672 1 96.56 113 ALA B O 1
ATOM 2838 N N . LYS B 1 114 ? -3.451 -35.312 -7.02 1 98.38 114 LYS B N 1
ATOM 2839 C CA . LYS B 1 114 ? -3.926 -34.188 -6.227 1 98.38 114 LYS B CA 1
ATOM 2840 C C . LYS B 1 114 ? -3.24 -32.906 -6.652 1 98.38 114 LYS B C 1
ATOM 2842 O O . LYS B 1 114 ? -2.092 -32.656 -6.277 1 98.38 114 LYS B O 1
ATOM 2847 N N . ILE B 1 115 ? -4 -32.062 -7.398 1 98.69 115 ILE B N 1
ATOM 2848 C CA . ILE B 1 115 ? -3.361 -30.891 -8.008 1 98.69 115 ILE B CA 1
ATOM 2849 C C . ILE B 1 115 ? -4.062 -29.625 -7.547 1 98.69 115 ILE B C 1
ATOM 2851 O O . ILE B 1 115 ? -5.293 -29.547 -7.547 1 98.69 115 ILE B O 1
ATOM 2855 N N . ILE B 1 116 ? -3.33 -28.688 -7.07 1 98.88 116 ILE B N 1
ATOM 2856 C CA . ILE B 1 116 ? -3.779 -27.328 -6.809 1 98.88 116 ILE B CA 1
ATOM 2857 C C . ILE B 1 116 ? -3.057 -26.359 -7.746 1 98.88 116 ILE B C 1
ATOM 2859 O O . ILE B 1 116 ? -1.826 -26.359 -7.82 1 98.88 116 ILE B O 1
ATOM 2863 N N . ARG B 1 117 ? -3.775 -25.594 -8.531 1 98.69 117 ARG B N 1
ATOM 2864 C CA . ARG B 1 117 ? -3.197 -24.531 -9.328 1 98.69 117 ARG B CA 1
ATOM 2865 C C . ARG B 1 117 ? -3.156 -23.219 -8.539 1 98.69 117 ARG B C 1
ATOM 2867 O O . ARG B 1 117 ? -4.125 -22.859 -7.867 1 98.69 117 ARG B O 1
ATOM 2874 N N . ILE B 1 118 ? -2.023 -22.547 -8.609 1 98.69 118 ILE B N 1
ATOM 2875 C CA . ILE B 1 118 ? -1.916 -21.266 -7.91 1 98.69 118 ILE B CA 1
ATOM 2876 C C . ILE B 1 118 ? -1.315 -20.219 -8.844 1 98.69 118 ILE B C 1
ATOM 2878 O O . ILE B 1 118 ? -0.71 -20.562 -9.867 1 98.69 118 ILE B O 1
ATOM 2882 N N . MET B 1 119 ? -1.547 -18.984 -8.523 1 98 119 MET B N 1
ATOM 2883 C CA . MET B 1 119 ? -0.877 -17.844 -9.117 1 98 119 MET B CA 1
ATOM 2884 C C . MET B 1 119 ? -0.521 -16.812 -8.055 1 98 119 MET B C 1
ATOM 2886 O O . MET B 1 119 ? -1.358 -15.992 -7.672 1 98 119 MET B O 1
ATOM 2890 N N . PRO B 1 120 ? 0.676 -16.828 -7.594 1 98.06 120 PRO B N 1
ATOM 2891 C CA . PRO B 1 120 ? 1.122 -15.812 -6.629 1 98.06 120 PRO B CA 1
ATOM 2892 C C . PRO B 1 120 ? 1.666 -14.555 -7.305 1 98.06 120 PRO B C 1
ATOM 2894 O O . PRO B 1 120 ? 1.706 -14.477 -8.531 1 98.06 120 PRO B O 1
ATOM 2897 N N . ASN B 1 121 ? 1.919 -13.531 -6.547 1 97.12 121 ASN B N 1
ATOM 2898 C CA . ASN B 1 121 ? 2.723 -12.414 -7.02 1 97.12 121 ASN B CA 1
ATOM 2899 C C . ASN B 1 121 ? 3.994 -12.242 -6.188 1 97.12 121 ASN B C 1
ATOM 2901 O O . ASN B 1 121 ? 4.184 -12.945 -5.191 1 97.12 121 ASN B O 1
ATOM 2905 N N . VAL B 1 122 ? 4.855 -11.43 -6.629 1 96.44 122 VAL B N 1
ATOM 2906 C CA . VAL B 1 122 ? 6.219 -11.336 -6.117 1 96.44 122 VAL B CA 1
ATOM 2907 C C . VAL B 1 122 ? 6.195 -10.852 -4.668 1 96.44 122 VAL B C 1
ATOM 2909 O O . VAL B 1 122 ? 7.172 -11.023 -3.934 1 96.44 122 VAL B O 1
ATOM 2912 N N . ASN B 1 123 ? 5.168 -10.289 -4.211 1 98.25 123 ASN B N 1
ATOM 2913 C CA . ASN B 1 123 ? 5.086 -9.711 -2.873 1 98.25 123 ASN B CA 1
ATOM 2914 C C . ASN B 1 123 ? 5.023 -10.789 -1.799 1 98.25 123 ASN B C 1
ATOM 2916 O O . ASN B 1 123 ? 5.168 -10.5 -0.61 1 98.25 123 ASN B O 1
ATOM 2920 N N . VAL B 1 124 ? 4.902 -12.07 -2.178 1 98.31 124 VAL B N 1
ATOM 2921 C CA . VAL B 1 124 ? 4.977 -13.172 -1.224 1 98.31 124 VAL B CA 1
ATOM 2922 C C . VAL B 1 124 ? 6.332 -13.164 -0.522 1 98.31 124 VAL B C 1
ATOM 2924 O O . VAL B 1 124 ? 6.453 -13.617 0.618 1 98.31 124 VAL B O 1
ATOM 2927 N N . GLU B 1 125 ? 7.285 -12.602 -1.169 1 97.06 125 GLU B N 1
ATOM 2928 C CA . GLU B 1 125 ? 8.648 -12.555 -0.641 1 97.06 125 GLU B CA 1
ATOM 2929 C C . GLU B 1 125 ? 8.695 -11.805 0.685 1 97.06 125 GLU B C 1
ATOM 2931 O O . GLU B 1 125 ? 9.5 -12.133 1.561 1 97.06 125 GLU B O 1
ATOM 2936 N N . ILE B 1 126 ? 7.801 -10.812 0.839 1 97.19 126 ILE B N 1
ATOM 2937 C CA . ILE B 1 126 ? 7.859 -9.969 2.027 1 97.19 126 ILE B CA 1
ATOM 2938 C C . ILE B 1 126 ? 6.605 -10.18 2.873 1 97.19 126 ILE B C 1
ATOM 2940 O O . ILE B 1 126 ? 6.23 -9.32 3.67 1 97.19 126 ILE B O 1
ATOM 2944 N N . GLY B 1 127 ? 5.934 -11.219 2.57 1 97.88 127 GLY B N 1
ATOM 2945 C CA . GLY B 1 127 ? 4.801 -11.617 3.393 1 97.88 127 GLY B CA 1
ATOM 2946 C C . GLY B 1 127 ? 3.531 -10.852 3.064 1 97.88 127 GLY B C 1
ATOM 2947 O O . GLY B 1 127 ? 2.58 -10.852 3.85 1 97.88 127 GLY B O 1
ATOM 2948 N N . GLU B 1 128 ? 3.5 -10.133 1.973 1 98.25 128 GLU B N 1
ATOM 2949 C CA . GLU B 1 128 ? 2.34 -9.344 1.58 1 98.25 128 GLU B CA 1
ATOM 2950 C C . GLU B 1 128 ? 1.853 -9.727 0.186 1 98.25 128 GLU B C 1
ATOM 2952 O O . GLU B 1 128 ? 1.472 -8.867 -0.606 1 98.25 128 GLU B O 1
ATOM 2957 N N . GLY B 1 129 ? 1.925 -10.977 -0.124 1 98.56 129 GLY B N 1
ATOM 2958 C CA . GLY B 1 129 ? 1.529 -11.492 -1.424 1 98.56 129 GLY B CA 1
ATOM 2959 C C . GLY B 1 129 ? 0.024 -11.555 -1.609 1 98.56 129 GLY B C 1
ATOM 2960 O O . GLY B 1 129 ? -0.732 -11.344 -0.659 1 98.56 129 GLY B O 1
ATOM 2961 N N . MET B 1 130 ? -0.436 -11.68 -2.785 1 98.75 130 MET B N 1
ATOM 2962 C CA . MET B 1 130 ? -1.771 -12.07 -3.229 1 98.75 130 MET B CA 1
ATOM 2963 C C . MET B 1 130 ? -1.706 -13.305 -4.121 1 98.75 130 MET B C 1
ATOM 2965 O O . MET B 1 130 ? -1.023 -13.297 -5.148 1 98.75 130 MET B O 1
ATOM 2969 N N . THR B 1 131 ? -2.391 -14.383 -3.705 1 98.81 131 THR B N 1
ATOM 2970 C CA . THR B 1 131 ? -2.271 -15.641 -4.43 1 98.81 131 THR B CA 1
ATOM 2971 C C . THR B 1 131 ? -3.648 -16.188 -4.785 1 98.81 131 THR B C 1
ATOM 2973 O O . THR B 1 131 ? -4.516 -16.312 -3.918 1 98.81 131 THR B O 1
ATOM 2976 N N . ALA B 1 132 ? -3.883 -16.453 -6.012 1 98.75 132 ALA B N 1
ATOM 2977 C CA . ALA B 1 132 ? -5.066 -17.188 -6.453 1 98.75 132 ALA B CA 1
ATOM 2978 C C . ALA B 1 132 ? -4.844 -18.703 -6.371 1 98.75 132 ALA B C 1
ATOM 2980 O O . ALA B 1 132 ? -3.754 -19.188 -6.672 1 98.75 132 ALA B O 1
ATOM 2981 N N . LEU B 1 133 ? -5.867 -19.438 -5.957 1 98.81 133 LEU B N 1
ATOM 2982 C CA . LEU B 1 133 ? -5.777 -20.891 -5.84 1 98.81 133 LEU B CA 1
ATOM 2983 C C . LEU B 1 133 ? -7.008 -21.562 -6.445 1 98.81 133 LEU B C 1
ATOM 2985 O O . LEU B 1 133 ? -8.117 -21.047 -6.34 1 98.81 133 LEU B O 1
ATOM 2989 N N . LYS B 1 134 ? -6.832 -22.672 -6.984 1 98.69 134 LYS B N 1
ATOM 2990 C CA . LYS B 1 134 ? -7.898 -23.562 -7.43 1 98.69 134 LYS B CA 1
ATOM 2991 C C . LYS B 1 134 ? -7.523 -25.016 -7.195 1 98.69 134 LYS B C 1
ATOM 2993 O O . LYS B 1 134 ? -6.492 -25.484 -7.68 1 98.69 134 LYS B O 1
ATOM 2998 N N . ALA B 1 135 ? -8.336 -25.734 -6.492 1 98.69 135 ALA B N 1
ATOM 2999 C CA . ALA B 1 135 ? -8.094 -27.156 -6.211 1 98.69 135 ALA B CA 1
ATOM 3000 C C . ALA B 1 135 ? -8.672 -28.031 -7.316 1 98.69 135 ALA B C 1
ATOM 3002 O O . ALA B 1 135 ? -9.758 -27.766 -7.84 1 98.69 135 ALA B O 1
ATOM 3003 N N . GLY B 1 136 ? -7.91 -29.047 -7.711 1 98.19 136 GLY B N 1
ATOM 3004 C CA . GLY B 1 136 ? -8.477 -30.109 -8.523 1 98.19 136 GLY B CA 1
ATOM 3005 C C . GLY B 1 136 ? -9.445 -30.984 -7.758 1 98.19 136 GLY B C 1
ATOM 3006 O O . GLY B 1 136 ? -9.57 -30.875 -6.539 1 98.19 136 GLY B O 1
ATOM 3007 N N . LYS B 1 137 ? -10.055 -31.859 -8.445 1 96.75 137 LYS B N 1
ATOM 3008 C CA . LYS B 1 137 ? -11.148 -32.656 -7.914 1 96.75 137 LYS B CA 1
ATOM 3009 C C . LYS B 1 137 ? -10.641 -33.656 -6.879 1 96.75 137 LYS B C 1
ATOM 3011 O O . LYS B 1 137 ? -11.391 -34.094 -5.992 1 96.75 137 LYS B O 1
ATOM 3016 N N . LYS B 1 138 ? -9.406 -34.062 -6.969 1 97.62 138 LYS B N 1
ATOM 3017 C CA . LYS B 1 138 ? -8.891 -35.125 -6.129 1 97.62 138 LYS B CA 1
ATOM 3018 C C . LYS B 1 138 ? -8.258 -34.562 -4.852 1 97.62 138 LYS B C 1
ATOM 3020 O O . LYS B 1 138 ? -7.809 -35.344 -3.996 1 97.62 138 LYS B O 1
ATOM 3025 N N . VAL B 1 139 ? -8.211 -33.25 -4.68 1 98.5 139 VAL B N 1
ATOM 3026 C CA . VAL B 1 139 ? -7.641 -32.625 -3.5 1 98.5 139 VAL B CA 1
ATOM 3027 C C . VAL B 1 139 ? -8.672 -32.594 -2.373 1 98.5 139 VAL B C 1
ATOM 3029 O O . VAL B 1 139 ? -9.82 -32.188 -2.584 1 98.5 139 VAL B O 1
ATOM 3032 N N . THR B 1 140 ? -8.266 -33.031 -1.205 1 98.12 140 THR B N 1
ATOM 3033 C CA . THR B 1 140 ? -9.164 -32.969 -0.057 1 98.12 140 THR B CA 1
ATOM 3034 C C . THR B 1 140 ? -9.227 -31.562 0.522 1 98.12 140 THR B C 1
ATOM 3036 O O . THR B 1 140 ? -8.359 -30.734 0.251 1 98.12 140 THR B O 1
ATOM 3039 N N . GLU B 1 141 ? -10.281 -31.359 1.31 1 98.19 141 GLU B N 1
ATOM 3040 C CA . GLU B 1 141 ? -10.422 -30.062 1.974 1 98.19 141 GLU B CA 1
ATOM 3041 C C . GLU B 1 141 ? -9.234 -29.766 2.883 1 98.19 141 GLU B C 1
ATOM 3043 O O . GLU B 1 141 ? -8.773 -28.625 2.973 1 98.19 141 GLU B O 1
ATOM 3048 N N . THR B 1 142 ? -8.797 -30.75 3.529 1 98.25 142 THR B N 1
ATOM 3049 C CA . THR B 1 142 ? -7.66 -30.609 4.438 1 98.25 142 THR B CA 1
ATOM 3050 C C . THR B 1 142 ? -6.402 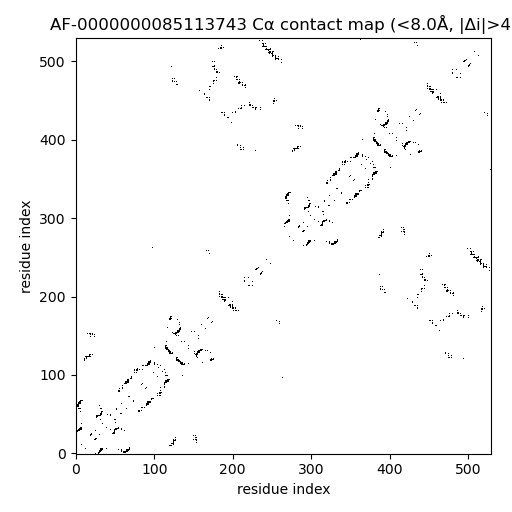-30.219 3.668 1 98.25 142 THR B C 1
ATOM 3052 O O . THR B 1 142 ? -5.664 -29.328 4.086 1 98.25 142 THR B O 1
ATOM 3055 N N . GLU B 1 143 ? -6.16 -30.906 2.584 1 98.12 143 GLU B N 1
ATOM 3056 C CA . GLU B 1 143 ? -5 -30.625 1.752 1 98.12 143 GLU B CA 1
ATOM 3057 C C . GLU B 1 143 ? -5.07 -29.203 1.178 1 98.12 143 GLU B C 1
ATOM 3059 O O . GLU B 1 143 ? -4.07 -28.484 1.166 1 98.12 143 GLU B O 1
ATOM 3064 N N . PHE B 1 144 ? -6.262 -28.859 0.735 1 98.69 144 PHE B N 1
ATOM 3065 C CA . PHE B 1 144 ? -6.449 -27.516 0.185 1 98.69 144 PHE B CA 1
ATOM 3066 C C . PHE B 1 144 ? -6.215 -26.453 1.251 1 98.69 144 PHE B C 1
ATOM 3068 O O . PHE B 1 144 ? -5.559 -25.438 0.992 1 98.69 144 PHE B O 1
ATOM 3075 N N . SER B 1 145 ? -6.695 -26.641 2.408 1 98.5 145 SER B N 1
ATOM 3076 C CA . SER B 1 145 ? -6.535 -25.703 3.518 1 98.5 145 SER B CA 1
ATOM 3077 C C . SER B 1 145 ? -5.07 -25.562 3.918 1 98.5 145 SER B C 1
ATOM 3079 O O . SER B 1 145 ? -4.617 -24.484 4.27 1 98.5 145 SER B O 1
ATOM 3081 N N . GLU B 1 146 ? -4.402 -26.641 3.846 1 98.06 146 GLU B N 1
ATOM 3082 C CA . GLU B 1 146 ? -2.986 -26.625 4.195 1 98.06 146 GLU B CA 1
ATOM 3083 C C . GLU B 1 146 ? -2.201 -25.703 3.254 1 98.06 146 GLU B C 1
ATOM 3085 O O . GLU B 1 146 ? -1.371 -24.906 3.701 1 98.06 146 GLU B O 1
ATOM 3090 N N . VAL B 1 147 ? -2.455 -25.859 1.988 1 98.62 147 VAL B N 1
ATOM 3091 C CA . VAL B 1 147 ? -1.768 -25.031 1 1 98.62 147 VAL B CA 1
ATOM 3092 C C . VAL B 1 147 ? -2.225 -23.578 1.126 1 98.62 147 VAL B C 1
ATOM 3094 O O . VAL B 1 147 ? -1.41 -22.656 1.054 1 98.62 147 VAL B O 1
ATOM 3097 N N . THR B 1 148 ? -3.518 -23.391 1.326 1 98.69 148 THR B N 1
ATOM 3098 C CA . THR B 1 148 ? -4.062 -22.062 1.513 1 98.69 148 THR B CA 1
ATOM 3099 C C . THR B 1 148 ? -3.422 -21.375 2.719 1 98.69 148 THR B C 1
ATOM 3101 O O . THR B 1 148 ? -3.064 -20.203 2.654 1 98.69 148 THR B O 1
ATOM 3104 N N . ASP B 1 149 ? -3.25 -22.094 3.762 1 98.38 149 ASP B N 1
ATOM 3105 C CA . ASP B 1 149 ? -2.662 -21.562 4.988 1 98.38 149 ASP B CA 1
ATOM 3106 C C . ASP B 1 149 ? -1.211 -21.141 4.766 1 98.38 149 ASP B C 1
ATOM 3108 O O . ASP B 1 149 ? -0.739 -20.172 5.363 1 98.38 149 ASP B O 1
ATOM 3112 N N . LEU B 1 150 ? -0.487 -21.938 3.982 1 98.38 150 LEU B N 1
ATOM 3113 C CA . LEU B 1 150 ? 0.882 -21.562 3.648 1 98.38 150 LEU B CA 1
ATOM 3114 C C . LEU B 1 150 ? 0.926 -20.172 3.023 1 98.38 150 LEU B C 1
ATOM 3116 O O . LEU B 1 150 ? 1.726 -19.328 3.432 1 98.38 150 LEU B O 1
ATOM 3120 N N . PHE B 1 151 ? 0.018 -19.938 2.117 1 98.75 151 PHE B N 1
ATOM 3121 C CA . PHE B 1 151 ? 0.053 -18.688 1.378 1 98.75 151 PHE B CA 1
ATOM 3122 C C . PHE B 1 151 ? -0.582 -17.562 2.189 1 98.75 151 PHE B C 1
ATOM 3124 O O . PHE B 1 151 ? -0.203 -16.391 2.051 1 98.75 151 PHE B O 1
ATOM 3131 N N . ASP B 1 152 ? -1.523 -17.891 3.105 1 98.56 152 ASP B N 1
ATOM 3132 C CA . ASP B 1 152 ? -2.07 -16.906 4.023 1 98.56 152 ASP B CA 1
ATOM 3133 C C . ASP B 1 152 ? -0.991 -16.375 4.965 1 98.56 152 ASP B C 1
ATOM 3135 O O . ASP B 1 152 ? -1.07 -15.234 5.43 1 98.56 152 ASP B O 1
ATOM 3139 N N . SER B 1 153 ? 0.024 -17.188 5.184 1 98.31 153 SER B N 1
ATOM 3140 C CA . SER B 1 153 ? 1.108 -16.781 6.066 1 98.31 153 SER B CA 1
ATOM 3141 C C . SER B 1 153 ? 2.018 -15.758 5.383 1 98.31 153 SER B C 1
ATOM 3143 O O . SER B 1 153 ? 2.76 -15.031 6.051 1 98.31 153 SER B O 1
ATOM 3145 N N . ILE B 1 154 ? 1.979 -15.719 4.055 1 98.56 154 ILE B N 1
ATOM 3146 C CA . ILE B 1 154 ? 2.857 -14.797 3.34 1 98.56 154 ILE B CA 1
ATOM 3147 C C . ILE B 1 154 ? 2.027 -13.883 2.441 1 98.56 154 ILE B C 1
ATOM 3149 O O . ILE B 1 154 ? 2.461 -13.516 1.348 1 98.56 154 ILE B O 1
ATOM 3153 N N . GLY B 1 155 ? 0.859 -13.562 2.84 1 98.44 155 GLY B N 1
ATOM 3154 C CA . GLY B 1 155 ? -0.037 -12.672 2.123 1 98.44 155 GLY B CA 1
ATOM 3155 C C . GLY B 1 155 ? -1.501 -13.031 2.295 1 98.44 155 GLY B C 1
ATOM 3156 O O . GLY B 1 155 ? -1.931 -13.398 3.391 1 98.44 155 GLY B O 1
ATOM 3157 N N . LYS B 1 156 ? -2.268 -12.805 1.252 1 98.62 156 LYS B N 1
ATOM 3158 C CA . LYS B 1 156 ? -3.682 -13.164 1.191 1 98.62 156 LYS B CA 1
ATOM 3159 C C . LYS B 1 156 ? -3.961 -14.109 0.026 1 98.62 156 LYS B C 1
ATOM 3161 O O . LYS B 1 156 ? -3.184 -14.172 -0.93 1 98.62 156 LYS B O 1
ATOM 3166 N N . THR B 1 157 ? -5.016 -14.852 0.169 1 98.75 157 THR B N 1
ATOM 3167 C CA . THR B 1 157 ? -5.375 -15.805 -0.873 1 98.75 157 THR B CA 1
ATOM 3168 C C . THR B 1 157 ? -6.801 -15.57 -1.356 1 98.75 157 THR B C 1
ATOM 3170 O O . THR B 1 157 ? -7.594 -14.906 -0.676 1 98.75 157 THR B O 1
ATOM 3173 N N . THR B 1 158 ? -7.07 -15.961 -2.535 1 98.62 158 THR B N 1
ATOM 3174 C CA . THR B 1 158 ? -8.422 -15.969 -3.09 1 98.62 158 THR B CA 1
ATOM 3175 C C . THR B 1 158 ? -8.633 -17.188 -3.975 1 98.62 158 THR B C 1
ATOM 3177 O O . THR B 1 158 ? -7.742 -17.578 -4.742 1 98.62 158 THR B O 1
ATOM 3180 N N . GLU B 1 159 ? -9.711 -17.875 -3.732 1 98.19 159 GLU B N 1
ATOM 3181 C CA . GLU B 1 159 ? -10.062 -18.969 -4.629 1 98.19 159 GLU B CA 1
ATOM 3182 C C . GLU B 1 159 ? -10.734 -18.453 -5.898 1 98.19 159 GLU B C 1
ATOM 3184 O O . GLU B 1 159 ? -11.555 -17.531 -5.844 1 98.19 159 GLU B O 1
ATOM 3189 N N . MET B 1 160 ? -10.328 -19.062 -7.008 1 96.94 160 MET B N 1
ATOM 3190 C CA . MET B 1 160 ? -10.914 -18.625 -8.266 1 96.94 160 MET B CA 1
ATOM 3191 C C . MET B 1 160 ? -10.914 -19.75 -9.297 1 96.94 160 MET B C 1
ATOM 3193 O O . MET B 1 160 ? -10.148 -20.703 -9.172 1 96.94 160 MET B O 1
ATOM 3197 N N . GLU B 1 161 ? -11.812 -19.578 -10.258 1 97.44 161 GLU B N 1
ATOM 3198 C CA . GLU B 1 161 ? -11.844 -20.547 -11.352 1 97.44 161 GLU B CA 1
ATOM 3199 C C . GLU B 1 161 ? -10.641 -20.375 -12.273 1 97.44 161 GLU B C 1
ATOM 3201 O O . GLU B 1 161 ? -10.141 -19.266 -12.445 1 97.44 161 GLU B O 1
ATOM 3206 N N . GLU B 1 162 ? -10.242 -21.453 -12.898 1 97 162 GLU B N 1
ATOM 3207 C CA . GLU B 1 162 ? -9.062 -21.438 -13.758 1 97 162 GLU B CA 1
ATOM 3208 C C . GLU B 1 162 ? -9.211 -20.422 -14.883 1 97 162 GLU B C 1
ATOM 3210 O O . GLU B 1 162 ? -8.242 -19.781 -15.297 1 97 162 GLU B O 1
ATOM 3215 N N . LYS B 1 163 ? -10.414 -20.25 -15.398 1 95.81 163 LYS B N 1
ATOM 3216 C CA . LYS B 1 163 ? -10.664 -19.344 -16.516 1 95.81 163 LYS B CA 1
ATOM 3217 C C . LYS B 1 163 ? -10.352 -17.891 -16.141 1 95.81 163 LYS B C 1
ATOM 3219 O O . LYS B 1 163 ? -10.18 -17.047 -17.016 1 95.81 163 LYS B O 1
ATOM 3224 N N . ASP B 1 164 ? -10.352 -17.594 -14.844 1 97.38 164 ASP B N 1
ATOM 3225 C CA . ASP B 1 164 ? -10.18 -16.219 -14.367 1 97.38 164 ASP B CA 1
ATOM 3226 C C . ASP B 1 164 ? -8.719 -15.938 -14.008 1 97.38 164 ASP B C 1
ATOM 3228 O O . ASP B 1 164 ? -8.383 -14.836 -13.586 1 97.38 164 ASP B O 1
ATOM 3232 N N . PHE B 1 165 ? -7.789 -16.906 -14.18 1 97.44 165 PHE B N 1
ATOM 3233 C CA . PHE B 1 165 ? -6.406 -16.75 -13.75 1 97.44 165 PHE B CA 1
ATOM 3234 C C . PHE B 1 165 ? -5.68 -15.711 -14.586 1 97.44 165 PHE B C 1
ATOM 3236 O O . PHE B 1 165 ? -4.789 -15.016 -14.086 1 97.44 165 PHE B O 1
ATOM 3243 N N . SER B 1 166 ? -6.066 -15.555 -15.828 1 97.06 166 SER B N 1
ATOM 3244 C CA . SER B 1 166 ? -5.445 -14.508 -16.641 1 97.06 166 SER B CA 1
ATOM 3245 C C . SER B 1 166 ? -5.789 -13.125 -16.109 1 97.06 166 SER B C 1
ATOM 3247 O O . SER B 1 166 ? -4.953 -12.219 -16.125 1 97.06 166 SER B O 1
ATOM 3249 N N . THR B 1 167 ? -7.043 -12.969 -15.734 1 98 167 THR B N 1
ATOM 3250 C CA . THR B 1 167 ? -7.453 -11.719 -15.102 1 98 167 THR B CA 1
ATOM 3251 C C . THR B 1 167 ? -6.652 -11.477 -13.828 1 98 167 THR B C 1
ATOM 3253 O O . THR B 1 167 ? -6.227 -10.344 -13.562 1 98 167 THR B O 1
ATOM 3256 N N . PHE B 1 168 ? -6.371 -12.539 -13.055 1 98.5 168 PHE B N 1
ATOM 3257 C CA . PHE B 1 168 ? -5.578 -12.43 -11.836 1 98.5 168 PHE B CA 1
ATOM 3258 C C . PHE B 1 168 ? -4.148 -12.008 -12.156 1 98.5 168 PHE B C 1
ATOM 3260 O O . PHE B 1 168 ? -3.557 -11.203 -11.445 1 98.5 168 PHE B O 1
ATOM 3267 N N . VAL B 1 169 ? -3.621 -12.562 -13.18 1 97.12 169 VAL B N 1
ATOM 3268 C CA . VAL B 1 169 ? -2.266 -12.203 -13.578 1 97.12 169 VAL B CA 1
ATOM 3269 C C . VAL B 1 169 ? -2.17 -10.695 -13.797 1 97.12 169 VAL B C 1
ATOM 3271 O O . VAL B 1 169 ? -1.219 -10.055 -13.336 1 97.12 169 VAL B O 1
ATOM 3274 N N . ALA B 1 170 ? -3.133 -10.125 -14.43 1 98.06 170 ALA B N 1
ATOM 3275 C CA . ALA B 1 170 ? -3.141 -8.688 -14.68 1 98.06 170 ALA B CA 1
ATOM 3276 C C . ALA B 1 170 ? -3.293 -7.906 -13.375 1 98.06 170 ALA B C 1
ATOM 3278 O O . ALA B 1 170 ? -2.545 -6.961 -13.117 1 98.06 170 ALA B O 1
ATOM 3279 N N . LEU B 1 171 ? -4.199 -8.297 -12.516 1 98.56 171 LEU B N 1
ATOM 3280 C CA . LEU B 1 171 ? -4.582 -7.543 -11.328 1 98.56 171 LEU B CA 1
ATOM 3281 C C . LEU B 1 171 ? -3.512 -7.652 -10.242 1 98.56 171 LEU B C 1
ATOM 3283 O O . LEU B 1 171 ? -3.309 -6.715 -9.469 1 98.56 171 LEU B O 1
ATOM 3287 N N . ALA B 1 172 ? -2.852 -8.828 -10.211 1 98.38 172 ALA B N 1
ATOM 3288 C CA . ALA B 1 172 ? -1.985 -9.023 -9.055 1 98.38 172 ALA B CA 1
ATOM 3289 C C . ALA B 1 172 ? -0.623 -9.562 -9.477 1 98.38 172 ALA B C 1
ATOM 3291 O O . ALA B 1 172 ? 0.384 -9.32 -8.805 1 98.38 172 ALA B O 1
ATOM 3292 N N . GLY B 1 173 ? -0.572 -10.289 -10.523 1 96.75 173 GLY B N 1
ATOM 3293 C CA . GLY B 1 173 ? 0.694 -10.844 -10.977 1 96.75 173 GLY B CA 1
ATOM 3294 C C . GLY B 1 173 ? 1.621 -9.797 -11.57 1 96.75 173 GLY B C 1
ATOM 3295 O O . GLY B 1 173 ? 2.779 -9.688 -11.164 1 96.75 173 GLY B O 1
ATOM 3296 N N . SER B 1 174 ? 1.032 -9.023 -12.469 1 97.56 174 SER B N 1
ATOM 3297 C CA . SER B 1 174 ? 1.812 -8.031 -13.203 1 97.56 174 SER B CA 1
ATOM 3298 C C . SER B 1 174 ? 1.704 -6.656 -12.547 1 97.56 174 SER B C 1
ATOM 3300 O O . SER B 1 174 ? 2.578 -5.805 -12.734 1 97.56 174 SER B O 1
ATOM 3302 N N . SER B 1 175 ? 0.679 -6.434 -11.82 1 98.38 175 SER B N 1
ATOM 3303 C CA . SER B 1 175 ? 0.312 -5.102 -11.344 1 98.38 175 SER B CA 1
ATOM 3304 C C . SER B 1 175 ? 1.377 -4.531 -10.414 1 98.38 175 SER B C 1
ATOM 3306 O O . SER B 1 175 ? 1.518 -3.314 -10.297 1 98.38 175 SER B O 1
ATOM 3308 N N . PRO B 1 176 ? 2.189 -5.34 -9.672 1 98.62 176 PRO B N 1
ATOM 3309 C CA . PRO B 1 176 ? 3.273 -4.719 -8.906 1 98.62 176 PRO B CA 1
ATOM 3310 C C . PRO B 1 176 ? 4.113 -3.76 -9.742 1 98.62 176 PRO B C 1
ATOM 3312 O O . PRO B 1 176 ? 4.449 -2.664 -9.281 1 98.62 176 PRO B O 1
ATOM 3315 N N . ALA B 1 177 ? 4.434 -4.121 -10.938 1 98.62 177 ALA B N 1
ATOM 3316 C CA . ALA B 1 177 ? 5.199 -3.25 -11.828 1 98.62 177 ALA B CA 1
ATOM 3317 C C . ALA B 1 177 ? 4.457 -1.94 -12.078 1 98.62 177 ALA B C 1
ATOM 3319 O O . ALA B 1 177 ? 5.074 -0.876 -12.156 1 98.62 177 ALA B O 1
ATOM 3320 N N . TYR B 1 178 ? 3.158 -1.986 -12.242 1 98.88 178 TYR B N 1
ATOM 3321 C CA . TYR B 1 178 ? 2.35 -0.802 -12.5 1 98.88 178 TYR B CA 1
ATOM 3322 C C . TYR B 1 178 ? 2.285 0.097 -11.273 1 98.88 178 TYR B C 1
ATOM 3324 O O . TYR B 1 178 ? 2.252 1.324 -11.391 1 98.88 178 TYR B O 1
ATOM 3332 N N . VAL B 1 179 ? 2.248 -0.535 -10.133 1 98.94 179 VAL B N 1
ATOM 3333 C CA . VAL B 1 179 ? 2.273 0.212 -8.883 1 98.94 179 VAL B CA 1
ATOM 3334 C C . VAL B 1 179 ? 3.619 0.916 -8.727 1 98.94 179 VAL B C 1
ATOM 3336 O O . VAL B 1 179 ? 3.676 2.078 -8.32 1 98.94 179 VAL B O 1
ATOM 3339 N N . TYR B 1 180 ? 4.742 0.17 -9.039 1 98.88 180 TYR B N 1
ATOM 3340 C CA . TYR B 1 180 ? 6.059 0.796 -9.008 1 98.88 180 TYR B CA 1
ATOM 3341 C C . TYR B 1 180 ? 6.105 2.008 -9.938 1 98.88 180 TYR B C 1
ATOM 3343 O O . TYR B 1 180 ? 6.652 3.053 -9.57 1 98.88 180 TYR B O 1
ATOM 3351 N N . LEU B 1 181 ? 5.574 1.837 -11.109 1 98.81 181 LEU B N 1
ATOM 3352 C CA . LEU B 1 181 ? 5.531 2.926 -12.078 1 98.81 181 LEU B CA 1
ATOM 3353 C C . LEU B 1 181 ? 4.742 4.109 -11.531 1 98.81 181 LEU B C 1
ATOM 3355 O O . LEU B 1 181 ? 5.145 5.262 -11.711 1 98.81 181 LEU B O 1
ATOM 3359 N N . PHE B 1 182 ? 3.609 3.83 -10.898 1 98.94 182 PHE B N 1
ATOM 3360 C CA . PHE B 1 182 ? 2.768 4.852 -10.281 1 98.94 182 PHE B CA 1
ATOM 3361 C C . PHE B 1 182 ? 3.541 5.617 -9.219 1 98.94 182 PHE B C 1
ATOM 3363 O O . PHE B 1 182 ? 3.568 6.852 -9.234 1 98.94 182 PHE B O 1
ATOM 3370 N N . ILE B 1 183 ? 4.234 4.934 -8.336 1 98.88 183 ILE B N 1
ATOM 3371 C CA . ILE B 1 183 ? 5.004 5.539 -7.258 1 98.88 183 ILE B CA 1
ATOM 3372 C C . ILE B 1 183 ? 6.156 6.359 -7.84 1 98.88 183 ILE B C 1
ATOM 3374 O O . ILE B 1 183 ? 6.445 7.461 -7.363 1 98.88 183 ILE B O 1
ATOM 3378 N N . ASP B 1 184 ? 6.773 5.805 -8.875 1 98.81 184 ASP B N 1
ATOM 3379 C CA . ASP B 1 184 ? 7.871 6.531 -9.508 1 98.81 184 ASP B CA 1
ATOM 3380 C C . ASP B 1 184 ? 7.379 7.836 -10.125 1 98.81 184 ASP B C 1
ATOM 3382 O O . ASP B 1 184 ? 8.047 8.867 -10.023 1 98.81 184 ASP B O 1
ATOM 3386 N N . ALA B 1 185 ? 6.273 7.773 -10.805 1 98.81 185 ALA B N 1
ATOM 3387 C CA . ALA B 1 185 ? 5.695 8.977 -11.406 1 98.81 185 ALA B CA 1
ATOM 3388 C C . ALA B 1 185 ? 5.391 10.023 -10.344 1 98.81 185 ALA B C 1
ATOM 3390 O O . ALA B 1 185 ? 5.691 11.211 -10.523 1 98.81 185 ALA B O 1
ATOM 3391 N N . MET B 1 186 ? 4.805 9.641 -9.25 1 98.81 186 MET B N 1
ATOM 3392 C CA . MET B 1 186 ? 4.551 10.547 -8.141 1 98.81 186 MET B CA 1
ATOM 3393 C C . MET B 1 186 ? 5.848 11.156 -7.621 1 98.81 186 MET B C 1
ATOM 3395 O O . MET B 1 186 ? 5.93 12.367 -7.406 1 98.81 186 MET B O 1
ATOM 3399 N N . SER B 1 187 ? 6.816 10.273 -7.445 1 98.56 187 SER B N 1
ATOM 3400 C CA . SER B 1 187 ? 8.109 10.711 -6.926 1 98.56 187 SER B CA 1
ATOM 3401 C C . SER B 1 187 ? 8.75 11.75 -7.844 1 98.56 187 SER B C 1
ATOM 3403 O O . SER B 1 187 ? 9.344 12.719 -7.371 1 98.56 187 SER B O 1
ATOM 3405 N N . ARG B 1 188 ? 8.664 11.562 -9.102 1 98.31 188 ARG B N 1
ATOM 3406 C CA . ARG B 1 188 ? 9.234 12.492 -10.062 1 98.31 188 ARG B CA 1
ATOM 3407 C C . ARG B 1 188 ? 8.539 13.844 -10.008 1 98.31 188 ARG B C 1
ATOM 3409 O O . ARG B 1 188 ? 9.164 14.883 -10.219 1 98.31 188 ARG B O 1
ATOM 3416 N N . SER B 1 189 ? 7.273 13.805 -9.797 1 98.38 189 SER B N 1
ATOM 3417 C CA . SER B 1 189 ? 6.57 15.062 -9.57 1 98.38 189 SER B CA 1
ATOM 3418 C C . SER B 1 189 ? 7.125 15.805 -8.359 1 98.38 189 SER B C 1
ATOM 3420 O O . SER B 1 189 ? 7.246 17.031 -8.375 1 98.38 189 SER B O 1
ATOM 3422 N N . GLY B 1 190 ? 7.375 15.039 -7.25 1 98.38 190 GLY B N 1
ATOM 3423 C CA . GLY B 1 190 ? 8.031 15.648 -6.105 1 98.38 190 GLY B CA 1
ATOM 3424 C C . GLY B 1 190 ? 9.359 16.297 -6.449 1 98.38 190 GLY B C 1
ATOM 3425 O O . GLY B 1 190 ? 9.648 17.406 -6.016 1 98.38 190 GLY B O 1
ATOM 3426 N N . VAL B 1 191 ? 10.164 15.617 -7.25 1 98.31 191 VAL B N 1
ATOM 3427 C CA . VAL B 1 191 ? 11.461 16.125 -7.68 1 98.31 191 VAL B CA 1
ATOM 3428 C C . VAL B 1 191 ? 11.266 17.391 -8.523 1 98.31 191 VAL B C 1
ATOM 3430 O O . VAL B 1 191 ? 12.008 18.359 -8.383 1 98.31 191 VAL B O 1
ATOM 3433 N N . LYS B 1 192 ? 10.312 17.375 -9.375 1 98.31 192 LYS B N 1
ATOM 3434 C CA . LYS B 1 192 ? 9.969 18.516 -10.211 1 98.31 192 LYS B CA 1
ATOM 3435 C C . LYS B 1 192 ? 9.797 19.781 -9.359 1 98.31 192 LYS B C 1
ATOM 3437 O O . LYS B 1 192 ? 10.203 20.875 -9.773 1 98.31 192 LYS B O 1
ATOM 3442 N N . TYR B 1 193 ? 9.273 19.641 -8.195 1 97.81 193 TYR B N 1
ATOM 3443 C CA . TYR B 1 193 ? 8.969 20.781 -7.355 1 97.81 193 TYR B CA 1
ATOM 3444 C C . TYR B 1 193 ? 10.031 20.969 -6.277 1 97.81 193 TYR B C 1
ATOM 3446 O O . TYR B 1 193 ? 9.828 21.734 -5.324 1 97.81 193 TYR B O 1
ATOM 3454 N N . GLY B 1 194 ? 11.102 20.203 -6.355 1 97.12 194 GLY B N 1
ATOM 3455 C CA . GLY B 1 194 ? 12.273 20.609 -5.586 1 97.12 194 GLY B CA 1
ATOM 3456 C C . GLY B 1 194 ? 12.648 19.594 -4.52 1 97.12 194 GLY B C 1
ATOM 3457 O O . GLY B 1 194 ? 13.656 19.766 -3.824 1 97.12 194 GLY B O 1
ATOM 3458 N N . LEU B 1 195 ? 11.953 18.516 -4.352 1 98.06 195 LEU B N 1
ATOM 3459 C CA . LEU B 1 195 ? 12.336 17.484 -3.391 1 98.06 195 LEU B CA 1
ATOM 3460 C C . LEU B 1 195 ? 13.422 16.578 -3.965 1 98.06 195 LEU B C 1
ATOM 3462 O O . LEU B 1 195 ? 13.523 16.422 -5.184 1 98.06 195 LEU B O 1
ATOM 3466 N N . ASN B 1 196 ? 14.227 16.078 -3.062 1 97 196 ASN B N 1
ATOM 3467 C CA . ASN B 1 196 ? 15.117 15.031 -3.559 1 97 196 ASN B CA 1
ATOM 3468 C C . ASN B 1 196 ? 14.359 13.734 -3.83 1 97 196 ASN B C 1
ATOM 3470 O O . ASN B 1 196 ? 13.305 13.484 -3.236 1 97 196 ASN B O 1
ATOM 3474 N N . LYS B 1 197 ? 14.938 12.945 -4.719 1 97.31 197 LYS B N 1
ATOM 3475 C CA . LYS B 1 197 ? 14.242 11.766 -5.23 1 97.31 197 LYS B CA 1
ATOM 3476 C C . LYS B 1 197 ? 13.961 10.766 -4.113 1 97.31 197 LYS B C 1
ATOM 3478 O O . LYS B 1 197 ? 12.891 10.164 -4.07 1 97.31 197 LYS B O 1
ATOM 3483 N N . ARG B 1 198 ? 14.883 10.5 -3.25 1 97.19 198 ARG B N 1
ATOM 3484 C CA . ARG B 1 198 ? 14.727 9.547 -2.158 1 97.19 198 ARG B CA 1
ATOM 3485 C C . ARG B 1 198 ? 13.562 9.938 -1.249 1 97.19 198 ARG B C 1
ATOM 3487 O O . ARG B 1 198 ? 12.695 9.117 -0.951 1 97.19 198 ARG B O 1
ATOM 3494 N N . GLN B 1 199 ? 13.508 11.188 -0.8 1 98 199 GLN B N 1
ATOM 3495 C CA . GLN B 1 199 ? 12.438 11.688 0.063 1 98 199 GLN B CA 1
ATOM 3496 C C . GLN B 1 199 ? 11.086 11.633 -0.639 1 98 199 GLN B C 1
ATOM 3498 O O . GLN B 1 199 ? 10.094 11.195 -0.05 1 98 199 GLN B O 1
ATOM 3503 N N . ALA B 1 200 ? 11.078 12.047 -1.911 1 98.62 200 ALA B N 1
ATOM 3504 C CA . ALA B 1 200 ? 9.836 12.031 -2.689 1 98.62 200 ALA B CA 1
ATOM 3505 C C . ALA B 1 200 ? 9.297 10.609 -2.82 1 98.62 200 ALA B C 1
ATOM 3507 O O . ALA B 1 200 ? 8.086 10.383 -2.695 1 98.62 200 ALA B O 1
ATOM 3508 N N . THR B 1 201 ? 10.172 9.641 -3.066 1 98.75 201 THR B N 1
ATOM 3509 C CA . THR B 1 201 ? 9.773 8.25 -3.234 1 98.75 201 THR B CA 1
ATOM 3510 C C . THR B 1 201 ? 9.219 7.688 -1.929 1 98.75 201 THR B C 1
ATOM 3512 O O . THR B 1 201 ? 8.211 6.98 -1.93 1 98.75 201 THR B O 1
ATOM 3515 N N . GLU B 1 202 ? 9.859 8 -0.835 1 98.5 202 GLU B N 1
ATOM 3516 C CA . GLU B 1 202 ? 9.398 7.523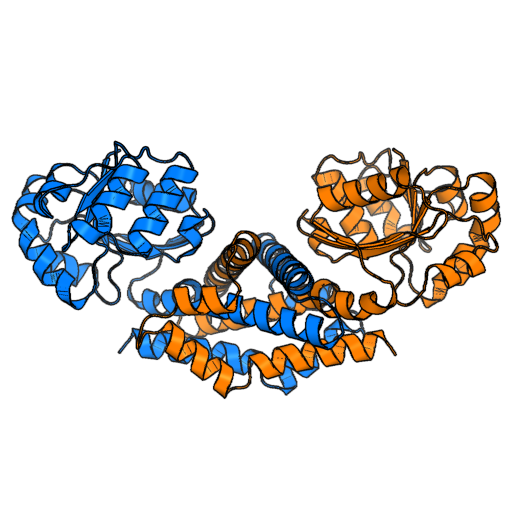 0.465 1 98.5 202 GLU B CA 1
ATOM 3517 C C . GLU B 1 202 ? 8.016 8.078 0.793 1 98.5 202 GLU B C 1
ATOM 3519 O O . GLU B 1 202 ? 7.148 7.352 1.276 1 98.5 202 GLU B O 1
ATOM 3524 N N . ILE B 1 203 ? 7.859 9.383 0.555 1 98.81 203 ILE B N 1
ATOM 3525 C CA . ILE B 1 203 ? 6.574 10.031 0.81 1 98.81 203 ILE B CA 1
ATOM 3526 C C . ILE B 1 203 ? 5.488 9.375 -0.043 1 98.81 203 ILE B C 1
ATOM 3528 O O . ILE B 1 203 ? 4.438 8.984 0.471 1 98.81 203 ILE B O 1
ATOM 3532 N N . ALA B 1 204 ? 5.754 9.195 -1.35 1 98.81 204 ALA B N 1
ATOM 3533 C CA . ALA B 1 204 ? 4.785 8.633 -2.281 1 98.81 204 ALA B CA 1
ATOM 3534 C C . ALA B 1 204 ? 4.441 7.191 -1.907 1 98.81 204 ALA B C 1
ATOM 3536 O O . ALA B 1 204 ? 3.266 6.828 -1.83 1 98.81 204 ALA B O 1
ATOM 3537 N N . ALA B 1 205 ? 5.477 6.367 -1.653 1 98.88 205 ALA B N 1
ATOM 3538 C CA . ALA B 1 205 ? 5.273 4.953 -1.347 1 98.88 205 ALA B CA 1
ATOM 3539 C C . ALA B 1 205 ? 4.477 4.781 -0.057 1 98.88 205 ALA B C 1
ATOM 3541 O O . ALA B 1 205 ? 3.598 3.92 0.024 1 98.88 205 ALA B O 1
ATOM 3542 N N . GLN B 1 206 ? 4.746 5.602 0.952 1 98.88 206 GLN B N 1
ATOM 3543 C CA . GLN B 1 206 ? 4.023 5.52 2.217 1 98.88 206 GLN B CA 1
ATOM 3544 C C . GLN B 1 206 ? 2.561 5.914 2.043 1 98.88 206 GLN B C 1
ATOM 3546 O O . GLN B 1 206 ? 1.673 5.316 2.656 1 98.88 206 GLN B O 1
ATOM 3551 N N . ALA B 1 207 ? 2.342 6.965 1.243 1 98.81 207 ALA B N 1
ATOM 3552 C CA . ALA B 1 207 ? 0.968 7.375 0.963 1 98.81 207 ALA B CA 1
ATOM 3553 C C . ALA B 1 207 ? 0.202 6.266 0.246 1 98.81 207 ALA B C 1
ATOM 3555 O O . ALA B 1 207 ? -0.959 6 0.564 1 98.81 207 ALA B O 1
ATOM 3556 N N . VAL B 1 208 ? 0.847 5.613 -0.712 1 98.88 208 VAL B N 1
ATOM 3557 C CA . VAL B 1 208 ? 0.225 4.52 -1.449 1 98.88 208 VAL B CA 1
ATOM 3558 C C . VAL B 1 208 ? -0.057 3.354 -0.503 1 98.88 208 VAL B C 1
ATOM 3560 O O . VAL B 1 208 ? -1.151 2.785 -0.519 1 98.88 208 VAL B O 1
ATOM 3563 N N . LEU B 1 209 ? 0.915 3.006 0.342 1 98.81 209 LEU B N 1
ATOM 3564 C CA . LEU B 1 209 ? 0.773 1.92 1.308 1 98.81 209 LEU B CA 1
ATOM 3565 C C . LEU B 1 209 ? -0.429 2.154 2.217 1 98.81 209 LEU B C 1
ATOM 3567 O O . LEU B 1 209 ? -1.306 1.294 2.326 1 98.81 209 LEU B O 1
ATOM 3571 N N . GLY B 1 210 ? -0.479 3.305 2.859 1 98.75 210 GLY B N 1
ATOM 3572 C CA . GLY B 1 210 ? -1.573 3.609 3.768 1 98.75 210 GLY B CA 1
ATOM 3573 C C . GLY B 1 210 ? -2.93 3.621 3.086 1 98.75 210 GLY B C 1
ATOM 3574 O O . GLY B 1 210 ? -3.924 3.178 3.664 1 98.75 210 GLY B O 1
ATOM 3575 N N . SER B 1 211 ? -2.984 4.129 1.881 1 98.81 211 SER B N 1
ATOM 3576 C CA . SER B 1 211 ? -4.242 4.223 1.146 1 98.81 211 SER B CA 1
ATOM 3577 C C . SER B 1 211 ? -4.75 2.84 0.749 1 98.81 211 SER B C 1
ATOM 3579 O O . SER B 1 211 ? -5.953 2.578 0.792 1 98.81 211 SER B O 1
ATOM 3581 N N . ALA B 1 212 ? -3.801 1.974 0.307 1 98.81 212 ALA B N 1
ATOM 3582 C CA . ALA B 1 212 ? -4.195 0.605 -0.015 1 98.81 212 ALA B CA 1
ATOM 3583 C C . ALA B 1 212 ? -4.766 -0.104 1.21 1 98.81 212 ALA B C 1
ATOM 3585 O O . ALA B 1 212 ? -5.773 -0.811 1.113 1 98.81 212 ALA B O 1
ATOM 3586 N N . LEU B 1 213 ? -4.129 0.063 2.307 1 98.44 213 LEU B N 1
ATOM 3587 C CA . LEU B 1 213 ? -4.605 -0.54 3.549 1 98.44 213 LEU B CA 1
ATOM 3588 C C . LEU B 1 213 ? -5.984 -0.009 3.916 1 98.44 213 LEU B C 1
ATOM 3590 O O . LEU B 1 213 ? -6.84 -0.763 4.391 1 98.44 213 LEU B O 1
ATOM 3594 N N . LYS B 1 214 ? -6.176 1.283 3.727 1 97.69 214 LYS B N 1
ATOM 3595 C CA . LYS B 1 214 ? -7.48 1.876 4.008 1 97.69 214 LYS B CA 1
ATOM 3596 C C . LYS B 1 214 ? -8.578 1.217 3.17 1 97.69 214 LYS B C 1
ATOM 3598 O O . LYS B 1 214 ? -9.672 0.945 3.672 1 97.69 214 LYS B O 1
ATOM 3603 N N . VAL B 1 215 ? -8.32 0.976 1.923 1 98.44 215 VAL B N 1
ATOM 3604 C CA . VAL B 1 215 ? -9.281 0.318 1.049 1 98.44 215 VAL B CA 1
ATOM 3605 C C . VAL B 1 215 ? -9.594 -1.078 1.582 1 98.44 215 VAL B C 1
ATOM 3607 O O . VAL B 1 215 ? -10.758 -1.497 1.597 1 98.44 215 VAL B O 1
ATOM 3610 N N . LEU B 1 216 ? -8.562 -1.848 2.012 1 98.06 216 LEU B N 1
ATOM 3611 C CA . LEU B 1 216 ? -8.727 -3.221 2.477 1 98.06 216 LEU B CA 1
ATOM 3612 C C . LEU B 1 216 ? -9.531 -3.268 3.77 1 98.06 216 LEU B C 1
ATOM 3614 O O . LEU B 1 216 ? -10.25 -4.238 4.027 1 98.06 216 LEU B O 1
ATOM 3618 N N . GLU B 1 217 ? -9.469 -2.195 4.57 1 95.62 217 GLU B N 1
ATOM 3619 C CA . GLU B 1 217 ? -10.094 -2.199 5.891 1 95.62 217 GLU B CA 1
ATOM 3620 C C . GLU B 1 217 ? -11.469 -1.536 5.852 1 95.62 217 GLU B C 1
ATOM 3622 O O . GLU B 1 217 ? -12.273 -1.723 6.762 1 95.62 217 GLU B O 1
ATOM 3627 N N . ALA B 1 218 ? -11.656 -0.781 4.855 1 91.94 218 ALA B N 1
ATOM 3628 C CA . ALA B 1 218 ? -12.875 0.02 4.805 1 91.94 218 ALA B CA 1
ATOM 3629 C C . ALA B 1 218 ? -14.07 -0.825 4.367 1 91.94 218 ALA B C 1
ATOM 3631 O O . ALA B 1 218 ? -13.914 -1.81 3.645 1 91.94 218 ALA B O 1
ATOM 3632 N N . SER B 1 219 ? -15.266 -0.441 4.855 1 92.06 219 SER B N 1
ATOM 3633 C CA . SER B 1 219 ? -16.516 -1.012 4.363 1 92.06 219 SER B CA 1
ATOM 3634 C C . SER B 1 219 ? -17.031 -0.255 3.141 1 92.06 219 SER B C 1
ATOM 3636 O O . SER B 1 219 ? -17.875 -0.76 2.396 1 92.06 219 SER B O 1
ATOM 3638 N N . LYS B 1 220 ? -16.484 0.913 2.902 1 93.38 220 LYS B N 1
ATOM 3639 C CA . LYS B 1 220 ? -16.859 1.771 1.781 1 93.38 220 LYS B CA 1
ATOM 3640 C C . LYS B 1 220 ? -16.141 1.347 0.501 1 93.38 220 LYS B C 1
ATOM 3642 O O . LYS B 1 220 ? -15.086 0.719 0.555 1 93.38 220 LYS B O 1
ATOM 3647 N N . SER B 1 221 ? -16.75 1.648 -0.673 1 96.81 221 SER B N 1
ATOM 3648 C CA . SER B 1 221 ? -16.078 1.447 -1.953 1 96.81 221 SER B CA 1
ATOM 3649 C C . SER B 1 221 ? -14.914 2.406 -2.119 1 96.81 221 SER B C 1
ATOM 3651 O O . SER B 1 221 ? -14.859 3.451 -1.467 1 96.81 221 SER B O 1
ATOM 3653 N N . PRO B 1 222 ? -13.953 2.049 -2.992 1 98 222 PRO B N 1
ATOM 3654 C CA . PRO B 1 222 ? -12.852 2.98 -3.26 1 98 222 PRO B CA 1
ATOM 3655 C C . PRO B 1 222 ? -13.344 4.359 -3.693 1 98 222 PRO B C 1
ATOM 3657 O O . PRO B 1 222 ? -12.797 5.379 -3.26 1 98 222 PRO B O 1
ATOM 3660 N N . MET B 1 223 ? -14.367 4.441 -4.488 1 97.69 223 MET B N 1
ATOM 3661 C CA . MET B 1 223 ? -14.859 5.727 -4.98 1 97.69 223 MET B CA 1
ATOM 3662 C C . MET B 1 223 ? -15.516 6.523 -3.855 1 97.69 223 MET B C 1
ATOM 3664 O O . MET B 1 223 ? -15.438 7.75 -3.832 1 97.69 223 MET B O 1
ATOM 3668 N N . ASP B 1 224 ? -16.156 5.848 -2.916 1 97.56 224 ASP B N 1
ATOM 3669 C CA . ASP B 1 224 ? -16.656 6.535 -1.728 1 97.56 224 ASP B CA 1
ATOM 3670 C C . ASP B 1 224 ? -15.508 7.145 -0.925 1 97.56 224 ASP B C 1
ATOM 3672 O O . ASP B 1 224 ? -15.641 8.242 -0.377 1 97.56 224 ASP B O 1
ATOM 3676 N N . LEU B 1 225 ? -14.445 6.414 -0.829 1 97.5 225 LEU B N 1
ATOM 3677 C CA . LEU B 1 225 ? -13.266 6.926 -0.134 1 97.5 225 LEU B CA 1
ATOM 3678 C C . LEU B 1 225 ? -12.703 8.148 -0.851 1 97.5 225 LEU B C 1
ATOM 3680 O O . LEU B 1 225 ? -12.211 9.078 -0.207 1 97.5 225 LEU B O 1
ATOM 3684 N N . VAL B 1 226 ? -12.703 8.094 -2.24 1 97.88 226 VAL B N 1
ATOM 3685 C CA . VAL B 1 226 ? -12.297 9.266 -3.012 1 97.88 226 VAL B CA 1
ATOM 3686 C C . VAL B 1 226 ? -13.117 10.477 -2.588 1 97.88 226 VAL B C 1
ATOM 3688 O O . VAL B 1 226 ? -12.57 11.555 -2.336 1 97.88 226 VAL B O 1
ATOM 3691 N N . ASP B 1 227 ? -14.391 10.305 -2.467 1 95.81 227 ASP B N 1
ATOM 3692 C CA . ASP B 1 227 ? -15.297 11.391 -2.098 1 95.81 227 ASP B CA 1
ATOM 3693 C C . ASP B 1 227 ? -15 11.898 -0.69 1 95.81 227 ASP B C 1
ATOM 3695 O O . ASP B 1 227 ? -15.102 13.102 -0.424 1 95.81 227 ASP B O 1
ATOM 3699 N N . ASP B 1 228 ? -14.664 11 0.157 1 93.5 228 ASP B N 1
ATOM 3700 C CA . ASP B 1 228 ? -14.367 11.359 1.539 1 93.5 228 ASP B CA 1
ATOM 3701 C C . ASP B 1 228 ? -13.164 12.297 1.614 1 93.5 228 ASP B C 1
ATOM 3703 O O . ASP B 1 228 ? -13.086 13.148 2.504 1 93.5 228 ASP B O 1
ATOM 3707 N N . VAL B 1 229 ? -12.234 12.148 0.708 1 94.5 229 VAL B N 1
ATOM 3708 C CA . VAL B 1 229 ? -10.984 12.906 0.758 1 94.5 229 VAL B CA 1
ATOM 3709 C C . VAL B 1 229 ? -11.148 14.219 -0.008 1 94.5 229 VAL B C 1
ATOM 3711 O O . VAL B 1 229 ? -10.398 15.172 0.217 1 94.5 229 VAL B O 1
ATOM 3714 N N . CYS B 1 230 ? -12.086 14.258 -0.912 1 94.06 230 CYS B N 1
ATOM 3715 C CA . CYS B 1 230 ? -12.305 15.43 -1.755 1 94.06 230 CYS B CA 1
ATOM 3716 C C . CYS B 1 230 ? -13.211 16.438 -1.066 1 94.06 230 CYS B C 1
ATOM 3718 O O . CYS B 1 230 ? -14.391 16.156 -0.828 1 94.06 230 CYS B O 1
ATOM 3720 N N . SER B 1 231 ? -12.742 17.609 -0.737 1 90.19 231 SER B N 1
ATOM 3721 C CA . SER B 1 231 ? -13.562 18.719 -0.262 1 90.19 231 SER B CA 1
ATOM 3722 C C . SER B 1 231 ? -14.055 19.578 -1.421 1 90.19 231 SER B C 1
ATOM 3724 O O . SER B 1 231 ? -13.422 19.641 -2.475 1 90.19 231 SER B O 1
ATOM 3726 N N . PRO B 1 232 ? -15.242 20.25 -1.286 1 91.94 232 PRO B N 1
ATOM 3727 C CA . PRO B 1 232 ? -15.727 21.125 -2.354 1 91.94 232 PRO B CA 1
ATOM 3728 C C . PRO B 1 232 ? -14.711 22.188 -2.744 1 91.94 232 PRO B C 1
ATOM 3730 O O . PRO B 1 232 ? -14.289 22.984 -1.898 1 91.94 232 PRO B O 1
ATOM 3733 N N . GLY B 1 233 ? -14.336 22.188 -4.023 1 91.94 233 GLY B N 1
ATOM 3734 C CA . GLY B 1 233 ? -13.398 23.172 -4.531 1 91.94 233 GLY B CA 1
ATOM 3735 C C . GLY B 1 233 ? -11.977 22.953 -4.047 1 91.94 233 GLY B C 1
ATOM 3736 O O . GLY B 1 233 ? -11.133 23.844 -4.16 1 91.94 233 GLY B O 1
ATOM 3737 N N . GLY B 1 234 ? -11.68 21.766 -3.578 1 93.31 234 GLY B N 1
ATOM 3738 C CA . GLY B 1 234 ? -10.398 21.516 -2.941 1 93.31 234 GLY B CA 1
ATOM 3739 C C . GLY B 1 234 ? -9.312 21.109 -3.926 1 93.31 234 GLY B C 1
ATOM 3740 O O . GLY B 1 234 ? -9.562 21.031 -5.129 1 93.31 234 GLY B O 1
ATOM 3741 N N . THR B 1 235 ? -8.062 20.922 -3.422 1 95.62 235 THR B N 1
ATOM 3742 C CA . THR B 1 235 ? -6.898 20.578 -4.227 1 95.62 235 THR B CA 1
ATOM 3743 C C . THR B 1 235 ? -7.031 19.156 -4.789 1 95.62 235 THR B C 1
ATOM 3745 O O . THR B 1 235 ? -6.668 18.906 -5.941 1 95.62 235 THR B O 1
ATOM 3748 N N . THR B 1 236 ? -7.582 18.25 -4.02 1 96.94 236 THR B N 1
ATOM 3749 C CA . THR B 1 236 ? -7.668 16.844 -4.391 1 96.94 236 THR B CA 1
ATOM 3750 C C . THR B 1 236 ? -8.531 16.672 -5.637 1 96.94 236 THR B C 1
ATOM 3752 O O . THR B 1 236 ? -8.156 15.945 -6.562 1 96.94 236 THR B O 1
ATOM 3755 N N . VAL B 1 237 ? -9.734 17.328 -5.645 1 97.81 237 VAL B N 1
ATOM 3756 C CA . VAL B 1 237 ? -10.625 17.188 -6.789 1 97.81 237 VAL B CA 1
ATOM 3757 C C . VAL B 1 237 ? -9.992 17.828 -8.023 1 97.81 237 VAL B C 1
ATOM 3759 O O . VAL B 1 237 ? -10.18 17.344 -9.141 1 97.81 237 VAL B O 1
ATOM 3762 N N . ALA B 1 238 ? -9.266 18.922 -7.848 1 98.06 238 ALA B N 1
ATOM 3763 C CA . ALA B 1 238 ? -8.547 19.531 -8.969 1 98.06 238 ALA B CA 1
ATOM 3764 C C . ALA B 1 238 ? -7.582 18.531 -9.602 1 98.06 238 ALA B C 1
ATOM 3766 O O . ALA B 1 238 ? -7.512 18.406 -10.828 1 98.06 238 ALA B O 1
ATOM 3767 N N . GLY B 1 239 ? -6.824 17.828 -8.789 1 98.62 239 GLY B N 1
ATOM 3768 C CA . GLY B 1 239 ? -5.898 16.828 -9.281 1 98.62 239 GLY B CA 1
ATOM 3769 C C . GLY B 1 239 ? -6.594 15.648 -9.938 1 98.62 239 GLY B C 1
ATOM 3770 O O . GLY B 1 239 ? -6.164 15.18 -10.992 1 98.62 239 GLY B O 1
ATOM 3771 N N . LEU B 1 240 ? -7.684 15.172 -9.305 1 98.56 240 LEU B N 1
ATOM 3772 C CA . LEU B 1 240 ? -8.445 14.047 -9.828 1 98.56 240 LEU B CA 1
ATOM 3773 C C . LEU B 1 240 ? -8.961 14.344 -11.234 1 98.56 240 LEU B C 1
ATOM 3775 O O . LEU B 1 240 ? -8.852 13.5 -12.125 1 98.56 240 LEU B O 1
ATOM 3779 N N . LEU B 1 241 ? -9.578 15.5 -11.359 1 98.38 241 LEU B N 1
ATOM 3780 C CA . LEU B 1 241 ? -10.148 15.875 -12.648 1 98.38 241 LEU B CA 1
ATOM 3781 C C . LEU B 1 241 ? -9.062 16.016 -13.703 1 98.38 241 LEU B C 1
ATOM 3783 O O . LEU B 1 241 ? -9.258 15.641 -14.859 1 98.38 241 LEU B O 1
ATOM 3787 N N . ALA B 1 242 ? -7.922 16.578 -13.352 1 98.75 242 ALA B N 1
ATOM 3788 C CA . ALA B 1 242 ? -6.797 16.656 -14.273 1 98.75 242 ALA B CA 1
ATOM 3789 C C . ALA B 1 242 ? -6.312 15.273 -14.688 1 98.75 242 ALA B C 1
ATOM 3791 O O . ALA B 1 242 ? -6.027 15.031 -15.859 1 98.75 242 ALA B O 1
ATOM 3792 N N . MET B 1 243 ? -6.152 14.336 -13.711 1 98.75 243 MET B N 1
ATOM 3793 C CA . MET B 1 243 ? -5.742 12.969 -14.023 1 98.75 243 MET B CA 1
ATOM 3794 C C . MET B 1 243 ? -6.684 12.336 -15.055 1 98.75 243 MET B C 1
ATOM 3796 O O . MET B 1 243 ? -6.23 11.719 -16.016 1 98.75 243 MET B O 1
ATOM 3800 N N . GLU B 1 244 ? -7.98 12.516 -14.828 1 98.44 244 GLU B N 1
ATOM 3801 C CA . GLU B 1 244 ? -8.961 11.945 -15.75 1 98.44 244 GLU B CA 1
ATOM 3802 C C . GLU B 1 244 ? -8.883 12.609 -17.125 1 98.44 244 GLU B C 1
ATOM 3804 O O . GLU B 1 244 ? -9.008 11.93 -18.156 1 98.44 244 GLU B O 1
ATOM 3809 N N . GLU B 1 245 ? -8.734 13.914 -17.109 1 98.44 245 GLU B N 1
ATOM 3810 C CA . GLU B 1 245 ? -8.594 14.648 -18.375 1 98.44 245 GLU B CA 1
ATOM 3811 C C . GLU B 1 245 ? -7.453 14.094 -19.203 1 98.44 245 GLU B C 1
ATOM 3813 O O . GLU B 1 245 ? -7.543 14.047 -20.438 1 98.44 245 GLU B O 1
ATOM 3818 N N . TYR B 1 246 ? -6.445 13.594 -18.562 1 98.5 246 TYR B N 1
ATOM 3819 C CA . TYR B 1 246 ? -5.27 13.125 -19.297 1 98.5 246 TYR B CA 1
ATOM 3820 C C . TYR B 1 246 ? -5.25 11.602 -19.391 1 98.5 246 TYR B C 1
ATOM 3822 O O . TYR B 1 246 ? -4.215 11.008 -19.672 1 98.5 246 TYR B O 1
ATOM 3830 N N . GLY B 1 247 ? -6.34 10.93 -19.031 1 98.38 247 GLY B N 1
ATOM 3831 C CA . GLY B 1 247 ? -6.555 9.539 -19.391 1 98.38 247 GLY B CA 1
ATOM 3832 C C . GLY B 1 247 ? -6.094 8.57 -18.328 1 98.38 247 GLY B C 1
ATOM 3833 O O . GLY B 1 247 ? -5.703 7.438 -18.625 1 98.38 247 GLY B O 1
ATOM 3834 N N . PHE B 1 248 ? -6.109 8.93 -17.062 1 98.75 248 PHE B N 1
ATOM 3835 C CA . PHE B 1 248 ? -5.59 8.086 -16 1 98.75 248 PHE B CA 1
ATOM 3836 C C . PHE B 1 248 ? -6.316 6.746 -15.969 1 98.75 248 PHE B C 1
ATOM 3838 O O . PHE B 1 248 ? -5.703 5.695 -16.156 1 98.75 248 PHE B O 1
ATOM 3845 N N . THR B 1 249 ? -7.641 6.785 -15.766 1 98.75 249 THR B N 1
ATOM 3846 C CA . THR B 1 249 ? -8.422 5.555 -15.648 1 98.75 249 THR B CA 1
ATOM 3847 C C . THR B 1 249 ? -8.312 4.73 -16.938 1 98.75 249 THR B C 1
ATOM 3849 O O . THR B 1 249 ? -8.117 3.514 -16.875 1 98.75 249 THR B O 1
ATOM 3852 N N . THR B 1 250 ? -8.383 5.387 -18.062 1 98.69 250 THR B N 1
ATOM 3853 C CA . THR B 1 250 ? -8.281 4.707 -19.359 1 98.69 250 THR B CA 1
ATOM 3854 C C . THR B 1 250 ? -6.934 4 -19.484 1 98.69 250 THR B C 1
ATOM 3856 O O . THR B 1 250 ? -6.867 2.865 -19.953 1 98.69 250 THR B O 1
ATOM 3859 N N . SER B 1 251 ? -5.863 4.672 -19.109 1 98.81 251 SER B N 1
ATOM 3860 C CA . SER B 1 251 ? -4.531 4.086 -19.219 1 98.81 251 SER B CA 1
ATOM 3861 C C . SER B 1 251 ? -4.402 2.832 -18.359 1 98.81 251 SER B C 1
ATOM 3863 O O . SER B 1 251 ? -3.781 1.852 -18.766 1 98.81 251 SER B O 1
ATOM 3865 N N . VAL B 1 252 ? -4.977 2.818 -17.156 1 98.88 252 VAL B N 1
ATOM 3866 C CA . VAL B 1 252 ? -4.941 1.656 -16.266 1 98.88 252 VAL B CA 1
ATOM 3867 C C . VAL B 1 252 ? -5.695 0.496 -16.922 1 98.88 252 VAL B C 1
ATOM 3869 O O . VAL B 1 252 ? -5.172 -0.618 -17 1 98.88 252 VAL B O 1
ATOM 3872 N N . ILE B 1 253 ? -6.914 0.754 -17.406 1 98.75 253 ILE B N 1
ATOM 3873 C CA . ILE B 1 253 ? -7.766 -0.278 -18 1 98.75 253 ILE B CA 1
ATOM 3874 C C . ILE B 1 253 ? -7.09 -0.867 -19.234 1 98.75 253 ILE B C 1
ATOM 3876 O O . ILE B 1 253 ? -7.027 -2.09 -19.391 1 98.75 253 ILE B O 1
ATOM 3880 N N . LYS B 1 254 ? -6.547 -0.032 -20.062 1 98.81 254 LYS B N 1
ATOM 3881 C CA . LYS B 1 254 ? -5.91 -0.495 -21.297 1 98.81 254 LYS B CA 1
ATOM 3882 C C . LYS B 1 254 ? -4.637 -1.283 -21 1 98.81 254 LYS B C 1
ATOM 3884 O O . LYS B 1 254 ? -4.297 -2.225 -21.719 1 98.81 254 LYS B O 1
ATOM 3889 N N . GLY B 1 255 ? -3.863 -0.822 -19.984 1 98.81 255 GLY B N 1
ATOM 3890 C CA . GLY B 1 255 ? -2.721 -1.607 -19.547 1 98.81 255 GLY B CA 1
ATOM 3891 C C . GLY B 1 255 ? -3.092 -3.008 -19.094 1 98.81 255 GLY B C 1
ATOM 3892 O O . GLY B 1 255 ? -2.453 -3.984 -19.5 1 98.81 255 GLY B O 1
ATOM 3893 N N . LEU B 1 256 ? -4.129 -3.127 -18.297 1 98.75 256 LEU B N 1
ATOM 3894 C CA . LEU B 1 256 ? -4.57 -4.426 -17.797 1 98.75 256 LEU B CA 1
ATOM 3895 C C . LEU B 1 256 ? -5.168 -5.262 -18.938 1 98.75 256 LEU B C 1
ATOM 3897 O O . LEU B 1 256 ? -4.992 -6.48 -18.969 1 98.75 256 LEU B O 1
ATOM 3901 N N . ASP B 1 257 ? -5.902 -4.605 -19.906 1 98.69 257 ASP B N 1
ATOM 3902 C CA . ASP B 1 257 ? -6.367 -5.301 -21.094 1 98.69 257 ASP B CA 1
ATOM 3903 C C . ASP B 1 257 ? -5.207 -5.961 -21.844 1 98.69 257 ASP B C 1
ATOM 3905 O O . ASP B 1 257 ? -5.285 -7.137 -22.203 1 98.69 257 ASP B O 1
ATOM 3909 N N . ALA B 1 258 ? -4.172 -5.199 -22.078 1 98.62 258 ALA B N 1
ATOM 3910 C CA . ALA B 1 258 ? -3.014 -5.695 -22.797 1 98.62 258 ALA B CA 1
ATOM 3911 C C . ALA B 1 258 ? -2.354 -6.855 -22.062 1 98.62 258 ALA B C 1
ATOM 3913 O O . ALA B 1 258 ? -1.853 -7.793 -22.688 1 98.62 258 ALA B O 1
ATOM 3914 N N . THR B 1 259 ? -2.336 -6.754 -20.75 1 98.12 259 THR B N 1
ATOM 3915 C CA . THR B 1 259 ? -1.764 -7.816 -19.938 1 98.12 259 THR B CA 1
ATOM 3916 C C . THR B 1 259 ? -2.566 -9.102 -20.078 1 98.12 259 THR B C 1
ATOM 3918 O O . THR B 1 259 ? -1.998 -10.172 -20.312 1 98.12 259 THR B O 1
ATOM 3921 N N . VAL B 1 260 ? -3.881 -9.023 -19.938 1 97.5 260 VAL B N 1
ATOM 3922 C CA . VAL B 1 260 ? -4.746 -10.188 -20.062 1 97.5 260 VAL B CA 1
ATOM 3923 C C . VAL B 1 260 ? -4.617 -10.789 -21.453 1 97.5 260 VAL B C 1
ATOM 3925 O O . VAL B 1 260 ? -4.484 -12.008 -21.609 1 97.5 260 VAL B O 1
ATOM 3928 N N . ASP B 1 261 ? -4.676 -9.922 -22.484 1 97 261 ASP B N 1
ATOM 3929 C CA . ASP B 1 261 ? -4.598 -10.367 -23.875 1 97 261 ASP B CA 1
ATOM 3930 C C . ASP B 1 261 ? -3.297 -11.125 -24.141 1 97 261 ASP B C 1
ATOM 3932 O O . ASP B 1 261 ? -3.297 -12.156 -24.812 1 97 261 ASP B O 1
ATOM 3936 N N . LYS B 1 262 ? -2.193 -10.594 -23.672 1 95.44 262 LYS B N 1
ATOM 3937 C CA . LYS B 1 262 ? -0.896 -11.242 -23.859 1 95.44 262 LYS B CA 1
ATOM 3938 C C . LYS B 1 262 ? -0.843 -12.578 -23.125 1 95.44 262 LYS B C 1
ATOM 3940 O O . LYS B 1 262 ? -0.268 -13.547 -23.641 1 95.44 262 LYS B O 1
ATOM 3945 N N . ASP B 1 263 ? -1.433 -12.648 -21.938 1 93.31 263 ASP B N 1
ATOM 3946 C CA . ASP B 1 263 ? -1.407 -13.875 -21.141 1 93.31 263 ASP B CA 1
ATOM 3947 C C . ASP B 1 263 ? -2.219 -14.984 -21.812 1 93.31 263 ASP B C 1
ATOM 3949 O O . ASP B 1 263 ? -1.873 -16.156 -21.703 1 93.31 263 ASP B O 1
ATOM 3953 N N . LYS B 1 264 ? -3.256 -14.648 -22.469 1 90.88 264 LYS B N 1
ATOM 3954 C CA . LYS B 1 264 ? -4.133 -15.625 -23.109 1 90.88 264 LYS B CA 1
ATOM 3955 C C . LYS B 1 264 ? -3.537 -16.109 -24.438 1 90.88 264 LYS B C 1
ATOM 3957 O O . LYS B 1 264 ? -4.008 -17.094 -25 1 90.88 264 LYS B O 1
ATOM 3962 N N . LYS B 1 265 ? -2.646 -15.32 -25 1 85.12 265 LYS B N 1
ATOM 3963 C CA . LYS B 1 265 ? -2.002 -15.758 -26.234 1 85.12 265 LYS B CA 1
ATOM 3964 C C . LYS B 1 265 ? -0.927 -16.797 -25.953 1 85.12 265 LYS B C 1
ATOM 3966 O O . LYS B 1 265 ? -0.765 -17.75 -26.719 1 85.12 265 LYS B O 1
#

Foldseek 3Di:
DAEEEEDDDLQVLLLVLLCVVLVVDAQDRYEYEYPDCVVCVVVSVVRVHHYDPALLRRLQRGQEYEYDDEPVCLLVNLLVNLVSCVVRQHEYEYQHAPADPVNSCVSSVHVLHWYKYKHWASQLSVLAIEMEIDTDPNHDPVNVVVVLVSSNRSHHYDYDDPVCVLLVCLVGHCCVVVVVVVLQVQLVVVVVVPDDSVVSSVVSVVVVVVLVVCCVPDPDHNVVVLVVVDDVVDPSVVVVVVCVVVQVVVVSVVSSVVSSVVSND/DAEEEEDDDLQVLLLVLLCVVLVVDAQDRYEYEYPDCVVCVVVSVVRVHHYDPALLRRLQRGQEYEYDDEPVCLLVNLCVNLVSCVVRQHAYEYQHAPADPVNSCVSSVHVLHWYKYKHWASQLSVLAIEMEIDTDPNHDPVNVVVVLVSSNSSHHYDYDDPVCVLLVCLVGHCCVVVVVVVLQVQLVVVVVVPDDSVVSSVVSVVVVVVLVVCCVPDPDHNVVVLVVVDDVVDPSVVVVVVCVVVQNVVVSVVSSVVSSVVSND

Secondary structure (DSSP, 8-state):
--EEEE--SHHHHHHHHHHHHTTSS-GGGEEEE-S-HHHHHHHHHHHT-EE-SSHHHHHHH-SEEEE-S-HHHHHHHHHHHHHHHHHH-PEEEE--TT--HHHHHHHHT-TT-EEEEEE--GGGGGT-EEEEEEE-TT--HHHHHHHHHHHHTTEEEEE--GGGHHHHIIIIISHHHHHHHHHHHHHHHHHHTT--HHHHHHHHHHHHHHHHHHHHH-SS-HHHHHHHH--TT-HHHHHHHHHHHTTHHHHHHHHHHHHHHHHH-/--EEEE--SHHHHHHHHHHHHTTSS-GGGEEEE-S-HHHHHHHHHHHT-EE-SSHHHHHHH-SEEEE-S-HHHHHHHHHHTHHHHHHH-PEEEE--TT--HHHHHHHHT-TT-EEEEEE--GGGGGT-EEEEEEE-TT--HHHHHHHHHHHHTTEEEEE--GGGHHHHIIIIISHHHHHHHHHHHHHHHHHHTT--HHHHHHHHHHHHHHHHHHHHH-SS-HHHHHHHH--TT-HHHHHHHHHHHTTHHHHHHHHHHHHHHHHH-

InterPro domains:
  IPR000304 Pyrroline-5-carboxylate reductase-like [MF_01925] (1-265)
  IPR000304 Pyrroline-5-carboxylate reductase-like [PIRSF000193] (1-264)
  IPR000304 Pyrroline-5-carboxylate reductase-like [TIGR00112] (3-264)
  IPR008927 6-phosphogluconate dehydrogenase-like, C-terminal domain superfamily [SSF48179] (161-264)
  IPR028939 Pyrroline-5-carboxylate reductase, catalytic, N-terminal [PF03807] (2-96)
  IPR029036 Pyrroline-5-carboxylate reductase, dimerisation domain [PF14748] (162-264)
  IPR036291 NAD(P)-binding domain superfamily [SSF51735] (1-159)
  IPR053790 Pyrroline-5-carboxylate reductase-like conserved site [PS00521] (222-244)

Organism: Ligilactobacillus ruminis (strain ATCC 27782 / RF3) (NCBI:txid1069534)

pLDDT: mean 96.99, std 2.59, range [83.56, 98.94]

Nearest PDB structures (foldseek):
  8tcu-assembly1_D-2  TM=9.410E-01  e=1.801E-26  Homo sapiens
  5uax-assembly1_C  TM=9.392E-01  e=4.344E-26  Homo sapiens
  5uau-assembly1_C  TM=9.476E-01  e=1.048E-25  Homo sapiens
  6xp2-assembly1_A  TM=9.392E-01  e=2.120E-25  Homo sapiens
  5uax-assembly1_E  TM=9.513E-01  e=9.755E-25  Homo sapiens

Radius of gyration: 26.49 Å; Cα contacts (8 Å, |Δi|>4): 1116; chains: 2; bounding box: 48×82×56 Å

Solvent-accessible surface area (backbone atoms only — not comparable to full-atom values): 25481 Å² total; per-residue (Å²): 129,32,37,12,29,39,25,64,44,72,66,42,46,24,46,52,50,8,35,41,73,62,65,73,45,57,33,77,36,30,27,33,22,52,95,49,60,84,75,40,49,66,57,26,60,74,57,44,37,38,76,42,93,36,64,46,52,20,53,73,68,20,52,36,33,34,39,40,48,57,58,89,50,42,53,62,53,34,48,70,27,21,67,50,41,69,72,68,58,38,41,37,37,33,53,36,71,91,59,49,68,67,56,51,29,57,40,30,72,34,86,75,52,23,35,32,42,38,48,60,23,74,30,18,37,78,37,32,13,40,28,39,36,35,73,36,90,60,43,46,71,66,59,51,48,52,55,50,50,58,44,44,63,14,23,42,68,44,79,50,59,77,89,47,46,43,52,43,36,27,46,30,44,33,29,36,33,55,45,27,51,52,33,40,34,49,10,49,47,32,32,73,70,70,40,54,58,69,61,21,34,49,46,22,23,38,22,43,25,22,35,20,48,46,52,69,70,43,91,59,54,40,67,55,51,27,52,71,65,37,50,92,92,33,34,38,47,45,11,51,52,38,14,51,74,40,26,30,56,58,5,52,37,46,9,40,48,38,14,27,54,51,57,74,103,128,33,37,10,28,38,26,66,43,72,66,44,44,23,47,52,49,8,34,41,74,61,66,75,45,55,33,76,33,31,28,33,23,52,97,50,60,84,75,39,50,66,57,26,60,74,57,42,35,39,75,40,93,36,64,45,52,20,53,73,67,21,52,35,33,34,40,38,48,56,57,91,51,42,51,62,53,34,48,69,27,22,68,50,41,69,74,68,57,38,39,36,37,34,55,35,69,90,60,51,66,68,56,50,28,58,39,31,72,34,85,77,51,23,36,32,41,40,46,62,24,75,32,18,37,77,37,32,12,40,29,39,35,35,72,35,91,60,43,46,71,67,59,50,49,53,55,49,50,58,43,44,62,14,24,41,69,45,78,48,59,77,89,46,46,42,52,44,37,27,44,30,44,34,30,37,32,54,44,26,50,50,35,42,34,48,10,49,47,31,33,74,71,69,41,55,58,69,63,22,34,49,46,21,24,37,21,43,25,22,34,23,49,46,52,70,70,44,92,59,54,39,68,56,51,27,51,71,65,36,49,93,92,33,35,38,46,44,11,51,53,39,14,50,73,41,26,29,58,58,5,53,37,46,9,40,50,38,14,27,54,52,57,74,102